Protein 4Y7D (pdb70)

Solvent-accessible surface area: 22156 Å² total

CATH classification: 3.40.50.1820

Structure (mmCIF, N/CA/C/O backbone):
data_4Y7D
#
_entry.id   4Y7D
#
_cell.length_a   67.404
_cell.length_b   75.394
_cell.length_c   126.536
_cell.angle_alpha   90.000
_cell.angle_beta   90.000
_cell.angle_gamma   90.000
#
_symmetry.space_group_name_H-M   'P 21 21 21'
#
loop_
_entity.id
_entity.type
_entity.pdbx_description
1 polymer 'Alpha/beta hydrolase fold protein'
2 non-polymer 'CHLORIDE ION'
3 non-polymer 'SODIUM ION'
4 water water
#
loop_
_atom_site.group_PDB
_atom_site.id
_atom_site.type_symbol
_atom_site.label_atom_id
_atom_site.label_alt_id
_atom_site.label_comp_id
_atom_site.label_asym_id
_atom_site.label_entity_id
_atom_site.label_seq_id
_atom_site.pdbx_PDB_ins_code
_atom_site.Cartn_x
_atom_site.Cartn_y
_atom_site.Cartn_z
_atom_site.occupancy
_atom_site.B_iso_or_equiv
_atom_site.auth_seq_id
_atom_site.auth_comp_id
_atom_site.auth_asym_id
_atom_site.auth_atom_id
_atom_site.pdbx_PDB_model_num
ATOM 1 N N . SER A 1 14 ? 41.213 27.434 56.292 1.00 40.46 11 SER A N 1
ATOM 2 C CA . SER A 1 14 ? 39.880 26.786 56.099 1.00 36.38 11 SER A CA 1
ATOM 3 C C . SER A 1 14 ? 38.694 27.742 55.783 1.00 31.75 11 SER A C 1
ATOM 4 O O . SER A 1 14 ? 37.677 27.282 55.337 1.00 30.89 11 SER A O 1
ATOM 7 N N . VAL A 1 15 ? 38.812 29.038 56.012 1.00 29.04 12 VAL A N 1
ATOM 8 C CA . VAL A 1 15 ? 37.733 29.971 55.625 1.00 27.30 12 VAL A CA 1
ATOM 9 C C . VAL A 1 15 ? 37.609 29.993 54.104 1.00 25.35 12 VAL A C 1
ATOM 10 O O . VAL A 1 15 ? 38.633 30.057 53.403 1.00 27.21 12 VAL A O 1
ATOM 14 N N . GLN A 1 16 ? 36.375 29.890 53.613 1.00 23.27 13 GLN A N 1
ATOM 15 C CA A GLN A 1 16 ? 36.029 29.963 52.196 0.60 23.07 13 GLN A CA 1
ATOM 16 C CA B GLN A 1 16 ? 36.131 30.040 52.192 0.40 23.27 13 GLN A CA 1
ATOM 17 C C . GLN A 1 16 ? 35.100 31.123 51.983 1.00 21.99 13 GLN A C 1
ATOM 18 O O . GLN A 1 16 ? 34.228 31.323 52.815 1.00 22.62 13 GLN A O 1
ATOM 29 N N . THR A 1 17 ? 35.257 31.853 50.879 1.00 22.13 14 THR A N 1
ATOM 30 C CA . THR A 1 17 ? 34.310 32.879 50.529 1.00 23.40 14 THR A CA 1
ATOM 31 C C . THR A 1 17 ? 33.311 32.268 49.556 1.00 23.46 14 THR A C 1
ATOM 32 O O . THR A 1 17 ? 33.722 31.659 48.539 1.00 25.37 14 THR A O 1
ATOM 36 N N . VAL A 1 18 ? 32.038 32.390 49.852 1.00 21.51 15 VAL A N 1
ATOM 37 C CA . VAL A 1 18 ? 31.016 31.899 48.958 1.00 21.73 15 VAL A CA 1
ATOM 38 C C . VAL A 1 18 ? 30.300 33.080 48.350 1.00 21.57 15 VAL A C 1
ATOM 39 O O . VAL A 1 18 ? 29.688 33.862 49.085 1.00 21.49 15 VAL A O 1
ATOM 43 N N . SER A 1 19 ? 30.308 33.159 47.017 1.00 21.94 16 SER A N 1
ATOM 44 C CA . SER A 1 19 ? 29.594 34.250 46.345 1.00 23.58 16 SER A CA 1
ATOM 45 C C . SER A 1 19 ? 28.154 33.860 46.127 1.00 24.32 16 SER A C 1
ATOM 46 O O . SER A 1 19 ? 27.835 33.024 45.275 1.00 23.29 16 SER A O 1
ATOM 49 N N . THR A 1 20 ? 27.278 34.539 46.833 1.00 23.66 17 THR A N 1
ATOM 50 C CA . THR A 1 20 ? 25.832 34.275 46.767 1.00 23.94 17 THR A CA 1
ATOM 51 C C . THR A 1 20 ? 25.135 35.404 46.004 1.00 23.66 17 THR A C 1
ATOM 52 O O . THR A 1 20 ? 25.680 36.472 45.785 1.00 23.00 17 THR A O 1
ATOM 56 N N . ALA A 1 21 ? 23.868 35.175 45.703 1.00 24.68 18 ALA A N 1
ATOM 57 C CA . ALA A 1 21 ? 23.073 36.169 44.999 1.00 25.38 18 ALA A CA 1
ATOM 58 C C . ALA A 1 21 ? 22.872 37.395 45.880 1.00 25.45 18 ALA A C 1
ATOM 59 O O . ALA A 1 21 ? 22.589 38.460 45.339 1.00 26.05 18 ALA A O 1
ATOM 61 N N . ARG A 1 22 ? 23.002 37.224 47.202 1.00 24.86 19 ARG A N 1
ATOM 62 C CA . ARG A 1 22 ? 22.871 38.354 48.151 1.00 25.62 19 ARG A CA 1
ATOM 63 C C . ARG A 1 22 ? 24.205 39.007 48.533 1.00 26.81 19 ARG A C 1
ATOM 64 O O . ARG A 1 22 ? 24.220 39.982 49.320 1.00 25.76 19 ARG A O 1
ATOM 72 N N . GLY A 1 23 ? 25.307 38.512 47.974 1.00 24.68 20 GLY A N 1
ATOM 73 C CA . GLY A 1 23 ? 26.661 39.018 48.247 1.00 25.46 20 GLY A CA 1
ATOM 74 C C . GLY A 1 23 ? 27.588 37.924 48.730 1.00 24.57 20 GLY A C 1
ATOM 75 O O . GLY A 1 23 ? 27.190 36.775 48.917 1.00 23.25 20 GLY A O 1
ATOM 76 N N . GLU A 1 24 ? 28.832 38.299 48.983 1.00 24.68 21 GLU A N 1
ATOM 77 C CA A GLU A 1 24 ? 29.806 37.353 49.479 0.60 24.23 21 GLU A CA 1
ATOM 78 C CA B GLU A 1 24 ? 29.831 37.369 49.498 0.40 24.38 21 GLU A CA 1
ATOM 79 C C . GLU A 1 24 ? 29.592 37.061 50.961 1.00 23.19 21 GLU A C 1
ATOM 80 O O . GLU A 1 24 ? 29.206 37.941 51.726 1.00 22.10 21 GLU A O 1
ATOM 91 N N . VAL A 1 25 ? 29.818 35.812 51.344 1.00 21.63 22 VAL A N 1
ATOM 92 C CA . VAL A 1 25 ? 29.767 35.424 52.764 1.00 20.43 22 VAL A CA 1
ATOM 93 C C . VAL A 1 25 ? 30.874 34.439 53.020 1.00 21.18 22 VAL A C 1
ATOM 94 O O . VAL A 1 25 ? 31.079 33.492 52.222 1.00 20.97 22 VAL A O 1
ATOM 98 N N . ASP A 1 26 ? 31.632 34.643 54.107 1.00 20.35 23 ASP A N 1
ATOM 99 C CA . ASP A 1 26 ? 32.663 33.694 54.463 1.00 21.33 23 ASP A CA 1
ATOM 100 C C . ASP A 1 26 ? 32.106 32.619 55.373 1.00 20.79 23 ASP A C 1
ATOM 101 O O . ASP A 1 26 ? 31.248 32.879 56.253 1.00 20.42 23 ASP A O 1
ATOM 106 N N . CYS A 1 27 ? 32.658 31.428 55.240 1.00 20.30 24 CYS A N 1
ATOM 107 C CA . CYS A 1 27 ? 32.262 30.340 56.105 1.00 21.76 24 CYS A CA 1
ATOM 108 C C . CYS A 1 27 ? 33.347 29.294 56.217 1.00 21.22 24 CYS A C 1
ATOM 109 O O . CYS A 1 27 ? 34.297 29.290 55.448 1.00 21.36 24 CYS A O 1
ATOM 112 N N . VAL A 1 28 ? 33.205 28.389 57.187 1.00 20.75 25 VAL A N 1
ATOM 113 C CA . VAL A 1 28 ? 34.043 27.229 57.308 1.00 20.89 25 VAL A CA 1
ATOM 114 C C . VAL A 1 28 ? 33.096 26.058 57.237 1.00 22.65 25 VAL A C 1
ATOM 115 O O . VAL A 1 28 ? 32.073 26.023 57.917 1.00 22.54 25 VAL A O 1
ATOM 119 N N . ILE A 1 29 ? 33.516 25.088 56.453 1.00 23.51 26 ILE A N 1
ATOM 120 C CA . ILE A 1 29 ? 32.752 23.907 56.121 1.00 26.19 26 ILE A CA 1
ATOM 121 C C . ILE A 1 29 ? 33.513 22.761 56.802 1.00 25.73 26 ILE A C 1
ATOM 122 O O . ILE A 1 29 ? 34.664 22.512 56.467 1.00 25.20 26 ILE A O 1
ATOM 127 N N . VAL A 1 30 ? 32.881 22.091 57.768 1.00 24.78 27 VAL A N 1
ATOM 128 C CA . VAL A 1 30 ? 33.559 21.056 58.507 1.00 25.50 27 VAL A CA 1
ATOM 129 C C . VAL A 1 30 ? 32.630 19.892 58.857 1.00 25.08 27 VAL A C 1
ATOM 130 O O . VAL A 1 30 ? 31.450 20.087 59.097 1.00 22.65 27 VAL A O 1
ATOM 134 N N . GLY A 1 31 ? 33.202 18.692 58.922 1.00 25.46 28 GLY A N 1
ATOM 135 C CA . GLY A 1 31 ? 32.447 17.500 59.309 1.00 26.14 28 GLY A CA 1
ATOM 136 C C . GLY A 1 31 ? 31.745 16.825 58.133 1.00 25.33 28 GLY A C 1
ATOM 137 O O . GLY A 1 31 ? 31.930 17.184 56.959 1.00 24.94 28 GLY A O 1
ATOM 138 N N . ALA A 1 32 ? 30.924 15.838 58.460 1.00 24.58 29 ALA A N 1
ATOM 139 C CA . ALA A 1 32 ? 30.229 15.009 57.477 1.00 25.05 29 ALA A CA 1
ATOM 140 C C . ALA A 1 32 ? 28.959 14.565 58.150 1.00 25.75 29 ALA A C 1
ATOM 141 O O . ALA A 1 32 ? 28.926 14.372 59.379 1.00 24.93 29 ALA A O 1
ATOM 143 N N . GLY A 1 33 ? 27.898 14.411 57.367 1.00 24.54 30 GLY A N 1
ATOM 144 C CA . GLY A 1 33 ? 26.589 14.107 57.928 1.00 24.06 30 GLY A CA 1
ATOM 145 C C . GLY A 1 33 ? 25.562 15.161 57.545 1.00 24.05 30 GLY A C 1
ATOM 146 O O . GLY A 1 33 ? 25.857 16.063 56.764 1.00 22.90 30 GLY A O 1
ATOM 147 N N . PRO A 1 34 ? 24.369 15.062 58.114 1.00 24.42 31 PRO A N 1
ATOM 148 C CA . PRO A 1 34 ? 23.335 16.069 57.942 1.00 23.71 31 PRO A CA 1
ATOM 149 C C . PRO A 1 34 ? 23.845 17.452 58.268 1.00 22.34 31 PRO A C 1
ATOM 150 O O . PRO A 1 34 ? 24.540 17.638 59.274 1.00 19.73 31 PRO A O 1
ATOM 154 N N . PRO A 1 35 ? 23.568 18.410 57.385 1.00 20.94 32 PRO A N 1
ATOM 155 C CA . PRO A 1 35 ? 24.130 19.750 57.588 1.00 20.00 32 PRO A CA 1
ATOM 156 C C . PRO A 1 35 ? 23.406 20.617 58.575 1.00 19.74 32 PRO A C 1
ATOM 157 O O . PRO A 1 35 ? 22.166 20.572 58.680 1.00 19.43 32 PRO A O 1
ATOM 161 N N . VAL A 1 36 ? 24.189 21.443 59.268 1.00 19.38 33 VAL A N 1
ATOM 162 C CA . VAL A 1 36 ? 23.686 22.443 60.215 1.00 18.81 33 VAL A CA 1
ATOM 163 C C . VAL A 1 36 ? 24.369 23.775 59.987 1.00 18.62 33 VAL A C 1
ATOM 164 O O . VAL A 1 36 ? 25.604 23.847 59.998 1.00 18.67 33 VAL A O 1
ATOM 168 N N . LEU A 1 37 ? 23.564 24.811 59.790 1.00 17.31 34 LEU A N 1
ATOM 169 C CA . LEU A 1 37 ? 24.058 26.165 59.743 1.00 17.46 34 LEU A CA 1
ATOM 170 C C . LEU A 1 37 ? 24.248 26.640 61.184 1.00 16.96 34 LEU A C 1
ATOM 171 O O . LEU A 1 37 ? 23.342 26.535 61.985 1.00 17.95 34 LEU A O 1
ATOM 176 N N . VAL A 1 38 ? 25.454 27.069 61.518 1.00 17.16 35 VAL A N 1
ATOM 177 C CA . VAL A 1 38 ? 25.848 27.456 62.899 1.00 16.43 35 VAL A CA 1
ATOM 178 C C . VAL A 1 38 ? 26.063 28.979 62.884 1.00 16.78 35 VAL A C 1
ATOM 179 O O . VAL A 1 38 ? 26.896 29.470 62.098 1.00 17.48 35 VAL A O 1
ATOM 183 N N . VAL A 1 39 ? 25.342 29.676 63.747 1.00 16.49 36 VAL A N 1
ATOM 184 C CA . VAL A 1 39 ? 25.235 31.133 63.693 1.00 16.17 36 VAL A CA 1
ATOM 185 C C . VAL A 1 39 ? 25.695 31.756 65.019 1.00 18.01 36 VAL A C 1
ATOM 186 O O . VAL A 1 39 ? 25.059 31.626 66.082 1.00 18.35 36 VAL A O 1
ATOM 190 N N . HIS A 1 40 ? 26.834 32.423 64.949 1.00 17.87 37 HIS A N 1
ATOM 191 C CA . HIS A 1 40 ? 27.486 33.017 66.114 1.00 18.25 37 HIS A CA 1
ATOM 192 C C . HIS A 1 40 ? 26.763 34.251 66.679 1.00 18.15 37 HIS A C 1
ATOM 193 O O . HIS A 1 40 ? 25.964 34.939 66.012 1.00 17.98 37 HIS A O 1
ATOM 200 N N . GLY A 1 41 ? 27.145 34.577 67.905 1.00 19.66 38 GLY A N 1
ATOM 201 C CA . GLY A 1 41 ? 26.631 35.735 68.600 1.00 18.03 38 GLY A CA 1
ATOM 202 C C . GLY A 1 41 ? 27.368 37.037 68.382 1.00 18.69 38 GLY A C 1
ATOM 203 O O . GLY A 1 41 ? 28.009 37.244 67.346 1.00 19.23 38 GLY A O 1
ATOM 204 N N . SER A 1 42 ? 27.243 37.930 69.358 1.00 19.00 39 SER A N 1
ATOM 205 C CA . SER A 1 42 ? 27.613 39.332 69.169 1.00 20.31 39 SER A CA 1
ATOM 206 C C . SER A 1 42 ? 28.554 39.812 70.271 1.00 22.51 39 SER A C 1
ATOM 207 O O . SER A 1 42 ? 28.104 39.964 71.412 1.00 24.24 39 SER A O 1
ATOM 210 N N . PRO A 1 43 ? 29.840 40.055 69.967 1.00 21.70 40 PRO A N 1
ATOM 211 C CA . PRO A 1 43 ? 30.496 39.775 68.677 1.00 21.77 40 PRO A CA 1
ATOM 212 C C . PRO A 1 43 ? 30.786 38.289 68.545 1.00 21.18 40 PRO A C 1
ATOM 213 O O . PRO A 1 43 ? 30.517 37.510 69.454 1.00 21.20 40 PRO A O 1
ATOM 217 N N . GLY A 1 44 ? 31.365 37.913 67.409 1.00 20.42 41 GLY A N 1
ATOM 218 C CA . GLY A 1 44 ? 31.706 36.530 67.147 1.00 20.57 41 GLY A CA 1
ATOM 219 C C . GLY A 1 44 ? 32.362 36.470 65.787 1.00 20.40 41 GLY A C 1
ATOM 220 O O . GLY A 1 44 ? 32.987 37.421 65.294 1.00 21.45 41 GLY A O 1
ATOM 221 N N . GLY A 1 45 ? 32.277 35.308 65.199 1.00 19.94 42 GLY A N 1
ATOM 222 C CA . GLY A 1 45 ? 32.898 35.032 63.936 1.00 19.74 42 GLY A CA 1
ATOM 223 C C . GLY A 1 45 ? 33.075 33.552 63.813 1.00 19.90 42 GLY A C 1
ATOM 224 O O . GLY A 1 45 ? 32.639 32.805 64.668 1.00 20.14 42 GLY A O 1
ATOM 225 N N . HIS A 1 46 ? 33.793 33.123 62.785 1.00 19.69 43 HIS A N 1
ATOM 226 C CA . HIS A 1 46 ? 33.876 31.675 62.561 1.00 20.25 43 HIS A CA 1
ATOM 227 C C . HIS A 1 46 ? 34.656 30.939 63.655 1.00 20.35 43 HIS A C 1
ATOM 228 O O . HIS A 1 46 ? 34.538 29.745 63.810 1.00 19.47 43 HIS A O 1
ATOM 235 N N . ASP A 1 47 ? 35.506 31.640 64.390 1.00 20.71 44 ASP A N 1
ATOM 236 C CA . ASP A 1 47 ? 36.179 31.016 65.535 1.00 22.31 44 ASP A CA 1
ATOM 237 C C . ASP A 1 47 ? 35.197 30.590 66.620 1.00 21.99 44 ASP A C 1
ATOM 238 O O . ASP A 1 47 ? 35.242 29.452 67.074 1.00 22.07 44 ASP A O 1
ATOM 243 N N . ALA A 1 48 ? 34.310 31.510 67.000 1.00 20.96 45 ALA A N 1
ATOM 244 C CA . ALA A 1 48 ? 33.234 31.197 67.946 1.00 20.27 45 ALA A CA 1
ATOM 245 C C . ALA A 1 48 ? 32.347 30.123 67.383 1.00 19.50 45 ALA A C 1
ATOM 246 O O . ALA A 1 48 ? 31.970 29.193 68.082 1.00 19.08 45 ALA A O 1
ATOM 248 N N . GLY A 1 49 ? 31.953 30.277 66.126 1.00 19.44 46 GLY A N 1
ATOM 249 C CA . GLY A 1 49 ? 31.088 29.284 65.492 1.00 19.09 46 GLY A CA 1
ATOM 250 C C . GLY A 1 49 ? 31.685 27.888 65.475 1.00 18.74 46 GLY A C 1
ATOM 251 O O . GLY A 1 49 ? 30.985 26.916 65.711 1.00 18.77 46 GLY A O 1
ATOM 252 N N . LEU A 1 50 ? 32.965 27.765 65.177 1.00 19.64 47 LEU A N 1
ATOM 253 C CA . LEU A 1 50 ? 33.561 26.448 65.170 1.00 19.99 47 LEU A CA 1
ATOM 254 C C . LEU A 1 50 ? 33.582 25.825 66.556 1.00 19.91 47 LEU A C 1
ATOM 255 O O . LEU A 1 50 ? 33.460 24.592 66.695 1.00 20.05 47 LEU A O 1
ATOM 260 N N . ALA A 1 51 ? 33.784 26.642 67.572 1.00 19.78 48 ALA A N 1
ATOM 261 C CA . ALA A 1 51 ? 33.766 26.161 68.947 1.00 19.99 48 ALA A CA 1
ATOM 262 C C . ALA A 1 51 ? 32.360 25.673 69.312 1.00 20.31 48 ALA A C 1
ATOM 263 O O . ALA A 1 51 ? 32.190 24.581 69.875 1.00 18.80 48 ALA A O 1
ATOM 273 N N . ALA A 1 53 ? 30.283 24.485 67.163 1.00 19.64 50 ALA A N 1
ATOM 274 C CA . ALA A 1 53 ? 29.998 23.364 66.265 1.00 19.98 50 ALA A CA 1
ATOM 275 C C . ALA A 1 53 ? 30.722 22.098 66.638 1.00 21.49 50 ALA A C 1
ATOM 276 O O . ALA A 1 53 ? 30.381 21.028 66.085 1.00 20.01 50 ALA A O 1
ATOM 278 N N . ARG A 1 54 ? 31.743 22.147 67.499 1.00 20.96 51 ARG A N 1
ATOM 279 C CA . ARG A 1 54 ? 32.512 20.897 67.697 1.00 22.69 51 ARG A CA 1
ATOM 280 C C . ARG A 1 54 ? 31.666 19.704 68.102 1.00 22.01 51 ARG A C 1
ATOM 281 O O . ARG A 1 54 ? 31.918 18.567 67.638 1.00 22.32 51 ARG A O 1
ATOM 289 N N . PHE A 1 55 ? 30.703 19.903 68.989 1.00 21.03 52 PHE A N 1
ATOM 290 C CA . PHE A 1 55 ? 29.901 18.745 69.430 1.00 21.54 52 PHE A CA 1
ATOM 291 C C . PHE A 1 55 ? 29.113 18.114 68.254 1.00 21.72 52 PHE A C 1
ATOM 292 O O . PHE A 1 55 ? 28.854 16.917 68.242 1.00 22.73 52 PHE A O 1
ATOM 300 N N . LEU A 1 56 ? 28.721 18.926 67.272 1.00 20.68 53 LEU A N 1
ATOM 301 C CA . LEU A 1 56 ? 27.962 18.458 66.128 1.00 21.82 53 LEU A CA 1
ATOM 302 C C . LEU A 1 56 ? 28.823 17.574 65.248 1.00 22.07 53 LEU A C 1
ATOM 303 O O . LEU A 1 56 ? 28.419 16.460 64.836 1.00 21.87 53 LEU A O 1
ATOM 308 N N . VAL A 1 57 ? 30.043 18.028 65.009 1.00 23.59 54 VAL A N 1
ATOM 309 C CA . VAL A 1 57 ? 30.970 17.269 64.170 1.00 25.17 54 VAL A CA 1
ATOM 310 C C . VAL A 1 57 ? 31.238 15.915 64.824 1.00 25.96 54 VAL A C 1
ATOM 311 O O . VAL A 1 57 ? 31.226 14.825 64.171 1.00 25.27 54 VAL A O 1
ATOM 315 N N . ALA A 1 58 ? 31.393 15.941 66.154 1.00 25.67 55 ALA A N 1
ATOM 316 C CA . ALA A 1 58 ? 31.615 14.713 66.886 1.00 26.92 55 ALA A CA 1
ATOM 317 C C . ALA A 1 58 ? 30.415 13.747 66.836 1.00 26.76 55 ALA A C 1
ATOM 318 O O . ALA A 1 58 ? 30.569 12.526 66.936 1.00 27.16 55 ALA A O 1
ATOM 320 N N . GLU A 1 59 ? 29.222 14.290 66.727 1.00 25.13 56 GLU A N 1
ATOM 321 C CA . GLU A 1 59 ? 27.987 13.541 66.601 1.00 26.49 56 GLU A CA 1
ATOM 322 C C . GLU A 1 59 ? 27.668 13.117 65.159 1.00 26.23 56 GLU A C 1
ATOM 323 O O . GLU A 1 59 ? 26.580 12.577 64.883 1.00 26.90 56 GLU A O 1
ATOM 329 N N . GLY A 1 60 ? 28.580 13.343 64.224 1.00 25.49 57 GLY A N 1
ATOM 330 C CA . GLY A 1 60 ? 28.304 12.901 62.849 1.00 25.07 57 GLY A CA 1
ATOM 331 C C . GLY A 1 60 ? 27.363 13.810 62.058 1.00 23.70 57 GLY A C 1
ATOM 332 O O . GLY A 1 60 ? 26.570 13.326 61.209 1.00 24.31 57 GLY A O 1
ATOM 333 N N . LEU A 1 61 ? 27.431 15.116 62.312 1.00 22.88 58 LEU A N 1
ATOM 334 C CA . LEU A 1 61 ? 26.773 16.107 61.464 1.00 22.72 58 LEU A CA 1
ATOM 335 C C . LEU A 1 61 ? 27.841 17.001 60.818 1.00 22.25 58 LEU A C 1
ATOM 336 O O . LEU A 1 61 ? 29.010 17.033 61.272 1.00 21.43 58 LEU A O 1
ATOM 341 N N . ARG A 1 62 ? 27.468 17.712 59.738 1.00 21.64 59 ARG A N 1
ATOM 342 C CA . ARG A 1 62 ? 28.382 18.629 59.114 1.00 21.92 59 ARG A CA 1
ATOM 343 C C . ARG A 1 62 ? 27.936 20.016 59.470 1.00 20.83 59 ARG A C 1
ATOM 344 O O . ARG A 1 62 ? 26.740 20.259 59.609 1.00 20.93 59 ARG A O 1
ATOM 352 N N . ALA A 1 63 ? 28.885 20.923 59.683 1.00 21.24 60 ALA A N 1
ATOM 353 C CA . ALA A 1 63 ? 28.543 22.304 60.041 1.00 20.11 60 ALA A CA 1
ATOM 354 C C . ALA A 1 63 ? 28.945 23.296 58.952 1.00 21.22 60 ALA A C 1
ATOM 355 O O . ALA A 1 63 ? 29.994 23.138 58.303 1.00 22.34 60 ALA A O 1
ATOM 357 N N . ILE A 1 64 ? 28.099 24.304 58.755 1.00 19.81 61 ILE A N 1
ATOM 358 C CA . ILE A 1 64 ? 28.332 25.404 57.882 1.00 20.04 61 ILE A CA 1
ATOM 359 C C . ILE A 1 64 ? 28.418 26.600 58.834 1.00 19.05 61 ILE A C 1
ATOM 360 O O . ILE A 1 64 ? 27.413 27.051 59.333 1.00 18.89 61 ILE A O 1
ATOM 365 N N . VAL A 1 65 ? 29.632 27.068 59.105 1.00 19.78 62 VAL A N 1
ATOM 366 C CA . VAL A 1 65 ? 29.837 28.059 60.181 1.00 19.47 62 VAL A CA 1
ATOM 367 C C . VAL A 1 65 ? 30.116 29.390 59.509 1.00 19.36 62 VAL A C 1
ATOM 368 O O . VAL A 1 65 ? 31.169 29.531 58.859 1.00 19.72 62 VAL A O 1
ATOM 372 N N . VAL A 1 66 ? 29.160 30.317 59.573 1.00 17.66 63 VAL A N 1
ATOM 373 C CA . VAL A 1 66 ? 29.326 31.594 58.892 1.00 19.04 63 VAL A CA 1
ATOM 374 C C . VAL A 1 66 ? 30.056 32.609 59.726 1.00 19.62 63 VAL A C 1
ATOM 375 O O . VAL A 1 66 ? 30.036 32.522 60.955 1.00 19.97 63 VAL A O 1
ATOM 379 N N . ASP A 1 67 ? 30.649 33.585 59.042 1.00 19.68 64 ASP A N 1
ATOM 380 C CA . ASP A 1 67 ? 30.947 34.905 59.594 1.00 20.04 64 ASP A CA 1
ATOM 381 C C . ASP A 1 67 ? 29.764 35.789 59.190 1.00 20.04 64 ASP A C 1
ATOM 382 O O . ASP A 1 67 ? 29.513 35.978 58.010 1.00 20.15 64 ASP A O 1
ATOM 387 N N . ARG A 1 68 ? 28.993 36.285 60.153 1.00 18.78 65 ARG A N 1
ATOM 388 C CA . ARG A 1 68 ? 27.890 37.177 59.831 1.00 19.30 65 ARG A CA 1
ATOM 389 C C . ARG A 1 68 ? 28.429 38.490 59.302 1.00 19.44 65 ARG A C 1
ATOM 390 O O . ARG A 1 68 ? 29.605 38.843 59.548 1.00 20.42 65 ARG A O 1
ATOM 398 N N . PRO A 1 69 ? 27.612 39.189 58.524 1.00 19.58 66 PRO A N 1
ATOM 399 C CA . PRO A 1 69 ? 28.045 40.486 57.968 1.00 20.67 66 PRO A CA 1
ATOM 400 C C . PRO A 1 69 ? 28.631 41.434 58.995 1.00 21.24 66 PRO A C 1
ATOM 401 O O . PRO A 1 69 ? 28.013 41.638 60.063 1.00 20.74 66 PRO A O 1
ATOM 405 N N . GLY A 1 70 ? 29.795 42.000 58.642 1.00 21.93 67 GLY A N 1
ATOM 406 C CA . GLY A 1 70 ? 30.522 42.895 59.503 1.00 22.46 67 GLY A CA 1
ATOM 407 C C . GLY A 1 70 ? 31.556 42.236 60.366 1.00 21.87 67 GLY A C 1
ATOM 408 O O . GLY A 1 70 ? 32.298 42.937 61.063 1.00 22.57 67 GLY A O 1
ATOM 409 N N . TYR A 1 71 ? 31.610 40.895 60.366 1.00 20.40 68 TYR A N 1
ATOM 410 C CA . TYR A 1 71 ? 32.584 40.162 61.081 1.00 20.87 68 TYR A CA 1
ATOM 411 C C . TYR A 1 71 ? 33.582 39.500 60.142 1.00 22.02 68 TYR A C 1
ATOM 412 O O . TYR A 1 71 ? 33.220 38.831 59.153 1.00 21.28 68 TYR A O 1
ATOM 421 N N . PHE A 1 72 ? 34.851 39.687 60.476 1.00 23.31 69 PHE A N 1
ATOM 422 C CA A PHE A 1 72 ? 35.951 39.190 59.666 0.60 23.74 69 PHE A CA 1
ATOM 423 C CA B PHE A 1 72 ? 35.956 39.211 59.656 0.40 23.36 69 PHE A CA 1
ATOM 424 C C . PHE A 1 72 ? 35.722 39.499 58.191 1.00 24.03 69 PHE A C 1
ATOM 425 O O . PHE A 1 72 ? 35.565 40.655 57.853 1.00 24.08 69 PHE A O 1
ATOM 440 N N . GLY A 1 73 ? 35.699 38.471 57.315 1.00 22.36 70 GLY A N 1
ATOM 441 C CA . GLY A 1 73 ? 35.654 38.760 55.885 1.00 23.23 70 GLY A CA 1
ATOM 442 C C . GLY A 1 73 ? 34.297 38.983 55.237 1.00 22.52 70 GLY A C 1
ATOM 443 O O . GLY A 1 73 ? 34.250 39.291 54.029 1.00 23.22 70 GLY A O 1
ATOM 444 N N . THR A 1 74 ? 33.205 38.811 55.977 1.00 21.42 71 THR A N 1
ATOM 445 C CA . THR A 1 74 ? 31.885 38.985 55.372 1.00 21.56 71 THR A CA 1
ATOM 446 C C . THR A 1 74 ? 31.545 40.461 55.383 1.00 22.84 71 THR A C 1
ATOM 447 O O . THR A 1 74 ? 31.425 41.042 56.455 1.00 23.21 71 THR A O 1
ATOM 451 N N . PRO A 1 75 ? 31.355 41.066 54.215 1.00 23.79 72 PRO A N 1
ATOM 452 C CA . PRO A 1 75 ? 31.057 42.482 54.244 1.00 24.29 72 PRO A CA 1
ATOM 453 C C . PRO A 1 75 ? 29.703 42.789 54.847 1.00 23.38 72 PRO A C 1
ATOM 454 O O . PRO A 1 75 ? 28.760 42.046 54.701 1.00 21.92 72 PRO A O 1
ATOM 458 N N . LEU A 1 76 ? 29.607 43.927 55.541 1.00 24.36 73 LEU A N 1
ATOM 459 C CA . LEU A 1 76 ? 28.330 44.343 56.092 1.00 24.49 73 LEU A CA 1
ATOM 460 C C . LEU A 1 76 ? 27.228 44.411 55.038 1.00 24.14 73 LEU A C 1
ATOM 461 O O . LEU A 1 76 ? 26.064 44.039 55.310 1.00 24.32 73 LEU A O 1
ATOM 466 N N . GLY A 1 77 ? 27.593 44.837 53.827 1.00 24.72 74 GLY A N 1
ATOM 467 C CA . GLY A 1 77 ? 26.659 44.988 52.737 1.00 26.15 74 GLY A CA 1
ATOM 468 C C . GLY A 1 77 ? 25.964 43.702 52.297 1.00 24.67 74 GLY A C 1
ATOM 469 O O . GLY A 1 77 ? 24.937 43.747 51.615 1.00 25.86 74 GLY A O 1
ATOM 470 N N . SER A 1 78 ? 26.493 42.554 52.692 1.00 23.07 75 SER A N 1
ATOM 471 C CA . SER A 1 78 ? 25.834 41.289 52.400 1.00 22.58 75 SER A CA 1
ATOM 472 C C . SER A 1 78 ? 24.555 41.068 53.237 1.00 23.90 75 SER A C 1
ATOM 473 O O . SER A 1 78 ? 23.768 40.142 52.963 1.00 24.45 75 SER A O 1
ATOM 476 N N . GLY A 1 79 ? 24.365 41.890 54.283 1.00 23.43 76 GLY A N 1
ATOM 477 C CA . GLY A 1 79 ? 23.118 41.853 55.028 1.00 23.20 76 GLY A CA 1
ATOM 478 C C . GLY A 1 79 ? 23.210 42.601 56.350 1.00 22.89 76 GLY A C 1
ATOM 479 O O . GLY A 1 79 ? 23.847 42.140 57.292 1.00 22.69 76 GLY A O 1
ATOM 480 N N . VAL A 1 80 ? 22.579 43.772 56.402 1.00 22.60 77 VAL A N 1
ATOM 481 C CA . VAL A 1 80 ? 22.561 44.553 57.621 1.00 23.69 77 VAL A CA 1
ATOM 482 C C . VAL A 1 80 ? 21.514 44.129 58.641 1.00 22.53 77 VAL A C 1
ATOM 483 O O . VAL A 1 80 ? 21.824 43.882 59.834 1.00 23.48 77 VAL A O 1
ATOM 487 N N . THR A 1 81 ? 20.254 43.995 58.225 1.00 22.75 78 THR A N 1
ATOM 488 C CA . THR A 1 81 ? 19.181 43.673 59.145 1.00 21.69 78 THR A CA 1
ATOM 489 C C . THR A 1 81 ? 19.126 42.169 59.436 1.00 21.34 78 THR A C 1
ATOM 490 O O . THR A 1 81 ? 19.629 41.385 58.616 1.00 20.27 78 THR A O 1
ATOM 494 N N . PRO A 1 82 ? 18.490 41.774 60.561 1.00 20.53 79 PRO A N 1
ATOM 495 C CA . PRO A 1 82 ? 18.296 40.349 60.786 1.00 20.75 79 PRO A CA 1
ATOM 496 C C . PRO A 1 82 ? 17.621 39.661 59.592 1.00 22.00 79 PRO A C 1
ATOM 497 O O . PRO A 1 82 ? 18.035 38.516 59.221 1.00 20.07 79 PRO A O 1
ATOM 501 N N . ASP A 1 83 ? 16.618 40.325 59.009 1.00 22.48 80 ASP A N 1
ATOM 502 C CA A ASP A 1 83 ? 15.921 39.761 57.857 0.60 23.31 80 ASP A CA 1
ATOM 503 C CA B ASP A 1 83 ? 15.916 39.772 57.848 0.40 23.02 80 ASP A CA 1
ATOM 504 C C . ASP A 1 83 ? 16.820 39.617 56.629 1.00 22.53 80 ASP A C 1
ATOM 505 O O . ASP A 1 83 ? 16.743 38.585 55.928 1.00 21.44 80 ASP A O 1
ATOM 514 N N . GLU A 1 84 ? 17.679 40.609 56.383 1.00 21.40 81 GLU A N 1
ATOM 515 C CA . GLU A 1 84 ? 18.668 40.508 55.315 1.00 22.17 81 GLU A CA 1
ATOM 516 C C . GLU A 1 84 ? 19.726 39.403 55.573 1.00 21.23 81 GLU A C 1
ATOM 517 O O . GLU A 1 84 ? 20.179 38.759 54.654 1.00 21.35 81 GLU A O 1
ATOM 523 N N . GLN A 1 85 ? 20.133 39.227 56.830 1.00 20.28 82 GLN A N 1
ATOM 524 C CA . GLN A 1 85 ? 21.037 38.136 57.154 1.00 19.25 82 GLN A CA 1
ATOM 525 C C . GLN A 1 85 ? 20.378 36.785 56.916 1.00 19.10 82 GLN A C 1
ATOM 526 O O . GLN A 1 85 ? 21.029 35.894 56.370 1.00 19.41 82 GLN A O 1
ATOM 532 N N . ALA A 1 86 ? 19.104 36.626 57.287 1.00 19.09 83 ALA A N 1
ATOM 533 C CA . ALA A 1 86 ? 18.351 35.413 56.930 1.00 19.23 83 ALA A CA 1
ATOM 534 C C . ALA A 1 86 ? 18.347 35.192 55.399 1.00 19.78 83 ALA A C 1
ATOM 535 O O . ALA A 1 86 ? 18.541 34.050 54.917 1.00 19.07 83 ALA A O 1
ATOM 537 N N . GLU A 1 87 ? 18.116 36.262 54.646 1.00 20.17 84 GLU A N 1
ATOM 538 C CA . GLU A 1 87 ? 18.115 36.196 53.185 1.00 21.67 84 GLU A CA 1
ATOM 539 C C . GLU A 1 87 ? 19.458 35.743 52.670 1.00 20.91 84 GLU A C 1
ATOM 540 O O . GLU A 1 87 ? 19.529 34.929 51.730 1.00 21.49 84 GLU A O 1
ATOM 546 N N . LEU A 1 88 ? 20.526 36.182 53.313 1.00 19.68 85 LEU A N 1
ATOM 547 C CA . LEU A 1 88 ? 21.871 35.753 52.956 1.00 18.86 85 LEU A CA 1
ATOM 548 C C . LEU A 1 88 ? 22.076 34.300 53.229 1.00 19.08 85 LEU A C 1
ATOM 549 O O . LEU A 1 88 ? 22.647 33.612 52.412 1.00 19.58 85 LEU A O 1
ATOM 554 N N . TYR A 1 89 ? 21.577 33.802 54.358 1.00 19.51 86 TYR A N 1
ATOM 555 C CA . TYR A 1 89 ? 21.749 32.390 54.668 1.00 18.88 86 TYR A CA 1
ATOM 556 C C . TYR A 1 89 ? 21.037 31.509 53.640 1.00 18.68 86 TYR A C 1
ATOM 557 O O . TYR A 1 89 ? 21.541 30.454 53.208 1.00 19.16 86 TYR A O 1
ATOM 566 N N . ALA A 1 90 ? 19.848 31.915 53.244 1.00 19.49 87 ALA A N 1
ATOM 567 C CA . ALA A 1 90 ? 19.088 31.132 52.217 1.00 20.18 87 ALA A CA 1
ATOM 568 C C . ALA A 1 90 ? 19.836 31.197 50.898 1.00 21.63 87 ALA A C 1
ATOM 569 O O . ALA A 1 90 ? 19.897 30.202 50.167 1.00 20.64 87 ALA A O 1
ATOM 571 N N . ALA A 1 91 ? 20.400 32.358 50.588 1.00 20.65 88 ALA A N 1
ATOM 572 C CA . ALA A 1 91 ? 21.215 32.490 49.374 1.00 21.88 88 ALA A CA 1
ATOM 573 C C . ALA A 1 91 ? 22.515 31.670 49.444 1.00 21.65 88 ALA A C 1
ATOM 574 O O . ALA A 1 91 ? 22.977 31.119 48.439 1.00 22.86 88 ALA A O 1
ATOM 576 N N . LEU A 1 92 ? 23.086 31.551 50.635 1.00 20.14 89 LEU A N 1
ATOM 577 C CA . LEU A 1 92 ? 24.212 30.673 50.867 1.00 19.47 89 LEU A CA 1
ATOM 578 C C . LEU A 1 92 ? 23.812 29.189 50.613 1.00 19.53 89 LEU A C 1
ATOM 579 O O . LEU A 1 92 ? 24.522 28.469 49.935 1.00 19.28 89 LEU A O 1
ATOM 584 N N . PHE A 1 93 ? 22.652 28.763 51.116 1.00 19.66 90 PHE A N 1
ATOM 585 C CA . PHE A 1 93 ? 22.183 27.405 50.887 1.00 20.02 90 PHE A CA 1
ATOM 586 C C . PHE A 1 93 ? 22.028 27.201 49.373 1.00 20.04 90 PHE A C 1
ATOM 587 O O . PHE A 1 93 ? 22.445 26.205 48.813 1.00 21.38 90 PHE A O 1
ATOM 595 N N . ASP A 1 94 ? 21.459 28.188 48.688 1.00 21.12 91 ASP A N 1
ATOM 596 C CA . ASP A 1 94 ? 21.341 28.101 47.215 1.00 21.16 91 ASP A CA 1
ATOM 597 C C . ASP A 1 94 ? 22.737 27.908 46.569 1.00 21.31 91 ASP A C 1
ATOM 598 O O . ASP A 1 94 ? 22.918 27.060 45.661 1.00 20.20 91 ASP A O 1
ATOM 603 N N . ALA A 1 95 ? 23.715 28.692 47.030 1.00 20.11 92 ALA A N 1
ATOM 604 C CA . ALA A 1 95 ? 25.070 28.621 46.510 1.00 20.72 92 ALA A CA 1
ATOM 605 C C . ALA A 1 95 ? 25.810 27.305 46.815 1.00 20.36 92 ALA A C 1
ATOM 606 O O . ALA A 1 95 ? 26.778 26.969 46.128 1.00 21.08 92 ALA A O 1
ATOM 608 N N . LEU A 1 96 ? 25.351 26.581 47.838 1.00 20.67 93 LEU A N 1
ATOM 609 C CA . LEU A 1 96 ? 25.838 25.245 48.142 1.00 22.05 93 LEU A CA 1
ATOM 610 C C . LEU A 1 96 ? 24.978 24.167 47.546 1.00 22.90 93 LEU A C 1
ATOM 611 O O . LEU A 1 96 ? 25.281 23.025 47.768 1.00 24.29 93 LEU A O 1
ATOM 616 N N . GLY A 1 97 ? 23.948 24.509 46.770 1.00 22.95 94 GLY A N 1
ATOM 617 C CA . GLY A 1 97 ? 23.053 23.508 46.192 1.00 23.89 94 GLY A CA 1
ATOM 618 C C . GLY A 1 97 ? 22.242 22.751 47.211 1.00 24.08 94 GLY A C 1
ATOM 619 O O . GLY A 1 97 ? 21.890 21.579 46.998 1.00 25.82 94 GLY A O 1
ATOM 620 N N . LEU A 1 98 ? 21.968 23.393 48.329 1.00 23.76 95 LEU A N 1
ATOM 621 C CA . LEU A 1 98 ? 21.386 22.774 49.514 1.00 24.23 95 LEU A CA 1
ATOM 622 C C . LEU A 1 98 ? 19.928 23.171 49.687 1.00 23.92 95 LEU A C 1
ATOM 623 O O . LEU A 1 98 ? 19.611 24.369 49.755 1.00 23.72 95 LEU A O 1
ATOM 628 N N . ALA A 1 99 ? 19.045 22.159 49.781 1.00 23.52 96 ALA A N 1
ATOM 629 C CA . ALA A 1 99 ? 17.590 22.400 49.943 1.00 23.89 96 ALA A CA 1
ATOM 630 C C . ALA A 1 99 ? 17.212 22.955 51.323 1.00 22.76 96 ALA A C 1
ATOM 631 O O . ALA A 1 99 ? 16.438 23.929 51.450 1.00 24.69 96 ALA A O 1
ATOM 633 N N . ALA A 1 100 ? 17.875 22.411 52.333 1.00 21.78 97 ALA A N 1
ATOM 634 C CA . ALA A 1 100 ? 17.519 22.737 53.729 1.00 21.77 97 ALA A CA 1
ATOM 635 C C . ALA A 1 100 ? 18.579 22.226 54.692 1.00 21.87 97 ALA A C 1
ATOM 636 O O . ALA A 1 100 ? 19.356 21.307 54.363 1.00 22.92 97 ALA A O 1
ATOM 638 N N . ALA A 1 101 ? 18.593 22.811 55.883 1.00 20.49 98 ALA A N 1
ATOM 639 C CA . ALA A 1 101 ? 19.584 22.468 56.881 1.00 20.08 98 ALA A CA 1
ATOM 640 C C . ALA A 1 101 ? 19.036 22.675 58.256 1.00 20.35 98 ALA A C 1
ATOM 641 O O . ALA A 1 101 ? 18.076 23.412 58.459 1.00 19.35 98 ALA A O 1
ATOM 643 N N . GLY A 1 102 ? 19.660 22.001 59.214 1.00 19.13 99 GLY A N 1
ATOM 644 C CA . GLY A 1 102 ? 19.405 22.364 60.596 1.00 18.58 99 GLY A CA 1
ATOM 645 C C . GLY A 1 102 ? 20.017 23.729 60.894 1.00 17.89 99 GLY A C 1
ATOM 646 O O . GLY A 1 102 ? 20.871 24.231 60.122 1.00 18.32 99 GLY A O 1
ATOM 647 N N . VAL A 1 103 ? 19.570 24.367 61.968 1.00 17.19 100 VAL A N 1
ATOM 648 C CA . VAL A 1 103 ? 20.124 25.632 62.372 1.00 17.65 100 VAL A CA 1
ATOM 649 C C . VAL A 1 103 ? 20.417 25.599 63.889 1.00 17.71 100 VAL A C 1
ATOM 650 O O . VAL A 1 103 ? 19.557 25.235 64.692 1.00 17.28 100 VAL A O 1
ATOM 654 N N . LEU A 1 104 ? 21.632 25.951 64.250 1.00 17.12 101 LEU A N 1
ATOM 655 C CA . LEU A 1 104 ? 22.075 26.136 65.641 1.00 17.17 101 LEU A CA 1
ATOM 656 C C . LEU A 1 104 ? 22.481 27.594 65.784 1.00 18.00 101 LEU A C 1
ATOM 657 O O . LEU A 1 104 ? 23.433 28.056 65.126 1.00 19.07 101 LEU A O 1
ATOM 662 N N . CYS A 1 105 ? 21.822 28.281 66.704 1.00 16.67 102 CYS A N 1
ATOM 663 C CA . CYS A 1 105 ? 22.173 29.664 67.015 1.00 16.84 102 CYS A CA 1
ATOM 664 C C . CYS A 1 105 ? 22.356 29.883 68.505 1.00 17.05 102 CYS A C 1
ATOM 665 O O . CYS A 1 105 ? 21.815 29.151 69.330 1.00 17.30 102 CYS A O 1
ATOM 668 N N . TRP A 1 106 ? 23.117 30.930 68.834 1.00 16.85 103 TRP A N 1
ATOM 669 C CA . TRP A 1 106 ? 23.305 31.309 70.236 1.00 17.32 103 TRP A CA 1
ATOM 670 C C . TRP A 1 106 ? 23.319 32.802 70.298 1.00 18.53 103 TRP A C 1
ATOM 671 O O . TRP A 1 106 ? 23.839 33.423 69.390 1.00 18.28 103 TRP A O 1
ATOM 682 N N . SER A 1 107 ? 22.678 33.376 71.338 1.00 18.44 104 SER A N 1
ATOM 683 C CA . SER A 1 107 ? 22.863 34.785 71.710 1.00 19.28 104 SER A CA 1
ATOM 684 C C . SER A 1 107 ? 22.466 35.743 70.572 1.00 19.72 104 SER A C 1
ATOM 685 O O . SER A 1 107 ? 21.326 35.659 70.033 1.00 18.73 104 SER A O 1
ATOM 688 N N . GLY A 1 108 ? 23.371 36.633 70.149 1.00 17.61 105 GLY A N 1
ATOM 689 C CA . GLY A 1 108 ? 23.097 37.516 69.020 1.00 18.46 105 GLY A CA 1
ATOM 690 C C . GLY A 1 108 ? 22.938 36.832 67.658 1.00 17.76 105 GLY A C 1
ATOM 691 O O . GLY A 1 108 ? 22.512 37.469 66.724 1.00 18.80 105 GLY A O 1
ATOM 692 N N . GLY A 1 109 ? 23.157 35.524 67.565 1.00 16.49 106 GLY A N 1
ATOM 693 C CA . GLY A 1 109 ? 22.759 34.788 66.359 1.00 17.57 106 GLY A CA 1
ATOM 694 C C . GLY A 1 109 ? 21.248 34.526 66.220 1.00 17.71 106 GLY A C 1
ATOM 695 O O . GLY A 1 109 ? 20.771 34.075 65.183 1.00 18.01 106 GLY A O 1
ATOM 696 N N . GLY A 1 110 ? 20.522 34.740 67.305 1.00 17.53 107 GLY A N 1
ATOM 697 C CA . GLY A 1 110 ? 19.090 34.533 67.321 1.00 17.28 107 GLY A CA 1
ATOM 698 C C . GLY A 1 110 ? 18.298 35.265 66.274 1.00 18.00 107 GLY A C 1
ATOM 699 O O . GLY A 1 110 ? 17.541 34.650 65.552 1.00 17.59 107 GLY A O 1
ATOM 700 N N . PRO A 1 111 ? 18.442 36.609 66.206 1.00 17.63 108 PRO A N 1
ATOM 701 C CA . PRO A 1 111 ? 17.508 37.261 65.330 1.00 17.67 108 PRO A CA 1
ATOM 702 C C . PRO A 1 111 ? 17.490 36.827 63.882 1.00 17.65 108 PRO A C 1
ATOM 703 O O . PRO A 1 111 ? 16.421 36.618 63.318 1.00 17.98 108 PRO A O 1
ATOM 707 N N . SER A 1 112 ? 18.659 36.702 63.272 1.00 17.36 109 SER A N 1
ATOM 708 C CA . SER A 1 112 ? 18.768 36.307 61.878 1.00 17.02 109 SER A CA 1
ATOM 709 C C . SER A 1 112 ? 18.336 34.823 61.721 1.00 17.39 109 SER A C 1
ATOM 710 O O . SER A 1 112 ? 17.748 34.460 60.703 1.00 17.99 109 SER A O 1
ATOM 713 N N . SER A 1 113 ? 18.589 34.020 62.722 1.00 16.57 110 SER A N 1
ATOM 714 C CA . SER A 1 113 ? 18.205 32.580 62.649 1.00 17.20 110 SER A CA 1
ATOM 715 C C . SER A 1 113 ? 16.679 32.451 62.757 1.00 17.53 110 SER A C 1
ATOM 716 O O . SER A 1 113 ? 16.046 31.663 61.992 1.00 19.70 110 SER A O 1
ATOM 719 N N . TYR A 1 114 ? 16.072 33.164 63.726 1.00 17.97 111 TYR A N 1
ATOM 720 C CA . TYR A 1 114 ? 14.635 33.196 63.821 1.00 18.18 111 TYR A CA 1
ATOM 721 C C . TYR A 1 114 ? 14.002 33.712 62.527 1.00 19.00 111 TYR A C 1
ATOM 722 O O . TYR A 1 114 ? 12.990 33.126 62.060 1.00 20.34 111 TYR A O 1
ATOM 731 N N . ARG A 1 115 ? 14.553 34.760 61.934 1.00 18.75 112 ARG A N 1
ATOM 732 C CA . ARG A 1 115 ? 14.005 35.229 60.656 1.00 19.18 112 ARG A CA 1
ATOM 733 C C . ARG A 1 115 ? 14.079 34.176 59.520 1.00 19.42 112 ARG A C 1
ATOM 734 O O . ARG A 1 115 ? 13.183 34.098 58.658 1.00 19.71 112 ARG A O 1
ATOM 742 N N . LEU A 1 116 ? 15.167 33.428 59.487 1.00 18.39 113 LEU A N 1
ATOM 743 C CA . LEU A 1 116 ? 15.321 32.375 58.493 1.00 19.09 113 LEU A CA 1
ATOM 744 C C . LEU A 1 116 ? 14.225 31.324 58.706 1.00 19.25 113 LEU A C 1
ATOM 745 O O . LEU A 1 116 ? 13.524 30.926 57.772 1.00 19.62 113 LEU A O 1
ATOM 750 N N . ALA A 1 117 ? 14.042 30.888 59.957 1.00 19.06 114 ALA A N 1
ATOM 751 C CA . ALA A 1 117 ? 13.006 29.898 60.235 1.00 19.00 114 ALA A CA 1
ATOM 752 C C . ALA A 1 117 ? 11.585 30.424 59.966 1.00 19.96 114 ALA A C 1
ATOM 753 O O . ALA A 1 117 ? 10.722 29.665 59.516 1.00 21.75 114 ALA A O 1
ATOM 755 N N . ALA A 1 118 ? 11.348 31.709 60.248 1.00 19.32 115 ALA A N 1
ATOM 756 C CA . ALA A 1 118 ? 10.041 32.347 60.067 1.00 21.08 115 ALA A CA 1
ATOM 757 C C . ALA A 1 118 ? 9.678 32.554 58.623 1.00 23.12 115 ALA A C 1
ATOM 758 O O . ALA A 1 118 ? 8.553 32.250 58.216 1.00 25.38 115 ALA A O 1
ATOM 760 N N . ARG A 1 119 ? 10.594 33.103 57.839 1.00 22.15 116 ARG A N 1
ATOM 761 C CA . ARG A 1 119 ? 10.312 33.516 56.484 1.00 26.11 116 ARG A CA 1
ATOM 762 C C . ARG A 1 119 ? 10.753 32.541 55.422 1.00 25.24 116 ARG A C 1
ATOM 763 O O . ARG A 1 119 ? 10.224 32.580 54.315 1.00 25.60 116 ARG A O 1
ATOM 771 N N . HIS A 1 120 ? 11.674 31.632 55.740 1.00 22.81 117 HIS A N 1
ATOM 772 C CA . HIS A 1 120 ? 12.136 30.579 54.854 1.00 22.91 117 HIS A CA 1
ATOM 773 C C . HIS A 1 120 ? 11.951 29.205 55.520 1.00 22.37 117 HIS A C 1
ATOM 774 O O . HIS A 1 120 ? 12.904 28.420 55.636 1.00 22.63 117 HIS A O 1
ATOM 781 N N . PRO A 1 121 ? 10.736 28.886 55.966 1.00 22.74 118 PRO A N 1
ATOM 782 C CA . PRO A 1 121 ? 10.532 27.611 56.688 1.00 23.04 118 PRO A CA 1
ATOM 783 C C . PRO A 1 121 ? 10.919 26.351 55.909 1.00 24.61 118 PRO A C 1
ATOM 784 O O . PRO A 1 121 ? 11.362 25.368 56.494 1.00 23.94 118 PRO A O 1
ATOM 788 N N . ASP A 1 122 ? 10.790 26.382 54.591 1.00 26.45 119 ASP A N 1
ATOM 789 C CA . ASP A 1 122 ? 11.179 25.226 53.784 1.00 28.00 119 ASP A CA 1
ATOM 790 C C . ASP A 1 122 ? 12.695 24.936 53.827 1.00 25.93 119 ASP A C 1
ATOM 791 O O . ASP A 1 122 ? 13.106 23.866 53.380 1.00 25.91 119 ASP A O 1
ATOM 796 N N . ARG A 1 123 ? 13.494 25.895 54.272 1.00 23.11 120 ARG A N 1
ATOM 797 C CA . ARG A 1 123 ? 14.957 25.789 54.286 1.00 22.61 120 ARG A CA 1
ATOM 798 C C . ARG A 1 123 ? 15.527 25.372 55.655 1.00 21.67 120 ARG A C 1
ATOM 799 O O . ARG A 1 123 ? 16.736 25.132 55.768 1.00 21.02 120 ARG A O 1
ATOM 807 N N . VAL A 1 124 ? 14.661 25.275 56.664 1.00 21.56 121 VAL A N 1
ATOM 808 C CA . VAL A 1 124 ? 15.069 24.957 58.025 1.00 19.67 121 VAL A CA 1
ATOM 809 C C . VAL A 1 124 ? 14.442 23.604 58.486 1.00 20.66 121 VAL A C 1
ATOM 810 O O . VAL A 1 124 ? 13.217 23.489 58.664 1.00 21.52 121 VAL A O 1
ATOM 814 N N . ARG A 1 125 ? 15.288 22.583 58.621 1.00 21.13 122 ARG A N 1
ATOM 815 C CA A ARG A 1 125 ? 14.863 21.254 59.062 0.70 22.59 122 ARG A CA 1
ATOM 816 C CA B ARG A 1 125 ? 14.828 21.265 59.056 0.30 21.85 122 ARG A CA 1
ATOM 817 C C . ARG A 1 125 ? 14.493 21.183 60.543 1.00 21.06 122 ARG A C 1
ATOM 818 O O . ARG A 1 125 ? 13.580 20.425 60.953 1.00 20.76 122 ARG A O 1
ATOM 833 N N . ALA A 1 126 ? 15.223 21.941 61.351 1.00 19.99 123 ALA A N 1
ATOM 834 C CA . ALA A 1 126 ? 15.118 21.953 62.810 1.00 18.98 123 ALA A CA 1
ATOM 835 C C . ALA A 1 126 ? 15.910 23.145 63.321 1.00 18.53 123 ALA A C 1
ATOM 836 O O . ALA A 1 126 ? 16.860 23.612 62.675 1.00 18.30 123 ALA A O 1
ATOM 838 N N . LEU A 1 127 ? 15.539 23.641 64.493 1.00 18.30 124 LEU A N 1
ATOM 839 C CA . LEU A 1 127 ? 16.153 24.803 65.090 1.00 17.98 124 LEU A CA 1
ATOM 840 C C . LEU A 1 127 ? 16.549 24.496 66.542 1.00 18.13 124 LEU A C 1
ATOM 841 O O . LEU A 1 127 ? 15.716 24.118 67.330 1.00 18.88 124 LEU A O 1
ATOM 846 N N . VAL A 1 128 ? 17.812 24.723 66.874 1.00 17.18 125 VAL A N 1
ATOM 847 C CA . VAL A 1 128 ? 18.273 24.747 68.250 1.00 18.28 125 VAL A CA 1
ATOM 848 C C . VAL A 1 128 ? 18.733 26.157 68.568 1.00 18.48 125 VAL A C 1
ATOM 849 O O . VAL A 1 128 ? 19.677 26.672 67.936 1.00 17.16 125 VAL A O 1
ATOM 853 N N . SER A 1 129 ? 18.049 26.759 69.531 1.00 18.21 126 SER A N 1
ATOM 854 C CA . SER A 1 129 ? 18.230 28.165 69.842 1.00 18.70 126 SER A CA 1
ATOM 855 C C . SER A 1 129 ? 18.665 28.311 71.292 1.00 18.76 126 SER A C 1
ATOM 856 O O . SER A 1 129 ? 17.877 28.135 72.241 1.00 18.18 126 SER A O 1
ATOM 859 N N . VAL A 1 130 ? 19.931 28.669 71.464 1.00 17.60 127 VAL A N 1
ATOM 860 C CA . VAL A 1 130 ? 20.570 28.687 72.795 1.00 17.69 127 VAL A CA 1
ATOM 861 C C . VAL A 1 130 ? 20.635 30.139 73.257 1.00 17.36 127 VAL A C 1
ATOM 862 O O . VAL A 1 130 ? 21.261 30.968 72.588 1.00 17.36 127 VAL A O 1
ATOM 866 N N . ALA A 1 131 ? 20.002 30.423 74.401 1.00 17.00 128 ALA A N 1
ATOM 867 C CA . ALA A 1 131 ? 20.042 31.755 75.031 1.00 18.24 128 ALA A CA 1
ATOM 868 C C . ALA A 1 131 ? 20.072 32.851 73.978 1.00 18.26 128 ALA A C 1
ATOM 869 O O . ALA A 1 131 ? 20.979 33.696 73.956 1.00 18.60 128 ALA A O 1
ATOM 871 N N . ALA A 1 132 ? 19.057 32.855 73.116 1.00 18.03 129 ALA A N 1
ATOM 872 C CA . ALA A 1 132 ? 19.071 33.658 71.897 1.00 17.50 129 ALA A CA 1
ATOM 873 C C . ALA A 1 132 ? 18.188 34.878 72.016 1.00 17.30 129 ALA A C 1
ATOM 874 O O . ALA A 1 132 ? 17.059 34.822 72.536 1.00 18.08 129 ALA A O 1
ATOM 876 N N . VAL A 1 133 ? 18.672 35.980 71.457 1.00 17.87 130 VAL A N 1
ATOM 877 C CA . VAL A 1 133 ? 17.878 37.168 71.383 1.00 17.57 130 VAL A CA 1
ATOM 878 C C . VAL A 1 133 ? 16.662 36.947 70.458 1.00 17.84 130 VAL A C 1
ATOM 879 O O . VAL A 1 133 ? 16.810 36.717 69.269 1.00 17.85 130 VAL A O 1
ATOM 883 N N . SER A 1 134 ? 15.481 37.114 71.030 1.00 17.42 131 SER A N 1
ATOM 884 C CA . SER A 1 134 ? 14.205 36.731 70.389 1.00 18.28 131 SER A CA 1
ATOM 885 C C . SER A 1 134 ? 13.252 37.912 70.236 1.00 18.31 131 SER A C 1
ATOM 886 O O . SER A 1 134 ? 12.143 37.761 69.653 1.00 18.00 131 SER A O 1
ATOM 889 N N . HIS A 1 135 ? 13.667 39.090 70.727 1.00 20.08 132 HIS A N 1
ATOM 890 C CA . HIS A 1 135 ? 12.881 40.292 70.585 1.00 19.45 132 HIS A CA 1
ATOM 891 C C . HIS A 1 135 ? 13.801 41.468 70.839 1.00 19.67 132 HIS A C 1
ATOM 892 O O . HIS A 1 135 ? 14.997 41.278 70.961 1.00 19.19 132 HIS A O 1
ATOM 899 N N . ARG A 1 136 ? 13.288 42.696 70.763 1.00 20.52 133 ARG A N 1
ATOM 900 C CA . ARG A 1 136 ? 14.116 43.868 70.936 1.00 21.03 133 ARG A CA 1
ATOM 901 C C . ARG A 1 136 ? 15.018 43.733 72.174 1.00 21.94 133 ARG A C 1
ATOM 902 O O . ARG A 1 136 ? 14.574 43.317 73.246 1.00 20.10 133 ARG A O 1
ATOM 910 N N . TYR A 1 137 ? 16.264 44.158 72.012 1.00 23.19 134 TYR A N 1
ATOM 911 C CA A TYR A 1 137 ? 17.276 44.019 73.051 0.70 24.63 134 TYR A CA 1
ATOM 912 C CA B TYR A 1 137 ? 17.302 43.959 73.023 0.30 23.77 134 TYR A CA 1
ATOM 913 C C . TYR A 1 137 ? 18.140 45.237 73.079 1.00 25.47 134 TYR A C 1
ATOM 914 O O . TYR A 1 137 ? 18.549 45.734 72.023 1.00 25.45 134 TYR A O 1
ATOM 931 N N . HIS A 1 138 ? 18.405 45.737 74.292 1.00 26.39 135 HIS A N 1
ATOM 932 C CA . HIS A 1 138 ? 19.300 46.902 74.495 1.00 30.94 135 HIS A CA 1
ATOM 933 C C . HIS A 1 138 ? 20.568 46.522 75.272 1.00 36.24 135 HIS A C 1
ATOM 934 O O . HIS A 1 138 ? 20.509 45.929 76.349 1.00 39.27 135 HIS A O 1
ATOM 941 N N . PHE A 1 139 ? 21.695 46.777 74.637 1.00 37.51 136 PHE A N 1
ATOM 942 C CA A PHE A 1 139 ? 23.022 46.519 75.201 0.60 40.63 136 PHE A CA 1
ATOM 943 C CA B PHE A 1 139 ? 23.010 46.529 75.203 0.40 40.57 136 PHE A CA 1
ATOM 944 C C . PHE A 1 139 ? 23.307 47.550 76.289 1.00 41.41 136 PHE A C 1
ATOM 945 O O . PHE A 1 139 ? 23.117 48.725 76.077 1.00 42.98 136 PHE A O 1
ATOM 960 N N . ASP A 1 140 ? 23.730 47.088 77.458 1.00 49.19 137 ASP A N 1
ATOM 961 C CA A ASP A 1 140 ? 24.307 47.983 78.463 0.60 53.85 137 ASP A CA 1
ATOM 962 C CA B ASP A 1 140 ? 24.308 48.014 78.443 0.40 52.74 137 ASP A CA 1
ATOM 963 C C . ASP A 1 140 ? 25.799 48.108 78.120 1.00 54.50 137 ASP A C 1
ATOM 964 O O . ASP A 1 140 ? 26.518 47.090 78.021 1.00 57.11 137 ASP A O 1
ATOM 973 N N . GLY A 1 141 ? 26.251 49.326 77.886 1.00 55.41 138 GLY A N 1
ATOM 974 C CA . GLY A 1 141 ? 27.624 49.531 77.523 1.00 57.53 138 GLY A CA 1
ATOM 975 C C . GLY A 1 141 ? 28.581 48.977 78.565 1.00 58.46 138 GLY A C 1
ATOM 976 O O . GLY A 1 141 ? 28.202 48.363 79.582 1.00 57.02 138 GLY A O 1
ATOM 977 N N . GLU A 1 142 ? 29.848 49.204 78.291 1.00 57.05 139 GLU A N 1
ATOM 978 C CA . GLU A 1 142 ? 30.913 48.748 79.160 1.00 55.57 139 GLU A CA 1
ATOM 979 C C . GLU A 1 142 ? 31.593 50.012 79.633 1.00 53.25 139 GLU A C 1
ATOM 980 O O . GLU A 1 142 ? 31.704 50.984 78.872 1.00 50.16 139 GLU A O 1
ATOM 986 N N . LYS A 1 143 ? 32.060 49.987 80.873 1.00 54.54 140 LYS A N 1
ATOM 987 C CA . LYS A 1 143 ? 32.812 51.120 81.422 1.00 57.71 140 LYS A CA 1
ATOM 988 C C . LYS A 1 143 ? 34.147 50.642 81.982 1.00 56.36 140 LYS A C 1
ATOM 989 O O . LYS A 1 143 ? 34.341 49.440 82.263 1.00 48.58 140 LYS A O 1
ATOM 995 N N . GLY A 1 144 ? 35.068 51.603 82.083 1.00 56.17 141 GLY A N 1
ATOM 996 C CA . GLY A 1 144 ? 36.358 51.404 82.719 1.00 56.64 141 GLY A CA 1
ATOM 997 C C . GLY A 1 144 ? 37.188 50.317 82.072 1.00 53.43 141 GLY A C 1
ATOM 998 O O . GLY A 1 144 ? 37.406 50.307 80.846 1.00 48.67 141 GLY A O 1
ATOM 999 N N . ALA A 1 145 ? 37.666 49.411 82.918 1.00 51.96 142 ALA A N 1
ATOM 1000 C CA . ALA A 1 145 ? 38.614 48.387 82.486 1.00 52.66 142 ALA A CA 1
ATOM 1001 C C . ALA A 1 145 ? 37.933 47.396 81.554 1.00 47.88 142 ALA A C 1
ATOM 1002 O O . ALA A 1 145 ? 38.507 47.035 80.530 1.00 45.43 142 ALA A O 1
ATOM 1004 N N . GLU A 1 146 ? 36.708 46.980 81.883 1.00 45.31 143 GLU A N 1
ATOM 1005 C CA . GLU A 1 146 ? 35.973 46.072 80.994 1.00 45.09 143 GLU A CA 1
ATOM 1006 C C . GLU A 1 146 ? 35.854 46.644 79.575 1.00 41.58 143 GLU A C 1
ATOM 1007 O O . GLU A 1 146 ? 35.980 45.935 78.586 1.00 38.74 143 GLU A O 1
ATOM 1013 N N . LYS A 1 147 ? 35.623 47.932 79.467 1.00 39.76 144 LYS A N 1
ATOM 1014 C CA . LYS A 1 147 ? 35.511 48.568 78.163 1.00 39.29 144 LYS A CA 1
ATOM 1015 C C . LYS A 1 147 ? 36.798 48.473 77.348 1.00 37.64 144 LYS A C 1
ATOM 1016 O O . LYS A 1 147 ? 36.765 48.246 76.130 1.00 34.28 144 LYS A O 1
ATOM 1022 N N . VAL A 1 148 ? 37.936 48.741 77.998 1.00 35.89 145 VAL A N 1
ATOM 1023 C CA . VAL A 1 148 ? 39.215 48.620 77.325 1.00 36.06 145 VAL A CA 1
ATOM 1024 C C . VAL A 1 148 ? 39.483 47.169 76.949 1.00 34.41 145 VAL A C 1
ATOM 1025 O O . VAL A 1 148 ? 39.934 46.882 75.844 1.00 35.18 145 VAL A O 1
ATOM 1029 N N . LEU A 1 149 ? 39.190 46.270 77.868 1.00 33.50 146 LEU A N 1
ATOM 1030 C CA . LEU A 1 149 ? 39.456 44.868 77.656 1.00 33.07 146 LEU A CA 1
ATOM 1031 C C . LEU A 1 149 ? 38.655 44.302 76.511 1.00 32.53 146 LEU A C 1
ATOM 1032 O O . LEU A 1 149 ? 39.184 43.510 75.722 1.00 31.54 146 LEU A O 1
ATOM 1045 N N . GLY A 1 151 ? 36.900 46.251 74.153 1.00 31.25 148 GLY A N 1
ATOM 1046 C CA . GLY A 1 151 ? 36.751 47.180 73.044 1.00 32.42 148 GLY A CA 1
ATOM 1047 C C . GLY A 1 151 ? 37.991 47.586 72.274 1.00 33.25 148 GLY A C 1
ATOM 1048 O O . GLY A 1 151 ? 37.863 48.338 71.304 1.00 34.21 148 GLY A O 1
ATOM 1049 N N . THR A 1 152 ? 39.182 47.143 72.698 1.00 31.97 149 THR A N 1
ATOM 1050 C CA . THR A 1 152 ? 40.439 47.603 72.093 1.00 32.40 149 THR A CA 1
ATOM 1051 C C . THR A 1 152 ? 41.338 46.450 71.667 1.00 32.15 149 THR A C 1
ATOM 1052 O O . THR A 1 152 ? 41.207 45.305 72.136 1.00 31.01 149 THR A O 1
ATOM 1056 N N . GLY A 1 153 ? 42.244 46.756 70.750 1.00 33.50 150 GLY A N 1
ATOM 1057 C CA . GLY A 1 153 ? 43.240 45.753 70.271 1.00 33.47 150 GLY A CA 1
ATOM 1058 C C . GLY A 1 153 ? 44.164 45.311 71.415 1.00 33.68 150 GLY A C 1
ATOM 1059 O O . GLY A 1 153 ? 44.505 44.125 71.544 1.00 32.92 150 GLY A O 1
ATOM 1060 N N . LEU A 1 154 ? 44.530 46.249 72.276 1.00 34.99 151 LEU A N 1
ATOM 1061 C CA . LEU A 1 154 ? 45.282 45.902 73.507 1.00 36.16 151 LEU A CA 1
ATOM 1062 C C . LEU A 1 154 ? 44.508 44.895 74.356 1.00 34.20 151 LEU A C 1
ATOM 1063 O O . LEU A 1 154 ? 45.061 43.868 74.790 1.00 34.16 151 LEU A O 1
ATOM 1068 N N . GLY A 1 155 ? 43.221 45.165 74.578 1.00 32.34 152 GLY A N 1
ATOM 1069 C CA . GLY A 1 155 ? 42.354 44.213 75.274 1.00 31.14 152 GLY A CA 1
ATOM 1070 C C . GLY A 1 155 ? 42.327 42.822 74.634 1.00 31.13 152 GLY A C 1
ATOM 1071 O O . GLY A 1 155 ? 42.443 41.774 75.333 1.00 29.98 152 GLY A O 1
ATOM 1072 N N . ARG A 1 156 ? 42.126 42.806 73.313 1.00 30.40 153 ARG A N 1
ATOM 1073 C CA . ARG A 1 156 ? 42.210 41.578 72.526 1.00 31.00 153 ARG A CA 1
ATOM 1074 C C . ARG A 1 156 ? 43.517 40.792 72.784 1.00 30.18 153 ARG A C 1
ATOM 1075 O O . ARG A 1 156 ? 43.469 39.565 73.025 1.00 29.20 153 ARG A O 1
ATOM 1083 N N . ARG A 1 157 ? 44.665 41.468 72.740 1.00 30.80 154 ARG A N 1
ATOM 1084 C CA A ARG A 1 157 ? 45.955 40.820 72.966 0.60 32.75 154 ARG A CA 1
ATOM 1085 C CA B ARG A 1 157 ? 45.940 40.795 72.960 0.40 31.82 154 ARG A CA 1
ATOM 1086 C C . ARG A 1 157 ? 46.069 40.270 74.399 1.00 32.48 154 ARG A C 1
ATOM 1087 O O . ARG A 1 157 ? 46.586 39.171 74.627 1.00 31.48 154 ARG A O 1
ATOM 1110 N N . LEU A 1 159 ? 43.514 39.253 76.291 1.00 28.61 156 LEU A N 1
ATOM 1111 C CA . LEU A 1 159 ? 42.673 38.045 76.351 1.00 27.99 156 LEU A CA 1
ATOM 1112 C C . LEU A 1 159 ? 43.379 36.840 75.729 1.00 27.97 156 LEU A C 1
ATOM 1113 O O . LEU A 1 159 ? 43.286 35.736 76.247 1.00 27.79 156 LEU A O 1
ATOM 1118 N N . GLN A 1 160 ? 44.052 37.059 74.603 1.00 29.16 157 GLN A N 1
ATOM 1119 C CA A GLN A 1 160 ? 44.808 36.003 73.933 0.60 29.42 157 GLN A CA 1
ATOM 1120 C CA B GLN A 1 160 ? 44.806 35.998 73.944 0.40 29.30 157 GLN A CA 1
ATOM 1121 C C . GLN A 1 160 ? 45.912 35.462 74.817 1.00 30.57 157 GLN A C 1
ATOM 1122 O O . GLN A 1 160 ? 46.074 34.251 74.940 1.00 29.52 157 GLN A O 1
ATOM 1133 N N . LEU A 1 161 ? 46.671 36.369 75.442 1.00 31.50 158 LEU A N 1
ATOM 1134 C CA . LEU A 1 161 ? 47.704 35.949 76.396 1.00 33.01 158 LEU A CA 1
ATOM 1135 C C . LEU A 1 161 ? 47.109 35.211 77.570 1.00 31.57 158 LEU A C 1
ATOM 1136 O O . LEU A 1 161 ? 47.644 34.207 78.009 1.00 31.62 158 LEU A O 1
ATOM 1149 N N . ALA A 1 163 ? 44.360 33.458 77.689 1.00 28.78 160 ALA A N 1
ATOM 1150 C CA . ALA A 1 163 ? 43.877 32.160 77.197 1.00 28.33 160 ALA A CA 1
ATOM 1151 C C . ALA A 1 163 ? 45.022 31.201 77.025 1.00 29.50 160 ALA A C 1
ATOM 1152 O O . ALA A 1 163 ? 44.883 30.018 77.302 1.00 29.34 160 ALA A O 1
ATOM 1154 N N . ALA A 1 164 ? 46.157 31.721 76.567 1.00 29.57 161 ALA A N 1
ATOM 1155 C CA . ALA A 1 164 ? 47.345 30.882 76.321 1.00 30.60 161 ALA A CA 1
ATOM 1156 C C . ALA A 1 164 ? 48.074 30.517 77.587 1.00 32.11 161 ALA A C 1
ATOM 1157 O O . ALA A 1 164 ? 48.621 29.404 77.714 1.00 32.95 161 ALA A O 1
ATOM 1159 N N . HIS A 1 165 ? 48.113 31.449 78.539 1.00 32.41 162 HIS A N 1
ATOM 1160 C CA . HIS A 1 165 ? 49.028 31.334 79.647 1.00 33.37 162 HIS A CA 1
ATOM 1161 C C . HIS A 1 165 ? 48.434 31.299 81.046 1.00 32.80 162 HIS A C 1
ATOM 1162 O O . HIS A 1 165 ? 49.084 30.820 81.958 1.00 32.82 162 HIS A O 1
ATOM 1169 N N . THR A 1 166 ? 47.228 31.836 81.216 1.00 32.08 163 THR A N 1
ATOM 1170 C CA . THR A 1 166 ? 46.536 31.840 82.528 1.00 32.01 163 THR A CA 1
ATOM 1171 C C . THR A 1 166 ? 45.095 31.396 82.300 1.00 30.87 163 THR A C 1
ATOM 1172 O O . THR A 1 166 ? 44.133 32.182 82.503 1.00 30.73 163 THR A O 1
ATOM 1176 N N . PRO A 1 167 ? 44.926 30.163 81.770 1.00 30.08 164 PRO A N 1
ATOM 1177 C CA . PRO A 1 167 ? 43.596 29.827 81.298 1.00 29.78 164 PRO A CA 1
ATOM 1178 C C . PRO A 1 167 ? 42.562 29.780 82.443 1.00 30.10 164 PRO A C 1
ATOM 1179 O O . PRO A 1 167 ? 41.410 30.237 82.246 1.00 29.53 164 PRO A O 1
ATOM 1183 N N . GLU A 1 168 ? 42.950 29.263 83.610 1.00 31.07 165 GLU A N 1
ATOM 1184 C CA . GLU A 1 168 ? 41.985 29.182 84.725 1.00 31.38 165 GLU A CA 1
ATOM 1185 C C . GLU A 1 168 ? 41.449 30.563 85.115 1.00 31.39 165 GLU A C 1
ATOM 1186 O O . GLU A 1 168 ? 40.243 30.736 85.369 1.00 29.48 165 GLU A O 1
ATOM 1192 N N . LYS A 1 169 ? 42.336 31.559 85.149 1.00 32.43 166 LYS A N 1
ATOM 1193 C CA . LYS A 1 169 ? 41.919 32.912 85.451 1.00 33.23 166 LYS A CA 1
ATOM 1194 C C . LYS A 1 169 ? 40.937 33.411 84.426 1.00 30.39 166 LYS A C 1
ATOM 1195 O O . LYS A 1 169 ? 39.964 34.061 84.775 1.00 29.70 166 LYS A O 1
ATOM 1201 N N . LEU A 1 170 ? 41.167 33.097 83.147 1.00 28.55 167 LEU A N 1
ATOM 1202 C CA . LEU A 1 170 ? 40.258 33.547 82.093 1.00 27.83 167 LEU A CA 1
ATOM 1203 C C . LEU A 1 170 ? 38.898 32.843 82.207 1.00 26.33 167 LEU A C 1
ATOM 1204 O O . LEU A 1 170 ? 37.839 33.487 82.059 1.00 26.26 167 LEU A O 1
ATOM 1209 N N . VAL A 1 171 ? 38.925 31.531 82.463 1.00 26.18 168 VAL A N 1
ATOM 1210 C CA . V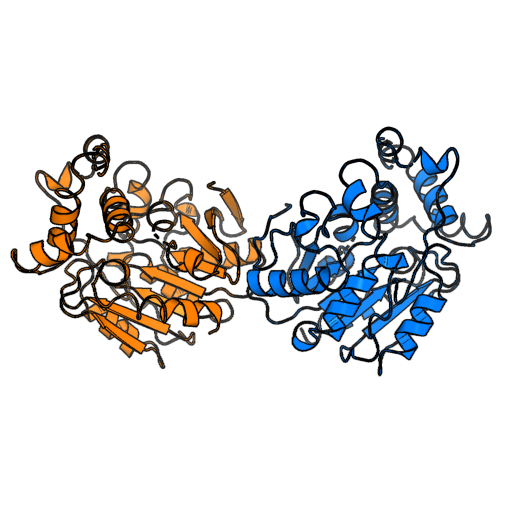AL A 1 171 ? 37.693 30.747 82.642 1.00 25.87 168 VAL A CA 1
ATOM 1211 C C . VAL A 1 171 ? 36.849 31.345 83.814 1.00 26.10 168 VAL A C 1
ATOM 1212 O O . VAL A 1 171 ? 35.656 31.599 83.672 1.00 26.00 168 VAL A O 1
ATOM 1216 N N . SER A 1 172 ? 37.492 31.612 84.929 1.00 26.80 169 SER A N 1
ATOM 1217 C CA . SER A 1 172 ? 36.846 32.207 86.077 1.00 28.01 169 SER A CA 1
ATOM 1218 C C . SER A 1 172 ? 36.207 33.566 85.764 1.00 28.31 169 SER A C 1
ATOM 1219 O O . SER A 1 172 ? 35.063 33.799 86.114 1.00 27.63 169 SER A O 1
ATOM 1222 N N . ALA A 1 173 ? 36.948 34.440 85.106 1.00 27.93 170 ALA A N 1
ATOM 1223 C CA . ALA A 1 173 ? 36.447 35.733 84.725 1.00 28.12 170 ALA A CA 1
ATOM 1224 C C . ALA A 1 173 ? 35.243 35.638 83.816 1.00 27.34 170 ALA A C 1
ATOM 1225 O O . ALA A 1 173 ? 34.272 36.393 83.966 1.00 27.89 170 ALA A O 1
ATOM 1227 N N . THR A 1 174 ? 35.288 34.687 82.884 1.00 26.48 171 THR A N 1
ATOM 1228 C CA . THR A 1 174 ? 34.221 34.500 81.912 1.00 26.06 171 THR A CA 1
ATOM 1229 C C . THR A 1 174 ? 32.939 33.941 82.587 1.00 24.65 171 THR A C 1
ATOM 1230 O O . THR A 1 174 ? 31.843 34.448 82.368 1.00 24.03 171 THR A O 1
ATOM 1234 N N . ILE A 1 175 ? 33.092 32.919 83.421 1.00 25.30 172 ILE A N 1
ATOM 1235 C CA . ILE A 1 175 ? 31.914 32.350 84.130 1.00 25.19 172 ILE A CA 1
ATOM 1236 C C . ILE A 1 175 ? 31.253 33.415 85.019 1.00 26.26 172 ILE A C 1
ATOM 1237 O O . ILE A 1 175 ? 30.020 33.578 85.019 1.00 26.05 172 ILE A O 1
ATOM 1242 N N . ALA A 1 176 ? 32.069 34.183 85.729 1.00 27.19 173 ALA A N 1
ATOM 1243 C CA . ALA A 1 176 ? 31.513 35.289 86.529 1.00 29.13 173 ALA A CA 1
ATOM 1244 C C . ALA A 1 176 ? 30.814 36.362 85.688 1.00 28.62 173 ALA A C 1
ATOM 1245 O O . ALA A 1 176 ? 29.750 36.819 86.071 1.00 29.06 173 ALA A O 1
ATOM 1247 N N . ALA A 1 177 ? 31.385 36.739 84.550 1.00 27.30 174 ALA A N 1
ATOM 1248 C CA . ALA A 1 177 ? 30.795 37.754 83.723 1.00 28.00 174 ALA A CA 1
ATOM 1249 C C . ALA A 1 177 ? 29.487 37.301 83.098 1.00 27.20 174 ALA A C 1
ATOM 1250 O O . ALA A 1 177 ? 28.655 38.135 82.764 1.00 28.94 174 ALA A O 1
ATOM 1252 N N . GLU A 1 178 ? 29.337 36.004 82.851 1.00 25.36 175 GLU A N 1
ATOM 1253 C CA . GLU A 1 178 ? 28.225 35.525 82.025 1.00 25.16 175 GLU A CA 1
ATOM 1254 C C . GLU A 1 178 ? 27.062 34.958 82.805 1.00 24.29 175 GLU A C 1
ATOM 1255 O O . GLU A 1 178 ? 26.113 34.400 82.208 1.00 23.66 175 GLU A O 1
ATOM 1261 N N . GLY A 1 179 ? 27.130 35.112 84.131 1.00 25.43 176 GLY A N 1
ATOM 1262 C CA . GLY A 1 179 ? 26.078 34.618 85.014 1.00 25.81 176 GLY A CA 1
ATOM 1263 C C . GLY A 1 179 ? 25.901 35.483 86.243 1.00 28.22 176 GLY A C 1
ATOM 1264 O O . GLY A 1 179 ? 26.709 36.424 86.505 1.00 27.77 176 GLY A O 1
ATOM 1265 N N . HIS A 1 180 ? 24.843 35.153 86.982 1.00 26.96 177 HIS A N 1
ATOM 1266 C CA . HIS A 1 180 ? 24.525 35.783 88.268 1.00 30.09 177 HIS A CA 1
ATOM 1267 C C . HIS A 1 180 ? 24.903 34.884 89.434 1.00 31.24 177 HIS A C 1
ATOM 1268 O O . HIS A 1 180 ? 24.375 35.060 90.537 1.00 32.41 177 HIS A O 1
ATOM 1275 N N . LEU A 1 181 ? 25.837 33.960 89.231 1.00 30.69 178 LEU A N 1
ATOM 1276 C CA . LEU A 1 181 ? 26.230 33.017 90.266 1.00 31.02 178 LEU A CA 1
ATOM 1277 C C . LEU A 1 181 ? 26.996 33.655 91.421 1.00 32.17 178 LEU A C 1
ATOM 1278 O O . LEU A 1 181 ? 27.710 34.648 91.245 1.00 31.91 178 LEU A O 1
ATOM 1283 N N . SER A 1 182 ? 26.857 33.044 92.599 1.00 32.15 179 SER A N 1
ATOM 1284 C CA . SER A 1 182 ? 27.678 33.365 93.756 1.00 33.37 179 SER A CA 1
ATOM 1285 C C . SER A 1 182 ? 29.140 33.051 93.447 1.00 34.20 179 SER A C 1
ATOM 1286 O O . SER A 1 182 ? 29.434 32.211 92.620 1.00 32.29 179 SER A O 1
ATOM 1289 N N . LYS A 1 183 ? 30.046 33.688 94.174 1.00 35.93 180 LYS A N 1
ATOM 1290 C CA A LYS A 1 183 ? 31.484 33.416 94.098 0.60 37.53 180 LYS A CA 1
ATOM 1291 C CA B LYS A 1 183 ? 31.459 33.410 93.973 0.40 36.89 180 LYS A CA 1
ATOM 1292 C C . LYS A 1 183 ? 31.733 31.916 94.200 1.00 36.62 180 LYS A C 1
ATOM 1293 O O . LYS A 1 183 ? 32.516 31.330 93.450 1.00 35.71 180 LYS A O 1
ATOM 1304 N N . GLU A 1 184 ? 31.053 31.301 95.173 1.00 36.19 181 GLU A N 1
ATOM 1305 C CA A GLU A 1 184 ? 31.235 29.886 95.485 0.60 35.80 181 GLU A CA 1
ATOM 1306 C CA B GLU A 1 184 ? 31.215 29.866 95.490 0.40 36.51 181 GLU A CA 1
ATOM 1307 C C . GLU A 1 184 ? 30.785 29.000 94.302 1.00 34.29 181 GLU A C 1
ATOM 1308 O O . GLU A 1 184 ? 31.479 28.048 93.909 1.00 33.03 181 GLU A O 1
ATOM 1319 N N . HIS A 1 185 ? 29.652 29.344 93.707 1.00 33.22 182 HIS A N 1
ATOM 1320 C CA . HIS A 1 185 ? 29.156 28.594 92.560 1.00 32.57 182 HIS A CA 1
ATOM 1321 C C . HIS A 1 185 ? 29.982 28.807 91.298 1.00 31.00 182 HIS A C 1
ATOM 1322 O O . HIS A 1 185 ? 30.180 27.861 90.531 1.00 30.18 182 HIS A O 1
ATOM 1329 N N . VAL A 1 186 ? 30.468 30.032 91.089 1.00 30.13 183 VAL A N 1
ATOM 1330 C CA . VAL A 1 186 ? 31.421 30.302 89.984 1.00 29.86 183 VAL A CA 1
ATOM 1331 C C . VAL A 1 186 ? 32.614 29.340 90.168 1.00 29.79 183 VAL A C 1
ATOM 1332 O O . VAL A 1 186 ? 33.020 28.663 89.217 1.00 29.42 183 VAL A O 1
ATOM 1336 N N . ALA A 1 187 ? 33.182 29.273 91.378 1.00 30.78 184 ALA A N 1
ATOM 1337 C CA . ALA A 1 187 ? 34.363 28.416 91.612 1.00 31.03 184 ALA A CA 1
ATOM 1338 C C . ALA A 1 187 ? 34.068 26.943 91.353 1.00 30.94 184 ALA A C 1
ATOM 1339 O O . ALA A 1 187 ? 34.890 26.228 90.774 1.00 30.81 184 ALA A O 1
ATOM 1341 N N . GLU A 1 188 ? 32.868 26.504 91.710 1.00 31.09 185 GLU A N 1
ATOM 1342 C CA A GLU A 1 188 ? 32.452 25.125 91.451 0.60 31.37 185 GLU A CA 1
ATOM 1343 C CA B GLU A 1 188 ? 32.451 25.125 91.452 0.40 31.00 185 GLU A CA 1
ATOM 1344 C C . GLU A 1 188 ? 32.393 24.838 89.941 1.00 30.23 185 GLU A C 1
ATOM 1345 O O . GLU A 1 188 ? 32.833 23.777 89.482 1.00 29.17 185 GLU A O 1
ATOM 1356 N N . ARG A 1 189 ? 31.871 25.801 89.174 1.00 28.62 186 ARG A N 1
ATOM 1357 C CA . ARG A 1 189 ? 31.754 25.682 87.727 1.00 27.05 186 ARG A CA 1
ATOM 1358 C C . ARG A 1 189 ? 33.127 25.691 87.087 1.00 27.17 186 ARG A C 1
ATOM 1359 O O . ARG A 1 189 ? 33.409 24.887 86.236 1.00 26.11 186 ARG A O 1
ATOM 1367 N N . VAL A 1 190 ? 34.006 26.577 87.574 1.00 28.18 187 VAL A N 1
ATOM 1368 C CA . VAL A 1 190 ? 35.362 26.676 87.075 1.00 28.90 187 VAL A CA 1
ATOM 1369 C C . VAL A 1 190 ? 36.102 25.338 87.259 1.00 29.16 187 VAL A C 1
ATOM 1370 O O . VAL A 1 190 ? 36.776 24.872 86.340 1.00 28.62 187 VAL A O 1
ATOM 1374 N N . ALA A 1 191 ? 35.970 24.715 88.425 1.00 30.58 188 ALA A N 1
ATOM 1375 C CA . ALA A 1 191 ? 36.681 23.448 88.694 1.00 31.91 188 ALA A CA 1
ATOM 1376 C C . ALA A 1 191 ? 36.204 22.334 87.755 1.00 31.33 188 ALA A C 1
ATOM 1377 O O . ALA A 1 191 ? 37.016 21.569 87.230 1.00 32.38 188 ALA A O 1
ATOM 1379 N N . GLN A 1 192 ? 34.891 22.304 87.486 1.00 30.44 189 GLN A N 1
ATOM 1380 C CA . GLN A 1 192 ? 34.319 21.393 86.493 1.00 29.43 189 GLN A CA 1
ATOM 1381 C C . GLN A 1 192 ? 34.946 21.594 85.104 1.00 28.57 189 GLN A C 1
ATOM 1382 O O . GLN A 1 192 ? 35.323 20.647 84.430 1.00 28.33 189 GLN A O 1
ATOM 1388 N N . ILE A 1 193 ? 35.067 22.846 84.693 1.00 27.23 190 ILE A N 1
ATOM 1389 C CA . ILE A 1 193 ? 35.570 23.172 83.405 1.00 26.24 190 ILE A CA 1
ATOM 1390 C C . ILE A 1 193 ? 37.043 22.817 83.285 1.00 27.59 190 ILE A C 1
ATOM 1391 O O . ILE A 1 193 ? 37.462 22.268 82.291 1.00 26.62 190 ILE A O 1
ATOM 1404 N N . ALA A 1 195 ? 38.414 20.451 84.690 1.00 32.34 192 ALA A N 1
ATOM 1405 C CA . ALA A 1 195 ? 38.508 18.994 84.654 1.00 33.65 192 ALA A CA 1
ATOM 1406 C C . ALA A 1 195 ? 38.039 18.370 83.345 1.00 33.43 192 ALA A C 1
ATOM 1407 O O . ALA A 1 195 ? 38.153 17.165 83.161 1.00 36.17 192 ALA A O 1
ATOM 1409 N N . ASP A 1 196 ? 37.512 19.163 82.438 1.00 32.64 193 ASP A N 1
ATOM 1410 C CA . ASP A 1 196 ? 37.008 18.659 81.157 1.00 32.27 193 ASP A CA 1
ATOM 1411 C C . ASP A 1 196 ? 37.629 19.486 80.047 1.00 31.14 193 ASP A C 1
ATOM 1412 O O . ASP A 1 196 ? 37.178 20.607 79.789 1.00 31.28 193 ASP A O 1
ATOM 1417 N N . PRO A 1 197 ? 38.612 18.926 79.342 1.00 31.39 194 PRO A N 1
ATOM 1418 C CA . PRO A 1 197 ? 39.341 19.664 78.311 1.00 31.61 194 PRO A CA 1
ATOM 1419 C C . PRO A 1 197 ? 38.453 20.297 77.245 1.00 29.40 194 PRO A C 1
ATOM 1420 O O . PRO A 1 197 ? 38.779 21.361 76.744 1.00 29.68 194 PRO A O 1
ATOM 1424 N N . ASP A 1 198 ? 37.313 19.689 76.914 1.00 29.37 195 ASP A N 1
ATOM 1425 C CA . ASP A 1 198 ? 36.427 20.265 75.881 1.00 28.95 195 ASP A CA 1
ATOM 1426 C C . ASP A 1 198 ? 35.760 21.513 76.384 1.00 26.65 195 ASP A C 1
ATOM 1427 O O . ASP A 1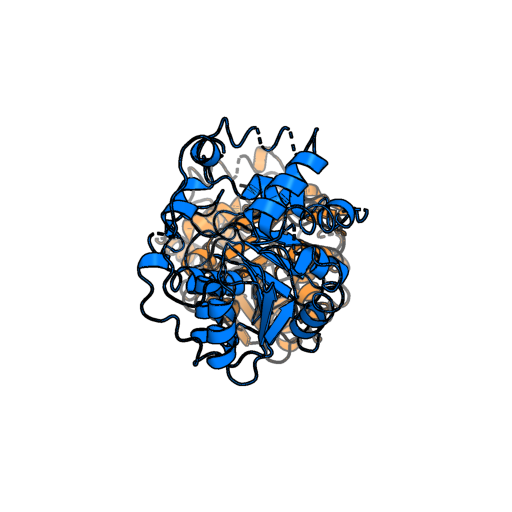 198 ? 35.604 22.500 75.638 1.00 25.90 195 ASP A O 1
ATOM 1432 N N . LYS A 1 199 ? 35.359 21.484 77.656 1.00 25.62 196 LYS A N 1
ATOM 1433 C CA . LYS A 1 199 ? 34.744 22.648 78.269 1.00 23.91 196 LYS A CA 1
ATOM 1434 C C . LYS A 1 199 ? 35.742 23.777 78.409 1.00 23.83 196 LYS A C 1
ATOM 1435 O O . LYS A 1 199 ? 35.389 24.951 78.166 1.00 23.05 196 LYS A O 1
ATOM 1441 N N . GLU A 1 200 ? 36.980 23.437 78.782 1.00 24.70 197 GLU A N 1
ATOM 1442 C CA . GLU A 1 200 ? 38.023 24.465 78.959 1.00 25.49 197 GLU A CA 1
ATOM 1443 C C . GLU A 1 200 ? 38.299 25.137 77.623 1.00 25.23 197 GLU A C 1
ATOM 1444 O O . GLU A 1 200 ? 38.325 26.369 77.523 1.00 24.62 197 GLU A O 1
ATOM 1450 N N . ARG A 1 201 ? 38.517 24.325 76.598 1.00 25.46 198 ARG A N 1
ATOM 1451 C CA A ARG A 1 201 ? 38.813 24.850 75.282 0.60 26.37 198 ARG A CA 1
ATOM 1452 C CA B ARG A 1 201 ? 38.797 24.821 75.263 0.40 26.02 198 ARG A CA 1
ATOM 1453 C C . ARG A 1 201 ? 37.680 25.733 74.781 1.00 25.41 198 ARG A C 1
ATOM 1454 O O . ARG A 1 201 ? 37.942 26.837 74.268 1.00 24.61 198 ARG A O 1
ATOM 1469 N N . PHE A 1 202 ? 36.424 25.271 74.929 1.00 22.62 199 PHE A N 1
ATOM 1470 C CA . PHE A 1 202 ? 35.284 26.069 74.487 1.00 21.91 199 PHE A CA 1
ATOM 1471 C C . PHE A 1 202 ? 35.275 27.425 75.171 1.00 21.77 199 PHE A C 1
ATOM 1472 O O . PHE A 1 202 ? 35.103 28.479 74.506 1.00 20.48 199 PHE A O 1
ATOM 1480 N N . THR A 1 203 ? 35.462 27.419 76.497 1.00 21.90 200 THR A N 1
ATOM 1481 C CA . THR A 1 203 ? 35.369 28.648 77.258 1.00 22.59 200 THR A CA 1
ATOM 1482 C C . THR A 1 203 ? 36.444 29.672 76.857 1.00 22.71 200 THR A C 1
ATOM 1483 O O . THR A 1 203 ? 36.162 30.867 76.744 1.00 22.66 200 THR A O 1
ATOM 1487 N N . LEU A 1 204 ? 37.671 29.194 76.688 1.00 23.53 201 LEU A N 1
ATOM 1488 C CA . LEU A 1 204 ? 38.778 30.057 76.301 1.00 24.35 201 LEU A CA 1
ATOM 1489 C C . LEU A 1 204 ? 38.563 30.656 74.915 1.00 24.22 201 LEU A C 1
ATOM 1490 O O . LEU A 1 204 ? 38.764 31.889 74.705 1.00 24.49 201 LEU A O 1
ATOM 1495 N N . GLU A 1 205 ? 38.090 29.831 73.987 1.00 23.50 202 GLU A N 1
ATOM 1496 C CA . GLU A 1 205 ? 37.835 30.332 72.629 1.00 23.59 202 GLU A CA 1
ATOM 1497 C C . GLU A 1 205 ? 36.757 31.407 72.611 1.00 22.93 202 GLU A C 1
ATOM 1498 O O . GLU A 1 205 ? 36.918 32.427 71.943 1.00 22.43 202 GLU A O 1
ATOM 1504 N N . LEU A 1 206 ? 35.663 31.177 73.347 1.00 22.60 203 LEU A N 1
ATOM 1505 C CA . LEU A 1 206 ? 34.567 32.136 73.382 1.00 21.68 203 LEU A CA 1
ATOM 1506 C C . LEU A 1 206 ? 34.957 33.397 74.137 1.00 23.15 203 LEU A C 1
ATOM 1507 O O . LEU A 1 206 ? 34.539 34.519 73.717 1.00 23.23 203 LEU A O 1
ATOM 1512 N N . ALA A 1 207 ? 35.769 33.247 75.188 1.00 23.00 204 ALA A N 1
ATOM 1513 C CA . ALA A 1 207 ? 36.259 34.450 75.927 1.00 23.09 204 ALA A CA 1
ATOM 1514 C C . ALA A 1 207 ? 37.041 35.418 75.028 1.00 23.75 204 ALA A C 1
ATOM 1515 O O . ALA A 1 207 ? 36.838 36.651 75.051 1.00 24.78 204 ALA A O 1
ATOM 1517 N N . VAL A 1 208 ? 37.938 34.884 74.225 1.00 23.44 205 VAL A N 1
ATOM 1518 C CA . VAL A 1 208 ? 38.693 35.699 73.281 1.00 24.19 205 VAL A CA 1
ATOM 1519 C C . VAL A 1 208 ? 37.776 36.329 72.213 1.00 23.73 205 VAL A C 1
ATOM 1520 O O . VAL A 1 208 ? 37.963 37.499 71.852 1.00 24.05 205 VAL A O 1
ATOM 1524 N N . SER A 1 209 ? 36.748 35.608 71.769 1.00 23.27 206 SER A N 1
ATOM 1525 C CA . SER A 1 209 ? 35.879 36.104 70.714 1.00 23.06 206 SER A CA 1
ATOM 1526 C C . SER A 1 209 ? 34.901 37.174 71.202 1.00 24.61 206 SER A C 1
ATOM 1527 O O . SER A 1 209 ? 34.222 37.801 70.396 1.00 24.38 206 SER A O 1
ATOM 1530 N N . ALA A 1 210 ? 34.856 37.408 72.519 1.00 23.79 207 ALA A N 1
ATOM 1531 C CA . ALA A 1 210 ? 33.955 38.379 73.104 1.00 24.93 207 ALA A CA 1
ATOM 1532 C C . ALA A 1 210 ? 34.423 39.792 72.881 1.00 25.51 207 ALA A C 1
ATOM 1533 O O . ALA A 1 210 ? 33.628 40.724 73.062 1.00 26.68 207 ALA A O 1
ATOM 1535 N N . ASN A 1 211 ? 35.704 39.968 72.555 1.00 25.13 208 ASN A N 1
ATOM 1536 C CA . ASN A 1 211 ? 36.246 41.286 72.312 1.00 25.95 208 ASN A CA 1
ATOM 1537 C C . ASN A 1 211 ? 35.780 41.713 70.919 1.00 25.89 208 ASN A C 1
ATOM 1538 O O . ASN A 1 211 ? 35.963 40.981 69.949 1.00 24.72 208 ASN A O 1
ATOM 1543 N N . HIS A 1 212 ? 35.197 42.906 70.837 1.00 25.82 209 HIS A N 1
ATOM 1544 C CA . HIS A 1 212 ? 34.586 43.384 69.605 1.00 26.90 209 HIS A CA 1
ATOM 1545 C C . HIS A 1 212 ? 35.418 44.417 68.830 1.00 28.37 209 HIS A C 1
ATOM 1546 O O . HIS A 1 212 ? 34.906 45.115 67.949 1.00 30.81 209 HIS A O 1
ATOM 1553 N N . SER A 1 213 ? 36.712 44.494 69.105 1.00 29.29 210 SER A N 1
ATOM 1554 C CA . SER A 1 213 ? 37.551 45.461 68.412 1.00 29.23 210 SER A CA 1
ATOM 1555 C C . SER A 1 213 ? 37.936 44.946 67.034 1.00 27.57 210 SER A C 1
ATOM 1556 O O . SER A 1 213 ? 37.625 43.800 66.655 1.00 26.23 210 SER A O 1
ATOM 1559 N N . GLY A 1 214 ? 38.567 45.818 66.265 1.00 27.73 211 GLY A N 1
ATOM 1560 C CA . GLY A 1 214 ? 39.213 45.434 65.008 1.00 28.92 211 GLY A CA 1
ATOM 1561 C C . GLY A 1 214 ? 38.220 44.827 64.039 1.00 28.73 211 GLY A C 1
ATOM 1562 O O . GLY A 1 214 ? 37.211 45.466 63.700 1.00 27.33 211 GLY A O 1
ATOM 1563 N N . PRO A 1 215 ? 38.464 43.593 63.626 1.00 27.30 212 PRO A N 1
ATOM 1564 C CA . PRO A 1 215 ? 37.597 43.030 62.552 1.00 27.45 212 PRO A CA 1
ATOM 1565 C C . PRO A 1 215 ? 36.241 42.532 62.987 1.00 25.37 212 PRO A C 1
ATOM 1566 O O . PRO A 1 215 ? 35.470 42.041 62.157 1.00 24.26 212 PRO A O 1
ATOM 1570 N N . ARG A 1 216 ? 35.956 42.627 64.280 1.00 24.67 213 ARG A N 1
ATOM 1571 C CA . ARG A 1 216 ? 34.639 42.373 64.782 1.00 24.67 213 ARG A CA 1
ATOM 1572 C C . ARG A 1 216 ? 33.828 43.646 65.039 1.00 24.00 213 ARG A C 1
ATOM 1573 O O . ARG A 1 216 ? 32.660 43.556 65.352 1.00 24.06 213 ARG A O 1
ATOM 1581 N N . LYS A 1 217 ? 34.416 44.822 64.881 1.00 25.24 214 LYS A N 1
ATOM 1582 C CA . LYS A 1 217 ? 33.719 46.041 65.238 1.00 26.35 214 LYS A CA 1
ATOM 1583 C C . LYS A 1 217 ? 32.476 46.398 64.389 1.00 26.04 214 LYS A C 1
ATOM 1584 O O . LYS A 1 217 ? 31.413 46.751 64.928 1.00 23.96 214 LYS A O 1
ATOM 1590 N N . ALA A 1 218 ? 32.597 46.284 63.063 1.00 25.95 215 ALA A N 1
ATOM 1591 C CA . ALA A 1 218 ? 31.488 46.664 62.178 1.00 24.71 215 ALA A CA 1
ATOM 1592 C C . ALA A 1 218 ? 30.242 45.881 62.463 1.00 22.74 215 ALA A C 1
ATOM 1593 O O . ALA A 1 218 ? 29.137 46.429 62.541 1.00 22.29 215 ALA A O 1
ATOM 1595 N N . GLY A 1 219 ? 30.428 44.573 62.613 1.00 21.90 216 GLY A N 1
ATOM 1596 C CA . GLY A 1 219 ? 29.311 43.675 62.819 1.00 21.07 216 GLY A CA 1
ATOM 1597 C C . GLY A 1 219 ? 28.719 43.824 64.206 1.00 21.72 216 GLY A C 1
ATOM 1598 O O . GLY A 1 219 ? 27.502 43.725 64.384 1.00 20.77 216 GLY A O 1
ATOM 1599 N N . PHE A 1 220 ? 29.585 44.079 65.185 1.00 22.38 217 PHE A N 1
ATOM 1600 C CA . PHE A 1 220 ? 29.115 44.251 66.560 1.00 22.06 217 PHE A CA 1
ATOM 1601 C C . PHE A 1 220 ? 28.267 45.518 66.683 1.00 22.88 217 PHE A C 1
ATOM 1602 O O . PHE A 1 220 ? 27.165 45.480 67.221 1.00 22.25 217 PHE A O 1
ATOM 1610 N N . ASP A 1 221 ? 28.772 46.643 66.169 1.00 22.91 218 ASP A N 1
ATOM 1611 C CA . ASP A 1 221 ? 28.027 47.916 66.201 1.00 23.89 218 ASP A CA 1
ATOM 1612 C C . ASP A 1 221 ? 26.698 47.797 65.428 1.00 23.35 218 ASP A C 1
ATOM 1613 O O . ASP A 1 221 ? 25.641 48.248 65.864 1.00 22.74 218 ASP A O 1
ATOM 1618 N N . ASN A 1 222 ? 26.753 47.107 64.290 1.00 22.50 219 ASN A N 1
ATOM 1619 C CA . ASN A 1 222 ? 25.548 46.857 63.518 1.00 22.84 219 ASN A CA 1
ATOM 1620 C C . ASN A 1 222 ? 24.514 46.025 64.316 1.00 21.75 219 ASN A C 1
ATOM 1621 O O . ASN A 1 222 ? 23.320 46.332 64.358 1.00 22.20 219 ASN A O 1
ATOM 1626 N N . ASP A 1 223 ? 24.984 44.978 64.963 1.00 21.09 220 ASP A N 1
ATOM 1627 C CA . ASP A 1 223 ? 24.085 44.112 65.762 1.00 20.68 220 ASP A CA 1
ATOM 1628 C C . ASP A 1 223 ? 23.456 44.937 66.906 1.00 21.15 220 ASP A C 1
ATOM 1629 O O . ASP A 1 223 ? 22.249 44.866 67.177 1.00 20.69 220 ASP A O 1
ATOM 1642 N N . ASP A 1 225 ? 22.916 48.102 67.055 1.00 26.34 222 ASP A N 1
ATOM 1643 C CA . ASP A 1 225 ? 21.962 49.018 66.503 1.00 28.85 222 ASP A CA 1
ATOM 1644 C C . ASP A 1 225 ? 20.675 48.303 66.041 1.00 27.34 222 ASP A C 1
ATOM 1645 O O . ASP A 1 225 ? 19.544 48.754 66.331 1.00 27.14 222 ASP A O 1
ATOM 1650 N N . GLN A 1 226 ? 20.835 47.162 65.370 1.00 25.24 223 GLN A N 1
ATOM 1651 C CA . GLN A 1 226 ? 19.686 46.462 64.847 1.00 23.92 223 GLN A CA 1
ATOM 1652 C C . GLN A 1 226 ? 18.852 45.840 65.950 1.00 23.27 223 GLN A C 1
ATOM 1653 O O . GLN A 1 226 ? 17.633 45.844 65.872 1.00 23.52 223 GLN A O 1
ATOM 1659 N N . PHE A 1 227 ? 19.493 45.265 66.963 1.00 22.90 224 PHE A N 1
ATOM 1660 C CA . PHE A 1 227 ? 18.713 44.587 68.006 1.00 22.11 224 PHE A CA 1
ATOM 1661 C C . PHE A 1 227 ? 17.869 45.580 68.789 1.00 22.25 224 PHE A C 1
ATOM 1662 O O . PHE A 1 227 ? 16.786 45.226 69.258 1.00 22.17 224 PHE A O 1
ATOM 1670 N N . ALA A 1 228 ? 18.348 46.818 68.941 1.00 22.47 225 ALA A N 1
ATOM 1671 C CA . ALA A 1 228 ? 17.594 47.878 69.576 1.00 23.37 225 ALA A CA 1
ATOM 1672 C C . ALA A 1 228 ? 16.389 48.370 68.758 1.00 23.92 225 ALA A C 1
ATOM 1673 O O . ALA A 1 228 ? 15.556 49.141 69.266 1.00 23.61 225 ALA A O 1
ATOM 1675 N N . ARG A 1 229 ? 16.336 47.971 67.489 1.00 24.54 226 ARG A N 1
ATOM 1676 C CA . ARG A 1 229 ? 15.277 48.391 66.583 1.00 27.75 226 ARG A CA 1
ATOM 1677 C C . ARG A 1 229 ? 14.290 47.282 66.198 1.00 26.29 226 ARG A C 1
ATOM 1678 O O . ARG A 1 229 ? 13.340 47.538 65.451 1.00 27.12 226 ARG A O 1
ATOM 1686 N N . ILE A 1 230 ? 14.464 46.071 66.723 1.00 26.24 227 ILE A N 1
ATOM 1687 C CA . ILE A 1 230 ? 13.534 44.993 66.398 1.00 24.65 227 ILE A CA 1
ATOM 1688 C C . ILE A 1 230 ? 12.094 45.358 66.744 1.00 25.19 227 ILE A C 1
ATOM 1689 O O . ILE A 1 230 ? 11.776 45.801 67.851 1.00 25.14 227 ILE A O 1
ATOM 1694 N N . ASP A 1 231 ? 11.210 45.177 65.770 1.00 26.36 228 ASP A N 1
ATOM 1695 C CA . ASP A 1 231 ? 9.765 45.389 65.953 1.00 27.96 228 ASP A CA 1
ATOM 1696 C C . ASP A 1 231 ? 9.175 44.058 66.433 1.00 27.61 228 ASP A C 1
ATOM 1697 O O . ASP A 1 231 ? 8.874 43.879 67.609 1.00 28.24 228 ASP A O 1
ATOM 1702 N N . SER A 1 232 ? 9.101 43.084 65.528 1.00 24.73 229 SER A N 1
ATOM 1703 C CA . SER A 1 232 ? 8.853 41.698 65.880 1.00 23.20 229 SER A CA 1
ATOM 1704 C C . SER A 1 232 ? 9.643 40.832 64.939 1.00 22.42 229 SER A C 1
ATOM 1705 O O . SER A 1 232 ? 9.682 41.092 63.756 1.00 23.44 229 SER A O 1
ATOM 1708 N N . LEU A 1 233 ? 10.180 39.730 65.436 1.00 21.25 230 LEU A N 1
ATOM 1709 C CA . LEU A 1 233 ? 10.802 38.708 64.583 1.00 21.36 230 LEU A CA 1
ATOM 1710 C C . LEU A 1 233 ? 9.796 37.646 64.071 1.00 21.45 230 LEU A C 1
ATOM 1711 O O . LEU A 1 233 ? 10.155 36.792 63.243 1.00 20.65 230 LEU A O 1
ATOM 1716 N N . GLU A 1 234 ? 8.564 37.678 64.571 1.00 21.32 231 GLU A N 1
ATOM 1717 C CA . GLU A 1 234 ? 7.489 36.804 64.116 1.00 22.38 231 GLU A CA 1
ATOM 1718 C C . GLU A 1 234 ? 7.793 35.332 64.344 1.00 20.88 231 GLU A C 1
ATOM 1719 O O . GLU A 1 234 ? 7.593 34.479 63.447 1.00 20.98 231 GLU A O 1
ATOM 1725 N N . LEU A 1 235 ? 8.264 35.017 65.549 1.00 19.71 232 LEU A N 1
ATOM 1726 C CA . LEU A 1 235 ? 8.561 33.630 65.869 1.00 19.68 232 LEU A CA 1
ATOM 1727 C C . LEU A 1 235 ? 7.335 32.739 65.783 1.00 20.82 232 LEU A C 1
ATOM 1728 O O . LEU A 1 235 ? 7.448 31.532 65.590 1.00 21.57 232 LEU A O 1
ATOM 1733 N N . ASP A 1 236 ? 6.147 33.277 65.898 1.00 21.11 233 ASP A N 1
ATOM 1734 C CA A ASP A 1 236 ? 4.938 32.458 65.829 0.60 23.71 233 ASP A CA 1
ATOM 1735 C CA B ASP A 1 236 ? 4.962 32.422 65.837 0.40 23.46 233 ASP A CA 1
ATOM 1736 C C . ASP A 1 236 ? 4.735 31.836 64.459 1.00 23.72 233 ASP A C 1
ATOM 1737 O O . ASP A 1 236 ? 3.958 30.903 64.321 1.00 25.32 233 ASP A O 1
ATOM 1746 N N . ARG A 1 237 ? 5.443 32.340 63.450 1.00 23.17 234 ARG A N 1
ATOM 1747 C CA A ARG A 1 237 ? 5.392 31.764 62.099 0.60 24.01 234 ARG A CA 1
ATOM 1748 C CA B ARG A 1 237 ? 5.362 31.745 62.116 0.40 24.70 234 ARG A CA 1
ATOM 1749 C C . ARG A 1 237 ? 6.215 30.465 61.978 1.00 24.52 234 ARG A C 1
ATOM 1750 O O . ARG A 1 237 ? 6.075 29.711 60.998 1.00 24.37 234 ARG A O 1
ATOM 1765 N N . ILE A 1 238 ? 7.084 30.213 62.937 1.00 21.91 235 ILE A N 1
ATOM 1766 C CA . ILE A 1 238 ? 8.038 29.085 62.841 1.00 22.44 235 ILE A CA 1
ATOM 1767 C C . ILE A 1 238 ? 7.355 27.753 63.029 1.00 23.72 235 ILE A C 1
ATOM 1768 O O . ILE A 1 238 ? 6.628 27.564 64.017 1.00 24.39 235 ILE A O 1
ATOM 1773 N N . THR A 1 239 ? 7.568 26.838 62.068 1.00 23.00 236 THR A N 1
ATOM 1774 C CA . THR A 1 239 ? 7.022 25.486 62.131 1.00 24.21 236 THR A CA 1
ATOM 1775 C C . THR A 1 239 ? 8.054 24.404 62.280 1.00 23.27 236 THR A C 1
ATOM 1776 O O . THR A 1 239 ? 7.682 23.225 62.371 1.00 24.13 236 THR A O 1
ATOM 1780 N N . ALA A 1 240 ? 9.335 24.777 62.310 1.00 21.14 237 ALA A N 1
ATOM 1781 C CA . ALA A 1 240 ? 10.394 23.789 62.520 1.00 20.86 237 ALA A CA 1
ATOM 1782 C C . ALA A 1 240 ? 10.316 23.229 63.912 1.00 19.84 237 ALA A C 1
ATOM 1783 O O . ALA A 1 240 ? 10.017 23.967 64.835 1.00 18.85 237 ALA A O 1
ATOM 1785 N N . PRO A 1 241 ? 10.684 21.943 64.075 1.00 20.41 238 PRO A N 1
ATOM 1786 C CA . PRO A 1 241 ? 10.927 21.355 65.383 1.00 20.70 238 PRO A CA 1
ATOM 1787 C C . PRO A 1 241 ? 12.041 22.120 66.038 1.00 19.87 238 PRO A C 1
ATOM 1788 O O . PRO A 1 241 ? 13.060 22.434 65.371 1.00 20.02 238 PRO A O 1
ATOM 1792 N N . THR A 1 242 ? 11.820 22.555 67.287 1.00 19.58 239 THR A N 1
ATOM 1793 C CA . THR A 1 242 ? 12.632 23.615 67.911 1.00 18.94 239 THR A CA 1
ATOM 1794 C C . THR A 1 242 ? 12.921 23.279 69.339 1.00 19.41 239 THR A C 1
ATOM 1795 O O . THR A 1 242 ? 11.998 22.887 70.087 1.00 20.17 239 THR A O 1
ATOM 1799 N N . LEU A 1 243 ? 14.206 23.385 69.709 1.00 17.57 240 LEU A N 1
ATOM 1800 C CA . LEU A 1 243 ? 14.679 23.208 71.060 1.00 18.48 240 LEU A CA 1
ATOM 1801 C C . LEU A 1 243 ? 15.239 24.551 71.468 1.00 18.38 240 LEU A C 1
ATOM 1802 O O . LEU A 1 243 ? 16.125 25.056 70.809 1.00 18.46 240 LEU A O 1
ATOM 1807 N N . VAL A 1 244 ? 14.732 25.090 72.573 1.00 17.56 241 VAL A N 1
ATOM 1808 C CA . VAL A 1 244 ? 15.165 26.364 73.153 1.00 17.26 241 VAL A CA 1
ATOM 1809 C C . VAL A 1 244 ? 15.862 26.032 74.490 1.00 18.59 241 VAL A C 1
ATOM 1810 O O . VAL A 1 244 ? 15.290 25.302 75.293 1.00 18.91 241 VAL A O 1
ATOM 1814 N N . VAL A 1 245 ? 17.072 26.530 74.687 1.00 17.88 242 VAL A N 1
ATOM 1815 C CA . VAL A 1 245 ? 17.907 26.189 75.854 1.00 18.95 242 VAL A CA 1
ATOM 1816 C C . VAL A 1 245 ? 18.288 27.454 76.601 1.00 19.90 242 VAL A C 1
ATOM 1817 O O . VAL A 1 245 ? 18.879 28.368 75.997 1.00 18.05 242 VAL A O 1
ATOM 1821 N N . SER A 1 246 ? 17.996 27.470 77.915 1.00 19.47 243 SER A N 1
ATOM 1822 C CA . SER A 1 246 ? 18.304 28.602 78.769 1.00 19.58 243 SER A CA 1
ATOM 1823 C C . SER A 1 246 ? 18.947 28.178 80.093 1.00 19.29 243 SER A C 1
ATOM 1824 O O . SER A 1 246 ? 18.479 27.325 80.796 1.00 18.56 243 SER A O 1
ATOM 1827 N N . GLY A 1 247 ? 20.040 28.830 80.434 1.00 18.96 244 GLY A N 1
ATOM 1828 C CA . GLY A 1 247 ? 20.634 28.710 81.758 1.00 19.22 244 GLY A CA 1
ATOM 1829 C C . GLY A 1 247 ? 19.964 29.688 82.689 1.00 19.68 244 GLY A C 1
ATOM 1830 O O . GLY A 1 247 ? 19.824 30.886 82.366 1.00 19.66 244 GLY A O 1
ATOM 1831 N N . THR A 1 248 ? 19.551 29.213 83.876 1.00 19.35 245 THR A N 1
ATOM 1832 C CA . THR A 1 248 ? 18.710 30.057 84.725 1.00 21.29 245 THR A CA 1
ATOM 1833 C C . THR A 1 248 ? 19.438 31.258 85.331 1.00 21.76 245 THR A C 1
ATOM 1834 O O . THR A 1 248 ? 18.779 32.207 85.772 1.00 23.06 245 THR A O 1
ATOM 1838 N N . ALA A 1 249 ? 20.763 31.207 85.350 1.00 22.07 246 ALA A N 1
ATOM 1839 C CA . ALA A 1 249 ? 21.579 32.282 85.902 1.00 22.29 246 ALA A CA 1
ATOM 1840 C C . ALA A 1 249 ? 22.214 33.161 84.809 1.00 21.79 246 ALA A C 1
ATO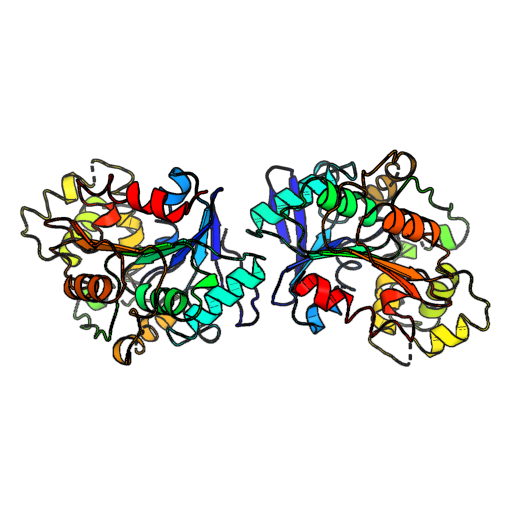M 1841 O O . ALA A 1 249 ? 23.088 33.951 85.128 1.00 22.19 246 ALA A O 1
ATOM 1843 N N . ASP A 1 250 ? 21.702 33.103 83.589 1.00 20.51 247 ASP A N 1
ATOM 1844 C CA . ASP A 1 250 ? 22.291 33.827 82.455 1.00 20.81 247 ASP A CA 1
ATOM 1845 C C . ASP A 1 250 ? 22.114 35.321 82.721 1.00 21.66 247 ASP A C 1
ATOM 1846 O O . ASP A 1 250 ? 20.973 35.788 82.880 1.00 22.09 247 ASP A O 1
ATOM 1851 N N . SER A 1 251 ? 23.224 36.063 82.718 1.00 22.33 248 SER A N 1
ATOM 1852 C CA . SER A 1 251 ? 23.171 37.505 82.921 1.00 23.94 248 SER A CA 1
ATOM 1853 C C . SER A 1 251 ? 23.383 38.271 81.610 1.00 23.96 248 SER A C 1
ATOM 1854 O O . SER A 1 251 ? 23.441 39.502 81.626 1.00 24.05 248 SER A O 1
ATOM 1857 N N . ASP A 1 252 ? 23.532 37.557 80.517 1.00 22.46 249 ASP A N 1
ATOM 1858 C CA . ASP A 1 252 ? 23.851 38.162 79.229 1.00 23.65 249 ASP A CA 1
ATOM 1859 C C . ASP A 1 252 ? 22.562 38.267 78.383 1.00 23.18 249 ASP A C 1
ATOM 1860 O O . ASP A 1 252 ? 22.131 39.372 77.999 1.00 23.15 249 ASP A O 1
ATOM 1865 N N . VAL A 1 253 ? 21.914 37.126 78.134 1.00 21.33 250 VAL A N 1
ATOM 1866 C CA . VAL A 1 253 ? 20.591 37.114 77.501 1.00 20.36 250 VAL A CA 1
ATOM 1867 C C . VAL A 1 253 ? 19.613 36.563 78.523 1.00 20.60 250 VAL A C 1
ATOM 1868 O O . VAL A 1 253 ? 19.684 35.362 78.905 1.00 21.79 250 VAL A O 1
ATOM 1872 N N . ASP A 1 254 ? 18.746 37.421 79.013 1.00 20.84 251 ASP A N 1
ATOM 1873 C CA . ASP A 1 254 ? 17.824 37.002 80.068 1.00 21.71 251 ASP A CA 1
ATOM 1874 C C . ASP A 1 254 ? 17.021 35.750 79.718 1.00 20.68 251 ASP A C 1
ATOM 1875 O O . ASP A 1 254 ? 16.616 35.580 78.576 1.00 19.82 251 ASP A O 1
ATOM 1880 N N . PRO A 1 255 ? 16.834 34.854 80.697 1.00 21.18 252 PRO A N 1
ATOM 1881 C CA . PRO A 1 255 ? 15.965 33.682 80.446 1.00 20.85 252 PRO A CA 1
ATOM 1882 C C . PRO A 1 255 ? 14.581 34.009 79.842 1.00 20.29 252 PRO A C 1
ATOM 1883 O O . PRO A 1 255 ? 13.986 33.157 79.125 1.00 19.80 252 PRO A O 1
ATOM 1887 N N . GLU A 1 256 ? 14.057 35.213 80.102 1.00 19.93 253 GLU A N 1
ATOM 1888 C CA . GLU A 1 256 ? 12.760 35.615 79.547 1.00 21.80 253 GLU A CA 1
AT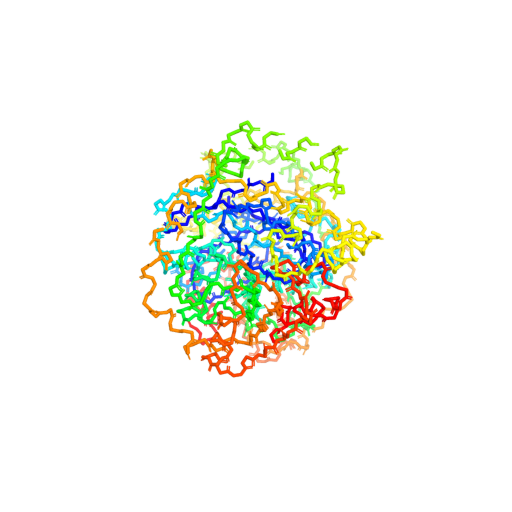OM 1889 C C . GLU A 1 256 ? 12.767 35.567 78.030 1.00 20.28 253 GLU A C 1
ATOM 1890 O O . GLU A 1 256 ? 11.703 35.320 77.394 1.00 20.94 253 GLU A O 1
ATOM 1896 N N . PHE A 1 257 ? 13.927 35.806 77.403 1.00 19.14 254 PHE A N 1
ATOM 1897 C CA . PHE A 1 257 ? 13.971 35.722 75.945 1.00 17.79 254 PHE A CA 1
ATOM 1898 C C . PHE A 1 257 ? 13.637 34.296 75.480 1.00 17.45 254 PHE A C 1
ATOM 1899 O O . PHE A 1 257 ? 12.939 34.108 74.436 1.00 16.84 254 PHE A O 1
ATOM 1907 N N . SER A 1 258 ? 14.160 33.333 76.213 1.00 16.89 255 SER A N 1
ATOM 1908 C CA . SER A 1 258 ? 13.877 31.934 75.849 1.00 17.53 255 SER A CA 1
ATOM 1909 C C . SER A 1 258 ? 12.439 31.467 76.173 1.00 19.50 255 SER A C 1
ATOM 1910 O O . SER A 1 258 ? 11.867 30.654 75.425 1.00 19.50 255 SER A O 1
ATOM 1913 N N . ARG A 1 259 ? 11.883 31.908 77.296 1.00 19.95 256 ARG A N 1
ATOM 1914 C CA . ARG A 1 259 ? 10.492 31.583 77.639 1.00 22.15 256 ARG A CA 1
ATOM 1915 C C . ARG A 1 259 ? 9.562 32.187 76.613 1.00 20.09 256 ARG A C 1
ATOM 1916 O O . ARG A 1 259 ? 8.628 31.548 76.191 1.00 19.75 256 ARG A O 1
ATOM 1924 N N . PHE A 1 260 ? 9.843 33.427 76.187 1.00 19.06 257 PHE A N 1
ATOM 1925 C CA . PHE A 1 260 ? 9.080 34.070 75.149 1.00 18.98 257 PHE A CA 1
ATOM 1926 C C . PHE A 1 260 ? 9.151 33.256 73.863 1.00 18.45 257 PHE A C 1
ATOM 1927 O O . PHE A 1 260 ? 8.136 33.052 73.221 1.00 19.17 257 PHE A O 1
ATOM 1935 N N . ALA A 1 261 ? 10.356 32.877 73.456 1.00 18.15 258 ALA A N 1
ATOM 1936 C CA . ALA A 1 261 ? 10.565 32.165 72.203 1.00 17.42 258 ALA A CA 1
ATOM 1937 C C . ALA A 1 261 ? 9.802 30.846 72.222 1.00 17.76 258 ALA A C 1
ATOM 1938 O O . ALA A 1 261 ? 9.091 30.557 71.259 1.00 17.96 258 ALA A O 1
ATOM 1940 N N . ALA A 1 262 ? 9.894 30.091 73.328 1.00 17.55 259 ALA A N 1
ATOM 1941 C CA . ALA A 1 262 ? 9.196 28.827 73.424 1.00 19.23 259 ALA A CA 1
ATOM 1942 C C . ALA A 1 262 ? 7.676 29.006 73.370 1.00 20.21 259 ALA A C 1
ATOM 1943 O O . ALA A 1 262 ? 6.970 28.180 72.772 1.00 21.44 259 ALA A O 1
ATOM 1945 N N . ALA A 1 263 ? 7.174 30.124 73.928 1.00 19.58 260 ALA A N 1
ATOM 1946 C CA . ALA A 1 263 ? 5.750 30.402 73.934 1.00 19.90 260 ALA A CA 1
ATOM 1947 C C . ALA A 1 263 ? 5.262 30.756 72.564 1.00 19.75 260 ALA A C 1
ATOM 1948 O O . ALA A 1 263 ? 4.093 30.565 72.262 1.00 20.46 260 ALA A O 1
ATOM 1950 N N . GLN A 1 264 ? 6.137 31.293 71.719 1.00 20.16 261 GLN A N 1
ATOM 1951 C CA . GLN A 1 264 ? 5.742 31.683 70.355 1.00 20.37 261 GLN A CA 1
ATOM 1952 C C . GLN A 1 264 ? 5.773 30.513 69.374 1.00 20.73 261 GLN A C 1
ATOM 1953 O O . GLN A 1 264 ? 5.006 30.500 68.414 1.00 21.22 261 GLN A O 1
ATOM 1959 N N . ILE A 1 265 ? 6.725 29.609 69.560 1.00 20.24 262 ILE A N 1
ATOM 1960 C CA . ILE A 1 265 ? 6.986 28.555 68.564 1.00 19.54 262 ILE A CA 1
ATOM 1961 C C . ILE A 1 265 ? 6.223 27.308 68.964 1.00 19.62 262 ILE A C 1
ATOM 1962 O O . ILE A 1 265 ? 6.590 26.604 69.898 1.00 20.03 262 ILE A O 1
ATOM 1967 N N . ALA A 1 266 ? 5.115 27.074 68.261 1.00 21.31 263 ALA A N 1
ATOM 1968 C CA . ALA A 1 266 ? 4.258 25.945 68.545 1.00 21.36 263 ALA A CA 1
ATOM 1969 C C . ALA A 1 266 ? 5.041 24.642 68.498 1.00 21.33 263 ALA A C 1
ATOM 1970 O O . ALA A 1 266 ? 5.846 24.412 67.557 1.00 22.56 263 ALA A O 1
ATOM 1972 N N . GLY A 1 267 ? 4.823 23.798 69.497 1.00 21.15 264 GLY A N 1
ATOM 1973 C CA . GLY A 1 267 ? 5.485 22.470 69.531 1.00 22.07 264 GLY A CA 1
ATOM 1974 C C . GLY A 1 267 ? 6.924 22.507 70.008 1.00 21.11 264 GLY A C 1
ATOM 1975 O O . GLY A 1 267 ? 7.584 21.483 70.078 1.00 21.57 264 GLY A O 1
ATOM 1976 N N . SER A 1 268 ? 7.457 23.698 70.325 1.00 20.90 265 SER A N 1
ATOM 1977 C CA . SER A 1 268 ? 8.836 23.819 70.823 1.00 19.80 265 SER A CA 1
ATOM 1978 C C . SER A 1 268 ? 8.990 23.237 72.192 1.00 20.69 265 SER A C 1
ATOM 1979 O O . SER A 1 268 ? 8.017 23.070 72.945 1.00 20.72 265 SER A O 1
ATOM 1982 N N . GLU A 1 269 ? 10.215 22.855 72.492 1.00 20.70 266 GLU A N 1
ATOM 1983 C CA A GLU A 1 269 ? 10.625 22.352 73.789 0.60 21.75 266 GLU A CA 1
ATOM 1984 C CA B GLU A 1 269 ? 10.529 22.436 73.822 0.40 21.16 266 GLU A CA 1
ATOM 1985 C C . GLU A 1 269 ? 11.578 23.361 74.431 1.00 20.53 266 GLU A C 1
ATOM 1986 O O . GLU A 1 269 ? 12.497 23.845 73.754 1.00 20.96 266 GLU A O 1
ATOM 1997 N N . LEU A 1 270 ? 11.371 23.653 75.703 1.00 19.31 267 LEU A N 1
ATOM 1998 C CA . LEU A 1 270 ? 12.237 24.540 76.468 1.00 19.73 267 LEU A CA 1
ATOM 1999 C C . LEU A 1 270 ? 12.972 23.723 77.522 1.00 18.85 267 LEU A C 1
ATOM 2000 O O . LEU A 1 270 ? 12.352 22.993 78.296 1.00 18.12 267 LEU A O 1
ATOM 2005 N N . VAL A 1 271 ? 14.298 23.843 77.543 1.00 18.97 268 VAL A N 1
ATOM 2006 C CA . VAL A 1 271 ? 15.139 23.177 78.524 1.00 19.18 268 VAL A CA 1
ATOM 2007 C C . VAL A 1 271 ? 15.886 24.232 79.357 1.00 19.34 268 VAL A C 1
ATOM 2008 O O . VAL A 1 271 ? 16.657 25.056 78.822 1.00 20.40 268 VAL A O 1
ATOM 2012 N N . HIS A 1 272 ? 15.671 24.187 80.664 1.00 19.42 269 HIS A N 1
ATOM 2013 C CA . HIS A 1 272 ? 16.366 25.013 81.622 1.00 20.13 269 HIS A CA 1
ATOM 2014 C C . HIS A 1 272 ? 17.566 24.259 82.225 1.00 20.36 269 HIS A C 1
ATOM 2015 O O . HIS A 1 272 ? 17.463 23.082 82.581 1.00 20.79 269 HIS A O 1
ATOM 2022 N N . LEU A 1 273 ? 18.680 24.961 82.398 1.00 19.42 270 LEU A N 1
ATOM 2023 C CA . LEU A 1 273 ? 19.836 24.428 83.057 1.00 20.54 270 LEU A CA 1
ATOM 2024 C C . LEU A 1 273 ? 19.995 25.290 84.320 1.00 21.37 270 LEU A C 1
ATOM 2025 O O . LEU A 1 273 ? 20.313 26.482 84.237 1.00 21.45 270 LEU A O 1
ATOM 2030 N N . ASP A 1 274 ? 19.691 24.684 85.456 1.00 21.06 271 ASP A N 1
ATOM 2031 C CA . ASP A 1 274 ? 19.675 25.350 86.732 1.00 21.86 271 ASP A CA 1
ATOM 2032 C C . ASP A 1 274 ? 21.081 25.859 87.076 1.00 22.10 271 ASP A C 1
ATOM 2033 O O . ASP A 1 274 ? 22.043 25.109 87.048 1.00 22.63 271 ASP A O 1
ATOM 2038 N N . ALA A 1 275 ? 21.180 27.128 87.414 1.00 22.06 272 ALA A N 1
ATOM 2039 C CA . ALA A 1 275 ? 22.455 27.769 87.747 1.00 23.02 272 ALA A CA 1
ATOM 2040 C C . ALA A 1 275 ? 23.365 27.820 86.517 1.00 22.48 272 ALA A C 1
ATOM 2041 O O . ALA A 1 275 ? 24.582 27.923 86.618 1.00 24.75 272 ALA A O 1
ATOM 2043 N N . GLY A 1 276 ? 22.780 27.801 85.337 1.00 21.38 273 GLY A N 1
ATOM 2044 C CA . GLY A 1 276 ? 23.564 27.920 84.106 1.00 19.90 273 GLY A CA 1
ATOM 2045 C C . GLY A 1 276 ? 23.834 29.368 83.745 1.00 20.56 273 GLY A C 1
ATOM 2046 O O . GLY A 1 276 ? 22.953 30.209 83.825 1.00 20.14 273 GLY A O 1
ATOM 2047 N N . THR A 1 277 ? 25.056 29.629 83.317 1.00 20.61 274 THR A N 1
ATOM 2048 C CA . THR A 1 277 ? 25.470 30.926 82.758 1.00 20.81 274 THR A CA 1
ATOM 2049 C C . THR A 1 277 ? 25.087 31.002 81.273 1.00 20.17 274 THR A C 1
ATOM 2050 O O . THR A 1 277 ? 24.456 30.109 80.736 1.00 19.10 274 THR A O 1
ATOM 2054 N N . HIS A 1 278 ? 25.485 32.071 80.606 1.00 20.04 275 HIS A N 1
ATOM 2055 C CA . HIS A 1 278 ? 25.287 32.184 79.163 1.00 19.34 275 HIS A CA 1
ATOM 2056 C C . HIS A 1 278 ? 25.939 31.039 78.357 1.00 18.84 275 HIS A C 1
ATOM 2057 O O . HIS A 1 278 ? 25.482 30.722 77.256 1.00 18.27 275 HIS A O 1
ATOM 2064 N N . LEU A 1 279 ? 26.967 30.387 78.907 1.00 19.50 276 LEU A N 1
ATOM 2065 C CA . LEU A 1 279 ? 27.682 29.294 78.237 1.00 19.54 276 LEU A CA 1
ATOM 2066 C C . LEU A 1 279 ? 27.146 27.910 78.633 1.00 19.40 276 LEU A C 1
ATOM 2067 O O . LEU A 1 279 ? 27.697 26.875 78.226 1.00 19.34 276 LEU A O 1
ATOM 2072 N N . ALA A 1 280 ? 26.078 27.870 79.408 1.00 19.72 277 ALA A N 1
ATOM 2073 C CA . ALA A 1 280 ? 25.578 26.593 79.947 1.00 19.24 277 ALA A CA 1
ATOM 2074 C C . ALA A 1 280 ? 25.433 25.405 78.988 1.00 18.91 277 ALA A C 1
ATOM 2075 O O . ALA A 1 280 ? 25.727 24.276 79.360 1.00 19.89 277 ALA A O 1
ATOM 2077 N N . PHE A 1 281 ? 24.950 25.636 77.782 1.00 18.76 278 PHE A N 1
ATOM 2078 C CA . PHE A 1 281 ? 24.664 24.530 76.851 1.00 19.25 278 PHE A CA 1
ATOM 2079 C C . PHE A 1 281 ? 25.968 23.745 76.574 1.00 19.35 278 PHE A C 1
ATOM 2080 O O . PHE A 1 281 ? 25.889 22.572 76.283 1.00 20.17 278 PHE A O 1
ATOM 2088 N N . TRP A 1 282 ? 27.129 24.410 76.659 1.00 19.04 279 TRP A N 1
ATOM 2089 C CA . TRP A 1 282 ? 28.410 23.772 76.485 1.00 20.25 279 TRP A CA 1
ATOM 2090 C C . TRP A 1 282 ? 29.146 23.436 77.757 1.00 20.74 279 TRP A C 1
ATOM 2091 O O . TRP A 1 282 ? 29.911 22.460 77.754 1.00 22.86 279 TRP A O 1
ATOM 2102 N N . VAL A 1 283 ? 28.966 24.202 78.815 1.00 20.61 280 VAL A N 1
ATOM 2103 C CA . VAL A 1 283 ? 29.801 24.024 80.005 1.00 21.58 280 VAL A CA 1
ATOM 2104 C C . VAL A 1 283 ? 29.085 23.612 81.303 1.00 21.63 280 VAL A C 1
ATOM 2105 O O . VAL A 1 283 ? 29.747 23.321 82.296 1.00 22.18 280 VAL A O 1
ATOM 2109 N N . HIS A 1 284 ? 27.755 23.565 81.306 1.00 21.11 281 HIS A N 1
ATOM 2110 C CA . HIS A 1 284 ? 27.002 23.237 82.541 1.00 21.38 281 HIS A CA 1
ATOM 2111 C C . HIS A 1 284 ? 27.184 21.748 82.803 1.00 22.44 281 HIS A C 1
ATOM 2112 O O . HIS A 1 284 ? 27.272 20.954 81.845 1.00 22.56 281 HIS A O 1
ATOM 2119 N N . PRO A 1 285 ? 27.235 21.329 84.077 1.00 23.95 282 PRO A N 1
ATOM 2120 C CA . PRO A 1 285 ? 27.508 19.901 84.348 1.00 24.53 282 PRO A CA 1
ATOM 2121 C C . PRO A 1 285 ? 26.458 18.931 83.852 1.00 25.71 282 PRO A C 1
ATOM 2122 O O . PRO A 1 285 ? 26.755 17.793 83.705 1.00 26.41 282 PRO A O 1
ATOM 2126 N N . ASP A 1 286 ? 25.236 19.387 83.619 1.00 26.75 283 ASP A N 1
ATOM 2127 C CA . ASP A 1 286 ? 24.143 18.553 83.094 1.00 27.87 283 ASP A CA 1
ATOM 2128 C C . ASP A 1 286 ? 23.824 18.834 81.621 1.00 25.50 283 ASP A C 1
ATOM 2129 O O . ASP A 1 286 ? 22.709 18.474 81.140 1.00 24.26 283 ASP A O 1
ATOM 2134 N N . SER A 1 287 ? 24.760 19.474 80.913 1.00 23.95 284 SER A N 1
ATOM 2135 C CA . SER A 1 287 ? 24.538 19.876 79.520 1.00 23.37 284 SER A CA 1
ATOM 2136 C C . SER A 1 287 ? 24.758 18.777 78.495 1.00 23.40 284 SER A C 1
ATOM 2137 O O . SER A 1 287 ? 24.276 18.890 77.374 1.00 21.31 284 SER A O 1
ATOM 2140 N N . GLY A 1 288 ? 25.426 17.703 78.863 1.00 24.18 285 GLY A N 1
ATOM 2141 C CA . GLY A 1 288 ? 25.725 16.645 77.892 1.00 24.31 285 GLY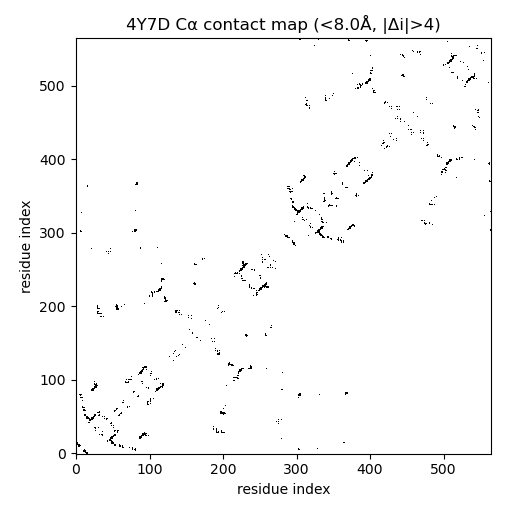 A CA 1
ATOM 2142 C C . GLY A 1 288 ? 24.478 16.073 77.246 1.00 23.94 285 GLY A C 1
ATOM 2143 O O . GLY A 1 288 ? 24.397 16.028 76.027 1.00 22.50 285 GLY A O 1
ATOM 2144 N N . PRO A 1 289 ? 23.459 15.741 78.044 1.00 24.28 286 PRO A N 1
ATOM 2145 C CA . PRO A 1 289 ? 22.217 15.240 77.461 1.00 24.42 286 PRO A CA 1
ATOM 2146 C C . PRO A 1 289 ? 21.491 16.213 76.573 1.00 23.81 286 PRO A C 1
ATOM 2147 O O . PRO A 1 289 ? 20.803 15.800 75.646 1.00 22.62 286 PRO A O 1
ATOM 2151 N N . VAL A 1 290 ? 21.642 17.507 76.851 1.00 21.99 287 VAL A N 1
ATOM 2152 C CA . VAL A 1 290 ? 21.009 18.548 76.053 1.00 21.34 287 VAL A CA 1
ATOM 2153 C C . VAL A 1 290 ? 21.699 18.666 74.689 1.00 20.53 287 VAL A C 1
ATOM 2154 O O . VAL A 1 290 ? 21.011 18.826 73.655 1.00 20.06 287 VAL A O 1
ATOM 2158 N N . ARG A 1 291 ? 23.046 18.634 74.666 1.00 20.27 288 ARG A N 1
ATOM 2159 C CA A ARG A 1 291 ? 23.763 18.606 73.392 0.60 20.62 288 ARG A CA 1
ATOM 2160 C CA B ARG A 1 291 ? 23.774 18.605 73.393 0.40 20.31 288 ARG A CA 1
ATOM 2161 C C . ARG A 1 291 ? 23.416 17.342 72.559 1.00 21.18 288 ARG A C 1
ATOM 2162 O O . ARG A 1 291 ? 23.205 17.421 71.328 1.00 20.90 288 ARG A O 1
ATOM 2177 N N . ARG A 1 292 ? 23.337 16.200 73.209 1.00 23.69 289 ARG A N 1
ATOM 2178 C CA . ARG A 1 292 ? 22.936 14.953 72.515 1.00 25.77 289 ARG A CA 1
ATOM 2179 C C . ARG A 1 292 ? 21.548 15.107 71.899 1.00 24.52 289 ARG A C 1
ATOM 2180 O O . ARG A 1 292 ? 21.337 14.769 70.748 1.00 23.13 289 ARG A O 1
ATOM 2188 N N . ARG A 1 293 ? 20.617 15.662 72.658 1.00 24.10 290 ARG A N 1
ATOM 2189 C CA . ARG A 1 293 ? 19.250 15.906 72.171 1.00 25.64 290 ARG A CA 1
ATOM 2190 C C . ARG A 1 293 ? 19.246 16.894 71.003 1.00 23.07 290 ARG A C 1
ATOM 2191 O O . ARG A 1 293 ? 18.525 16.704 70.027 1.00 22.27 290 ARG A O 1
ATOM 2199 N N . ALA A 1 294 ? 20.010 17.962 71.151 1.00 21.38 291 ALA A N 1
ATOM 2200 C CA . ALA A 1 294 ? 20.169 18.948 70.066 1.00 20.63 291 ALA A CA 1
ATOM 2201 C C . ALA A 1 294 ? 20.660 18.283 68.786 1.00 20.02 291 ALA A C 1
ATOM 2202 O O . ALA A 1 294 ? 20.095 18.489 67.719 1.00 21.17 291 ALA A O 1
ATOM 2204 N N . ALA A 1 295 ? 21.683 17.461 68.898 1.00 19.90 292 ALA A N 1
ATOM 2205 C CA . ALA A 1 295 ? 22.223 16.754 67.743 1.00 21.47 292 ALA A CA 1
ATOM 2206 C C . ALA A 1 295 ? 21.213 15.852 67.106 1.00 23.21 292 ALA A C 1
ATOM 2207 O O . ALA A 1 295 ? 21.104 15.829 65.879 1.00 23.34 292 ALA A O 1
ATOM 2209 N N . GLU A 1 296 ? 20.457 15.117 67.921 1.00 24.29 293 GLU A N 1
ATOM 2210 C CA . GLU A 1 296 ? 19.446 14.222 67.369 1.00 27.20 293 GLU A CA 1
ATOM 2211 C C . GLU A 1 296 ? 18.338 14.998 66.661 1.00 25.33 293 GLU A C 1
ATOM 2212 O O . GLU A 1 296 ? 17.882 14.612 65.554 1.00 23.99 293 GLU A O 1
ATOM 2218 N N . LEU A 1 297 ? 17.907 16.106 67.240 1.00 24.48 294 LEU A N 1
ATOM 2219 C CA . LEU A 1 297 ? 16.975 16.956 66.569 1.00 24.97 294 LEU A CA 1
ATOM 2220 C C . LEU A 1 297 ? 17.529 17.443 65.232 1.00 25.36 294 LEU A C 1
ATOM 2221 O O . LEU A 1 297 ? 16.829 17.409 64.229 1.00 24.84 294 LEU A O 1
ATOM 2226 N N . LEU A 1 298 ? 18.789 17.891 65.222 1.00 22.78 295 LEU A N 1
ATOM 2227 C CA . LEU A 1 298 ? 19.364 18.498 64.014 1.00 23.40 295 LEU A CA 1
ATOM 2228 C C . LEU A 1 298 ? 19.621 17.492 62.900 1.00 24.10 295 LEU A C 1
ATOM 2229 O O . LEU A 1 298 ? 19.696 17.881 61.739 1.00 26.41 295 LEU A O 1
ATOM 2234 N N . ARG A 1 299 ? 19.750 16.223 63.247 1.00 26.02 296 ARG A N 1
ATOM 2235 C CA . ARG A 1 299 ? 19.869 15.142 62.253 1.00 29.51 296 ARG A CA 1
ATOM 2236 C C . ARG A 1 299 ? 18.567 15.018 61.449 1.00 33.39 296 ARG A C 1
ATOM 2237 O O . ARG A 1 299 ? 18.606 14.581 60.320 1.00 32.53 296 ARG A O 1
ATOM 2245 N N . ALA A 1 300 ? 17.435 15.394 62.040 1.00 38.28 297 ALA A N 1
ATOM 2246 C CA . ALA A 1 300 ? 16.140 15.563 61.319 1.00 45.26 297 ALA A CA 1
ATOM 2247 C C . ALA A 1 300 ? 15.859 14.362 60.426 1.00 49.06 297 ALA A C 1
ATOM 2248 O O . ALA A 1 300 ? 15.576 14.505 59.231 1.00 52.39 297 ALA A O 1
ATOM 2250 N N . GLY A 1 301 ? 16.003 13.172 61.007 1.00 52.30 298 GLY A N 1
ATOM 2251 C CA . GLY A 1 301 ? 15.757 11.913 60.294 1.00 55.72 298 GLY A CA 1
ATOM 2252 C C . GLY A 1 301 ? 16.941 11.408 59.479 1.00 60.38 298 GLY A C 1
ATOM 2253 O O . GLY A 1 301 ? 16.827 10.360 58.833 1.00 64.49 298 GLY A O 1
ATOM 2254 N N . GLY A 1 302 ? 18.057 12.157 59.467 1.00 56.84 299 GLY A N 1
ATOM 2255 C CA . GLY A 1 302 ? 19.338 11.702 58.884 1.00 57.26 299 GLY A CA 1
ATOM 2256 C C . GLY A 1 302 ? 20.244 11.007 59.898 1.00 56.16 299 GLY A C 1
ATOM 2257 O O . GLY A 1 302 ? 21.476 10.930 59.736 1.00 57.47 299 GLY A O 1
ATOM 2259 N N . SER B 1 14 ? 43.847 33.548 40.179 1.00 42.89 11 SER B N 1
ATOM 2260 C CA . SER B 1 14 ? 42.551 33.180 40.838 1.00 40.32 11 SER B CA 1
ATOM 2261 C C . SER B 1 14 ? 42.415 31.651 40.974 1.00 35.22 11 SER B C 1
ATOM 2262 O O . SER B 1 14 ? 41.393 31.190 41.474 1.00 34.12 11 SER B O 1
ATOM 2265 N N . VAL B 1 15 ? 43.435 30.903 40.541 1.00 34.21 12 VAL B N 1
ATOM 2266 C CA . VAL B 1 15 ? 43.462 29.434 40.695 1.00 31.98 12 VAL B CA 1
ATOM 2267 C C . VAL B 1 15 ? 43.677 29.075 42.148 1.00 29.93 12 VAL B C 1
ATOM 2268 O O . VAL B 1 15 ? 44.590 29.574 42.815 1.00 32.10 12 VAL B O 1
ATOM 2272 N N . GLN B 1 16 ? 42.809 28.243 42.664 1.00 28.63 13 GLN B N 1
ATOM 2273 C CA . GLN B 1 16 ? 42.937 27.756 44.006 1.00 28.75 13 GLN B CA 1
ATOM 2274 C C . GLN B 1 16 ? 43.109 26.245 44.018 1.00 25.27 13 GLN B C 1
ATOM 2275 O O . GLN B 1 16 ? 42.558 25.534 43.170 1.00 24.90 13 GLN B O 1
ATOM 2281 N N . THR B 1 17 ? 43.959 25.781 44.923 1.00 23.12 14 THR B N 1
ATOM 2282 C CA . THR B 1 17 ? 44.153 24.351 45.069 1.00 22.82 14 THR B CA 1
ATOM 2283 C C . THR B 1 17 ? 43.240 23.951 46.163 1.00 22.41 14 THR B C 1
ATOM 2284 O O . THR B 1 17 ? 43.310 24.509 47.280 1.00 24.29 14 THR B O 1
ATOM 2288 N N . VAL B 1 18 ? 42.426 22.951 45.908 1.00 21.43 15 VAL B N 1
ATOM 2289 C CA . VAL B 1 18 ? 41.547 22.395 46.909 1.00 21.53 15 VAL B CA 1
ATOM 2290 C C . VAL B 1 18 ? 42.049 21.010 47.317 1.00 21.77 15 VAL B C 1
ATOM 2291 O O . VAL B 1 18 ? 42.250 20.149 46.440 1.00 21.02 15 VAL B O 1
ATOM 2295 N N . SER B 1 19 ? 42.279 20.822 48.619 1.00 22.10 16 SER B N 1
ATOM 2296 C CA . SER B 1 19 ? 42.746 19.513 49.111 1.00 23.53 16 SER B CA 1
ATOM 2297 C C . SER B 1 19 ? 41.555 18.605 49.275 1.00 23.49 16 SER B C 1
ATOM 2298 O O . SER B 1 19 ? 40.485 19.035 49.720 1.00 22.19 16 SER B O 1
ATOM 2301 N N . THR B 1 20 ? 41.721 17.308 48.973 1.00 22.10 17 THR B N 1
ATOM 2302 C CA . THR B 1 20 ? 40.621 16.366 49.114 1.00 22.98 17 THR B CA 1
ATOM 2303 C C . THR B 1 20 ? 41.201 15.005 49.462 1.00 22.54 17 THR B C 1
ATOM 2304 O O . THR B 1 20 ? 42.396 14.783 49.310 1.00 20.44 17 THR B O 1
ATOM 2308 N N . ALA B 1 21 ? 40.347 14.115 49.931 1.00 22.38 18 ALA B N 1
ATOM 2309 C CA . ALA B 1 21 ? 40.776 12.795 50.262 1.00 22.94 18 ALA B CA 1
ATOM 2310 C C . ALA B 1 21 ? 41.117 11.977 49.014 1.00 21.28 18 ALA B C 1
ATOM 2311 O O . ALA B 1 21 ? 41.624 10.853 49.169 1.00 21.19 18 ALA B O 1
ATOM 2313 N N . ARG B 1 22 ? 40.817 12.479 47.822 1.00 20.64 19 ARG B N 1
ATOM 2314 C CA . ARG B 1 22 ? 41.224 11.757 46.588 1.00 20.69 19 ARG B CA 1
ATOM 2315 C C . ARG B 1 22 ? 42.472 12.371 45.938 1.00 21.65 19 ARG B C 1
ATOM 2316 O O . ARG B 1 22 ? 43.001 11.820 44.985 1.00 20.23 19 ARG B O 1
ATOM 2324 N N . GLY B 1 23 ? 42.914 13.518 46.441 1.00 19.76 20 GLY B N 1
ATOM 2325 C CA . GLY B 1 23 ? 44.017 14.244 45.847 1.00 20.35 20 GLY B CA 1
ATOM 2326 C C . GLY B 1 23 ? 43.714 15.725 45.785 1.00 20.13 20 GLY B C 1
ATOM 2327 O O . GLY B 1 23 ? 42.592 16.169 45.938 1.00 20.56 20 GLY B O 1
ATOM 2328 N N . GLU B 1 24 ? 44.725 16.500 45.460 1.00 20.56 21 GLU B N 1
ATOM 2329 C CA . GLU B 1 24 ? 44.590 17.941 45.240 1.00 21.54 21 GLU B CA 1
ATOM 2330 C C . GLU B 1 24 ? 43.940 18.192 43.897 1.00 20.03 21 GLU B C 1
ATOM 2331 O O . GLU B 1 24 ? 44.104 17.411 42.973 1.00 19.10 21 GLU B O 1
ATOM 2337 N N . VAL B 1 25 ? 43.139 19.239 43.811 1.00 19.24 22 VAL B N 1
ATOM 2338 C CA . VAL B 1 25 ? 42.518 19.608 42.534 1.00 18.75 22 VAL B CA 1
ATOM 2339 C C . VAL B 1 25 ? 42.453 21.090 42.451 1.00 18.91 22 VAL B C 1
ATOM 2340 O O . VAL B 1 25 ? 42.067 21.758 43.411 1.00 19.27 22 VAL B O 1
ATOM 2344 N N . ASP B 1 26 ? 42.901 21.627 41.326 1.00 18.60 23 ASP B N 1
ATOM 2345 C CA . ASP B 1 26 ? 42.868 23.057 41.102 1.00 19.05 23 ASP B CA 1
ATOM 2346 C C . ASP B 1 26 ? 41.546 23.478 40.447 1.00 18.30 23 ASP B C 1
ATOM 2347 O O . ASP B 1 26 ? 40.990 22.784 39.577 1.00 17.67 23 ASP B O 1
ATOM 2352 N N . CYS B 1 27 ? 41.043 24.645 40.840 1.00 18.98 24 CYS B N 1
ATOM 2353 C CA . CYS B 1 27 ? 39.875 25.184 40.200 1.00 19.82 24 CYS B CA 1
ATOM 2354 C C . CYS B 1 27 ? 39.902 26.667 40.283 1.00 19.69 24 CYS B C 1
ATOM 2355 O O . CYS B 1 27 ? 40.687 27.199 41.032 1.00 21.21 24 CYS B O 1
ATOM 2358 N N . VAL B 1 28 ? 39.042 27.296 39.478 1.00 20.64 25 VAL B N 1
ATOM 2359 C CA . VAL B 1 28 ? 38.742 28.740 39.557 1.00 21.13 25 VAL B CA 1
ATOM 2360 C C . VAL B 1 28 ? 37.233 28.817 39.785 1.00 20.30 25 VAL B C 1
ATOM 2361 O O . VAL B 1 28 ? 36.440 28.201 39.075 1.00 19.71 25 VAL B O 1
ATOM 2365 N N . ILE B 1 29 ? 36.833 29.620 40.768 1.00 20.79 26 ILE B N 1
ATOM 2366 C CA . ILE B 1 29 ? 35.420 29.758 41.043 1.00 21.11 26 ILE B CA 1
ATOM 2367 C C . ILE B 1 29 ? 35.009 31.180 40.704 1.00 21.36 26 ILE B C 1
ATOM 2368 O O . ILE B 1 29 ? 35.607 32.128 41.236 1.00 23.81 26 ILE B O 1
ATOM 2373 N N . VAL B 1 30 ? 34.009 31.326 39.837 1.00 21.22 27 VAL B N 1
ATOM 2374 C CA . VAL B 1 30 ? 33.563 32.670 39.383 1.00 21.58 27 VAL B CA 1
ATOM 2375 C C . VAL B 1 30 ? 32.056 32.801 39.424 1.00 21.69 27 VAL B C 1
ATOM 2376 O O . VAL B 1 30 ? 31.318 31.809 39.369 1.00 21.44 27 VAL B O 1
ATOM 2380 N N . GLY B 1 31 ? 31.557 34.026 39.497 1.00 21.13 28 GLY B N 1
ATOM 2381 C CA . GLY B 1 31 ? 30.134 34.220 39.487 1.00 21.49 28 GLY B CA 1
ATOM 2382 C C . GLY B 1 31 ? 29.552 34.172 40.903 1.00 21.81 28 GLY B C 1
ATOM 2383 O O . GLY B 1 31 ? 30.245 34.288 41.903 1.00 22.85 28 GLY B O 1
ATOM 2384 N N . ALA B 1 32 ? 28.250 34.022 40.951 1.00 21.76 29 ALA B N 1
ATOM 2385 C CA . ALA B 1 32 ? 27.519 34.073 42.235 1.00 22.89 29 ALA B CA 1
ATOM 2386 C C . ALA B 1 32 ? 26.226 33.372 41.978 1.00 23.05 29 ALA B C 1
ATOM 2387 O O . ALA B 1 32 ? 25.674 33.509 40.877 1.00 21.11 29 ALA B O 1
ATOM 2389 N N . GLY B 1 33 ? 25.771 32.582 42.973 1.00 23.46 30 GLY B N 1
ATOM 2390 C CA . GLY B 1 33 ? 24.429 31.954 42.896 1.00 23.37 30 GLY B CA 1
ATOM 2391 C C . GLY B 1 33 ? 24.557 30.455 42.959 1.00 22.51 30 GLY B C 1
ATOM 2392 O O . GLY B 1 33 ? 25.577 29.937 43.435 1.00 22.02 30 GLY B O 1
ATOM 2393 N N . PRO B 1 34 ? 23.545 29.738 42.451 1.00 22.16 31 PRO B N 1
ATOM 2394 C CA . PRO B 1 34 ? 23.580 28.273 42.464 1.00 21.26 31 PRO B CA 1
ATOM 2395 C C . PRO B 1 34 ? 24.804 27.709 41.739 1.00 20.01 31 PRO B C 1
ATOM 2396 O O . PRO B 1 34 ? 25.260 28.293 40.754 1.00 19.80 31 PRO B O 1
ATOM 2400 N N . PRO B 1 35 ? 25.321 26.538 42.179 1.00 19.65 32 PRO B N 1
ATOM 2401 C CA . PRO B 1 35 ? 26.625 26.146 41.711 1.00 18.49 32 PRO B CA 1
ATOM 2402 C C . PRO B 1 35 ? 26.577 25.235 40.488 1.00 18.78 32 PRO B C 1
ATOM 2403 O O . PRO B 1 35 ? 25.660 24.426 40.361 1.00 18.14 32 PRO B O 1
ATOM 2407 N N . VAL B 1 36 ? 27.568 25.375 39.620 1.00 18.07 33 VAL B N 1
ATOM 2408 C CA . VAL B 1 36 ? 27.688 24.534 38.421 1.00 17.84 33 VAL B CA 1
ATOM 2409 C C . VAL B 1 36 ? 29.138 24.111 38.274 1.00 16.70 33 VAL B C 1
ATOM 2410 O O . VAL B 1 36 ? 30.017 24.973 38.164 1.00 17.85 33 VAL B O 1
ATOM 2414 N N . LEU B 1 37 ? 29.408 22.818 38.280 1.00 15.96 34 LEU B N 1
ATOM 2415 C CA . LEU B 1 37 ? 30.688 22.260 37.911 1.00 15.92 34 LEU B CA 1
ATOM 2416 C C . LEU B 1 37 ? 30.907 22.331 36.405 1.00 15.16 34 LEU B C 1
ATOM 2417 O O . LEU B 1 37 ? 30.072 21.891 35.665 1.00 15.76 34 LEU B O 1
ATOM 2422 N N . VAL B 1 38 ? 31.993 22.952 35.960 1.00 15.57 35 VAL B N 1
ATOM 2423 C CA . VAL B 1 38 ? 32.268 23.160 34.527 1.00 15.05 35 VAL B CA 1
ATOM 2424 C C . VAL B 1 38 ? 33.473 22.326 34.172 1.00 14.94 35 VAL B C 1
ATOM 2425 O O . VAL B 1 38 ? 34.550 22.534 34.742 1.00 15.25 35 VAL B O 1
ATOM 2429 N N . VAL B 1 39 ? 33.317 21.382 33.237 1.00 15.15 36 VAL B N 1
ATOM 2430 C CA . VAL B 1 39 ? 34.312 20.372 32.942 1.00 15.04 36 VAL B CA 1
ATOM 2431 C C . VAL B 1 39 ? 34.803 20.490 31.466 1.00 15.19 36 VAL B C 1
ATOM 2432 O O . VAL B 1 39 ? 34.087 20.166 30.509 1.00 16.16 36 VAL B O 1
ATOM 2436 N N . HIS B 1 40 ? 36.058 20.882 31.326 1.00 15.11 37 HIS B N 1
ATOM 2437 C CA . HIS B 1 40 ? 36.670 21.186 30.061 1.00 16.06 37 HIS B CA 1
ATOM 2438 C C . HIS B 1 40 ? 37.025 19.942 29.260 1.00 16.49 37 HIS B C 1
ATOM 2439 O O . HIS B 1 40 ? 37.108 18.798 29.777 1.00 15.70 37 HIS B O 1
ATOM 2446 N N . GLY B 1 41 ? 37.277 20.198 27.968 1.00 16.75 38 GLY B N 1
ATOM 2447 C CA . GLY B 1 41 ? 37.630 19.166 27.033 1.00 17.88 38 GLY B CA 1
ATOM 2448 C C . GLY B 1 41 ? 39.107 18.816 26.890 1.00 18.07 38 GLY B C 1
ATOM 2449 O O . GLY B 1 41 ? 39.897 19.002 27.804 1.00 17.85 38 GLY B O 1
ATOM 2450 N N . SER B 1 42 ? 39.479 18.282 25.725 1.00 18.99 39 SER B N 1
ATOM 2451 C CA . SER B 1 42 ? 40.803 17.680 25.541 1.00 18.96 39 SER B CA 1
ATOM 2452 C C . SER B 1 42 ? 41.517 18.265 24.330 1.00 20.45 39 SER B C 1
ATOM 2453 O O . SER B 1 42 ? 41.064 18.057 23.222 1.00 21.84 39 SER B O 1
ATOM 2456 N N . PRO B 1 43 ? 42.602 19.046 24.510 1.00 21.06 40 PRO B N 1
ATOM 2457 C CA . PRO B 1 43 ? 43.086 19.562 25.741 1.00 20.68 40 PRO B CA 1
ATOM 2458 C C . PRO B 1 43 ? 42.214 20.708 26.240 1.00 21.14 40 PRO B C 1
ATOM 2459 O O . PRO B 1 43 ? 41.269 21.169 25.564 1.00 19.97 40 PRO B O 1
ATOM 2463 N N . GLY B 1 44 ? 42.530 21.147 27.438 1.00 19.48 41 GLY B N 1
ATOM 2464 C CA . GLY B 1 44 ? 41.832 22.259 28.035 1.00 19.95 41 GLY B CA 1
ATOM 2465 C C . GLY B 1 44 ? 42.488 22.592 29.359 1.00 19.50 41 GLY B C 1
ATOM 2466 O O . GLY B 1 44 ? 43.682 22.378 29.568 1.00 20.17 41 GLY B O 1
ATOM 2467 N N . GLY B 1 45 ? 41.673 23.142 30.241 1.00 18.87 42 GLY B N 1
ATOM 2468 C CA . GLY B 1 45 ? 42.099 23.598 31.506 1.00 19.28 42 GLY B CA 1
ATOM 2469 C C . GLY B 1 45 ? 41.199 24.746 31.896 1.00 19.83 42 GLY B C 1
ATOM 2470 O O . GLY B 1 45 ? 40.161 24.951 31.282 1.00 20.94 42 GLY B O 1
ATOM 2471 N N . HIS B 1 46 ? 41.579 25.470 32.932 1.00 20.21 43 HIS B N 1
ATOM 2472 C CA . HIS B 1 46 ? 40.665 26.442 33.538 1.00 20.76 43 HIS B CA 1
ATOM 2473 C C . HIS B 1 46 ? 40.393 27.592 32.567 1.00 20.13 43 HIS B C 1
ATOM 2474 O O . HIS B 1 46 ? 39.326 28.193 32.612 1.00 19.82 43 HIS B O 1
ATOM 2481 N N . ASP B 1 47 ? 41.322 27.900 31.659 1.00 20.76 44 ASP B N 1
ATOM 2482 C CA A ASP B 1 47 ? 41.048 28.963 30.683 0.60 21.47 44 ASP B CA 1
ATOM 2483 C CA B ASP B 1 47 ? 41.063 28.937 30.654 0.40 20.30 44 ASP B CA 1
ATOM 2484 C C . ASP B 1 47 ? 39.908 28.575 29.735 1.00 19.69 44 ASP B C 1
ATOM 2485 O O . ASP B 1 47 ? 38.995 29.395 29.467 1.00 18.76 44 ASP B O 1
ATOM 2494 N N . ALA B 1 48 ? 39.905 27.341 29.243 1.00 18.47 45 ALA B N 1
ATOM 2495 C CA . ALA B 1 48 ? 38.813 26.843 28.427 1.00 18.15 45 ALA B CA 1
ATOM 2496 C C . ALA B 1 48 ? 37.522 26.767 29.245 1.00 17.12 45 ALA B C 1
ATOM 2497 O O . ALA B 1 48 ? 36.460 27.169 28.750 1.00 17.69 45 ALA B O 1
ATOM 2499 N N . GLY B 1 49 ? 37.623 26.319 30.493 1.00 16.77 46 GLY B N 1
ATOM 2500 C CA . GLY B 1 49 ? 36.431 26.169 31.304 1.00 16.74 46 GLY B CA 1
ATOM 2501 C C . GLY B 1 49 ? 35.839 27.541 31.606 1.00 16.73 46 GLY B C 1
ATOM 2502 O O . GLY B 1 49 ? 34.636 27.702 31.638 1.00 16.75 46 GLY B O 1
ATOM 2503 N N . LEU B 1 50 ? 36.678 28.513 31.884 1.00 18.36 47 LEU B N 1
ATOM 2504 C CA . LEU B 1 50 ? 36.196 29.859 32.125 1.00 19.02 47 LEU B CA 1
ATOM 2505 C C . LEU B 1 50 ? 35.444 30.473 30.942 1.00 18.73 47 LEU B C 1
ATOM 2506 O O . LEU B 1 50 ? 34.446 31.186 31.127 1.00 19.23 47 LEU B O 1
ATOM 2511 N N . ALA B 1 51 ? 35.969 30.256 29.740 1.00 18.34 48 ALA B N 1
ATOM 2512 C CA . ALA B 1 51 ? 35.283 30.654 28.520 1.00 18.45 48 ALA B CA 1
ATOM 2513 C C . ALA B 1 51 ? 33.916 29.957 28.404 1.00 18.04 48 ALA B C 1
ATOM 2514 O O . ALA B 1 51 ? 32.912 30.587 28.099 1.00 18.33 48 ALA B O 1
ATOM 2524 N N . ALA B 1 53 ? 32.127 28.984 30.824 1.00 16.57 50 ALA B N 1
ATOM 2525 C CA . ALA B 1 53 ? 31.290 29.378 31.956 1.00 17.89 50 ALA B CA 1
ATOM 2526 C C . ALA B 1 53 ? 30.762 30.813 31.878 1.00 17.72 50 ALA B C 1
ATOM 2527 O O . ALA B 1 53 ? 29.902 31.208 32.687 1.00 16.71 50 ALA B O 1
ATOM 2529 N N . ARG B 1 54 ? 31.254 31.632 30.954 1.00 18.91 51 ARG B N 1
ATOM 2530 C CA A ARG B 1 54 ? 30.854 33.051 30.980 0.60 19.99 51 ARG B CA 1
ATOM 2531 C CA B ARG B 1 54 ? 30.857 33.051 30.952 0.40 20.13 51 ARG B CA 1
ATOM 2532 C C . ARG B 1 54 ? 29.336 33.2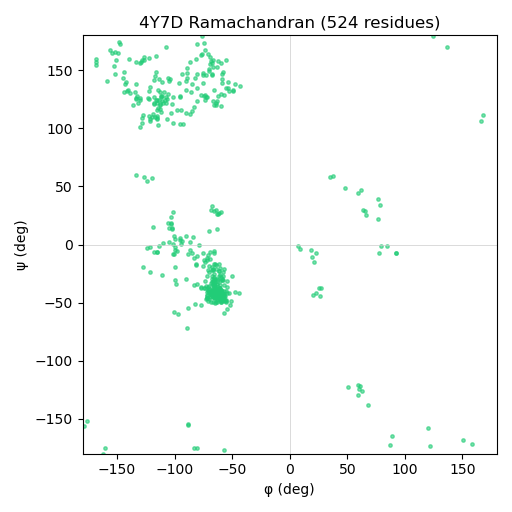15 30.907 1.00 19.73 51 ARG B C 1
ATOM 2533 O O . ARG B 1 54 ? 28.774 34.049 31.589 1.00 18.91 51 ARG B O 1
ATOM 2548 N N . PHE B 1 55 ? 28.651 32.379 30.108 1.00 17.74 52 PHE B N 1
ATOM 2549 C CA . PHE B 1 55 ? 27.221 32.551 29.990 1.00 18.75 52 PHE B CA 1
ATOM 2550 C C . PHE B 1 55 ? 26.505 32.227 31.322 1.00 18.11 52 PHE B C 1
ATOM 2551 O O . PHE B 1 55 ? 25.456 32.799 31.594 1.00 18.78 52 PHE B O 1
ATOM 2559 N N . LEU B 1 56 ? 27.074 31.289 32.091 1.00 17.36 53 LEU B N 1
ATOM 2560 C CA . LEU B 1 56 ? 26.544 30.916 33.429 1.00 17.84 53 LEU B CA 1
ATOM 2561 C C . LEU B 1 56 ? 26.652 32.104 34.412 1.00 18.17 53 LEU B C 1
ATOM 2562 O O . LEU B 1 56 ? 25.716 32.462 35.100 1.00 17.51 53 LEU B O 1
ATOM 2567 N N . VAL B 1 57 ? 27.805 32.735 34.418 1.00 18.39 54 VAL B N 1
ATOM 2568 C CA . VAL B 1 57 ? 28.021 33.890 35.280 1.00 19.83 54 VAL B CA 1
ATOM 2569 C C . VAL B 1 57 ? 27.047 34.961 34.947 1.00 20.58 54 VAL B C 1
ATOM 2570 O O . VAL B 1 57 ? 26.409 35.520 35.850 1.00 21.38 54 VAL B O 1
ATOM 2574 N N . ALA B 1 58 ? 26.840 35.208 33.643 1.00 20.33 55 ALA B N 1
ATOM 2575 C CA . ALA B 1 58 ? 25.899 36.255 33.225 1.00 21.99 55 ALA B CA 1
ATOM 2576 C C . ALA B 1 58 ? 24.436 35.915 33.621 1.00 23.07 55 ALA B C 1
ATOM 2577 O O . ALA B 1 58 ? 23.598 36.807 33.712 1.00 24.67 55 ALA B O 1
ATOM 2579 N N . GLU B 1 59 ? 24.153 34.622 33.763 1.00 22.02 56 GLU B N 1
ATOM 2580 C CA . GLU B 1 59 ? 22.847 34.119 34.179 1.00 23.28 56 GLU B CA 1
ATOM 2581 C C . GLU B 1 59 ? 22.706 33.972 35.692 1.00 23.45 56 GLU B C 1
ATOM 2582 O O . GLU B 1 59 ? 21.686 33.440 36.168 1.00 24.42 56 GLU B O 1
ATOM 2588 N N . GLY B 1 60 ? 23.668 34.439 36.477 1.00 22.49 57 GLY B N 1
ATOM 2589 C CA . GLY B 1 60 ? 23.469 34.400 37.931 1.00 23.33 57 GLY B CA 1
ATOM 2590 C C . GLY B 1 60 ? 23.662 33.042 38.536 1.00 22.93 57 GLY B C 1
ATOM 2591 O O . GLY B 1 60 ? 22.949 32.666 39.485 1.00 23.29 57 GLY B O 1
ATOM 2592 N N . LEU B 1 61 ? 24.666 32.343 38.028 1.00 20.94 58 LEU B N 1
ATOM 2593 C CA . LEU B 1 61 ? 25.129 31.105 38.597 1.00 23.10 58 LEU B CA 1
ATOM 2594 C C . LEU B 1 61 ? 26.608 31.253 38.948 1.00 22.10 58 LEU B C 1
ATOM 2595 O O . LEU B 1 61 ? 27.302 32.125 38.404 1.00 22.94 58 LEU B O 1
ATOM 2600 N N . ARG B 1 62 ? 27.062 30.381 39.825 1.00 21.18 59 ARG B N 1
ATOM 2601 C CA . ARG B 1 62 ? 28.435 30.323 40.243 1.00 21.35 59 ARG B CA 1
ATOM 2602 C C . ARG B 1 62 ? 29.080 29.084 39.618 1.00 20.51 59 ARG B C 1
ATOM 2603 O O . ARG B 1 62 ? 28.595 27.980 39.775 1.00 18.69 59 ARG B O 1
ATOM 2611 N N . ALA B 1 63 ? 30.147 29.310 38.846 1.00 19.21 60 ALA B N 1
ATOM 2612 C CA . ALA B 1 63 ? 30.812 28.238 38.137 1.00 17.71 60 ALA B CA 1
ATOM 2613 C C . ALA B 1 63 ? 32.077 27.807 38.839 1.00 17.45 60 ALA B C 1
ATOM 2614 O O . ALA B 1 63 ? 32.933 28.623 39.201 1.00 19.12 60 ALA B O 1
ATOM 2616 N N . ILE B 1 64 ? 32.193 26.528 39.097 1.00 17.24 61 ILE B N 1
ATOM 2617 C CA . ILE B 1 64 ? 33.377 25.913 39.668 1.00 18.87 61 ILE B CA 1
ATOM 2618 C C . ILE B 1 64 ? 34.119 25.248 38.504 1.00 18.30 61 ILE B C 1
ATOM 2619 O O . ILE B 1 64 ? 33.717 24.202 38.006 1.00 16.85 61 ILE B O 1
ATOM 2624 N N . VAL B 1 65 ? 35.205 25.859 38.063 1.00 17.31 62 VAL B N 1
ATOM 2625 C CA . VAL B 1 65 ? 35.874 25.416 36.833 1.00 17.50 62 VAL B CA 1
ATOM 2626 C C . VAL B 1 65 ? 37.112 24.638 37.222 1.00 17.27 62 VAL B C 1
ATOM 2627 O O . VAL B 1 65 ? 38.051 25.211 37.742 1.00 18.50 62 VAL B O 1
ATOM 2631 N N . VAL B 1 66 ? 37.144 23.341 36.952 1.00 16.81 63 VAL B N 1
ATOM 2632 C CA . VAL B 1 66 ? 38.265 22.521 37.363 1.00 17.42 63 VAL B CA 1
ATOM 2633 C C . VAL B 1 66 ? 39.353 22.496 36.303 1.00 17.89 63 VAL B C 1
ATOM 2634 O O . VAL B 1 66 ? 39.073 22.689 35.114 1.00 18.93 63 VAL B O 1
ATOM 2638 N N . ASP B 1 67 ? 40.579 22.305 36.737 1.00 17.38 64 ASP B N 1
ATOM 2639 C CA . ASP B 1 67 ? 41.653 21.722 35.910 1.00 17.63 64 ASP B CA 1
ATOM 2640 C C . ASP B 1 67 ? 41.635 20.233 36.107 1.00 16.90 64 ASP B C 1
ATOM 2641 O O . ASP B 1 67 ? 41.880 19.760 37.206 1.00 17.05 64 ASP B O 1
ATOM 2646 N N . ARG B 1 68 ? 41.298 19.472 35.067 1.00 16.40 65 ARG B N 1
ATOM 2647 C CA . ARG B 1 68 ? 41.254 18.012 35.226 1.00 15.62 65 ARG B CA 1
ATOM 2648 C C . ARG B 1 68 ? 42.674 17.461 35.424 1.00 16.47 65 ARG B C 1
ATOM 2649 O O . ARG B 1 68 ? 43.652 18.096 35.018 1.00 18.91 65 ARG B O 1
ATOM 2657 N N . PRO B 1 69 ? 42.811 16.281 36.012 1.00 17.22 66 PRO B N 1
ATOM 2658 C CA . PRO B 1 69 ? 44.135 15.697 36.236 1.00 17.20 66 PRO B CA 1
ATOM 2659 C C . PRO B 1 69 ? 45.009 15.707 34.990 1.00 17.64 66 PRO B C 1
ATOM 2660 O O . PRO B 1 69 ? 44.554 15.336 33.882 1.00 17.96 66 PRO B O 1
ATOM 2664 N N . GLY B 1 70 ? 46.250 16.153 35.171 1.00 17.99 67 GLY B N 1
ATOM 2665 C CA . GLY B 1 70 ? 47.222 16.205 34.119 1.00 18.67 67 GLY B CA 1
ATOM 2666 C C . GLY B 1 70 ? 47.231 17.548 33.421 1.00 19.59 67 GLY B C 1
ATOM 2667 O O . GLY B 1 70 ? 48.106 17.787 32.566 1.00 21.30 67 GLY B O 1
ATOM 2668 N N . TYR B 1 71 ? 46.278 18.422 33.739 1.00 18.79 68 TYR B N 1
ATOM 2669 C CA . TYR B 1 71 ? 46.228 19.762 33.181 1.00 18.56 68 TYR B CA 1
ATOM 2670 C C . TYR B 1 71 ? 46.621 20.804 34.207 1.00 19.69 68 TYR B C 1
ATOM 2671 O O . TYR B 1 71 ? 46.064 20.834 35.311 1.00 18.70 68 TYR B O 1
ATOM 2680 N N . PHE B 1 72 ? 47.583 21.647 33.858 1.00 20.91 69 PHE B N 1
ATOM 2681 C CA . PHE B 1 72 ? 48.076 22.682 34.708 1.00 21.79 69 PHE B CA 1
ATOM 2682 C C . PHE B 1 72 ? 48.442 22.131 36.075 1.00 22.11 69 PHE B C 1
ATOM 2683 O O . PHE B 1 72 ? 49.268 21.197 36.173 1.00 23.74 69 PHE B O 1
ATOM 2691 N N . GLY B 1 73 ? 47.846 22.674 37.127 1.00 21.52 70 GLY B N 1
ATOM 2692 C CA . GLY B 1 73 ? 48.293 22.333 38.496 1.00 22.49 70 GLY B CA 1
ATOM 2693 C C . GLY B 1 73 ? 47.700 21.070 39.104 1.00 21.73 70 GLY B C 1
ATOM 2694 O O . GLY B 1 73 ? 48.128 20.685 40.201 1.00 22.00 70 GLY B O 1
ATOM 2695 N N . THR B 1 74 ? 46.715 20.439 38.452 1.00 20.15 71 THR B N 1
ATOM 2696 C CA . THR B 1 74 ? 46.112 19.228 38.999 1.00 19.47 71 THR B CA 1
ATOM 2697 C C . THR B 1 74 ? 46.938 17.982 38.612 1.00 20.27 71 THR B C 1
ATOM 2698 O O . THR B 1 74 ? 47.033 17.650 37.448 1.00 20.23 71 THR B O 1
ATOM 2702 N N . PRO B 1 75 ? 47.531 17.308 39.580 1.00 20.17 72 PRO B N 1
ATOM 2703 C CA . PRO B 1 75 ? 48.366 16.170 39.163 1.00 21.45 72 PRO B CA 1
ATOM 2704 C C . PRO B 1 75 ? 47.543 15.092 38.570 1.00 20.57 72 PRO B C 1
ATOM 2705 O O . PRO B 1 75 ? 46.390 14.860 38.947 1.00 19.47 72 PRO B O 1
ATOM 2709 N N . LEU B 1 76 ? 48.182 14.336 37.697 1.00 22.49 73 LEU B N 1
ATOM 2710 C CA . LEU B 1 76 ? 47.501 13.193 37.127 1.00 20.99 73 LEU B CA 1
ATOM 2711 C C . LEU B 1 76 ? 47.081 12.181 38.175 1.00 20.84 73 LEU B C 1
ATOM 2712 O O . LEU B 1 76 ? 46.036 11.515 38.033 1.00 20.28 73 LEU B O 1
ATOM 2717 N N . GLY B 1 77 ? 47.899 12.028 39.228 1.00 19.94 74 GLY B N 1
ATOM 2718 C CA . GLY B 1 77 ? 47.575 11.025 40.279 1.00 20.26 74 GLY B CA 1
ATOM 2719 C C . GLY B 1 77 ? 46.254 11.290 40.978 1.00 18.80 74 GLY B C 1
ATOM 2720 O O . GLY B 1 77 ? 45.679 10.373 41.577 1.00 18.42 74 GLY B O 1
ATOM 2721 N N . SER B 1 78 ? 45.750 12.517 40.919 1.00 17.95 75 SER B N 1
ATOM 2722 C CA . SER B 1 78 ? 44.419 12.861 41.465 1.00 18.43 75 SER B CA 1
ATOM 2723 C C . SER B 1 78 ? 43.241 12.192 40.774 1.00 19.03 75 SER B C 1
ATOM 2724 O O . SER B 1 78 ? 42.139 12.104 41.333 1.00 18.91 75 SER B O 1
ATOM 2727 N N . GLY B 1 79 ? 43.480 11.656 39.561 1.00 19.08 76 GLY B N 1
ATOM 2728 C CA . GLY B 1 79 ? 42.488 10.822 38.927 1.00 18.77 76 GLY B CA 1
ATOM 2729 C C . GLY B 1 79 ? 42.801 10.553 37.470 1.00 18.54 76 GLY B C 1
ATOM 2730 O O . GLY B 1 79 ? 42.760 11.429 36.627 1.00 18.37 76 GLY B O 1
ATOM 2731 N N . VAL B 1 80 ? 43.132 9.328 37.186 1.00 19.40 77 VAL B N 1
ATOM 2732 C CA . VAL B 1 80 ? 43.604 8.991 35.840 1.00 19.74 77 VAL B CA 1
ATOM 2733 C C . VAL B 1 80 ? 42.447 8.628 34.936 1.00 19.30 77 VAL B C 1
ATOM 2734 O O . VAL B 1 80 ? 42.318 9.142 33.831 1.00 19.13 77 VAL B O 1
ATOM 2738 N N . THR B 1 81 ? 41.641 7.655 35.363 1.00 18.87 78 THR B N 1
ATOM 2739 C CA . THR B 1 81 ? 40.497 7.266 34.565 1.00 19.53 78 THR B CA 1
ATOM 2740 C C . THR B 1 81 ? 39.314 8.255 34.664 1.00 19.15 78 THR B C 1
ATOM 2741 O O . THR B 1 81 ? 39.244 9.040 35.613 1.00 17.92 78 THR B O 1
ATOM 2745 N N . PRO B 1 82 ? 38.354 8.189 33.715 1.00 19.77 79 PRO B N 1
ATOM 2746 C CA . PRO B 1 82 ? 37.150 9.018 33.841 1.00 19.32 79 PRO B CA 1
ATOM 2747 C C . PRO B 1 82 ? 36.431 8.759 35.142 1.00 18.40 79 PRO B C 1
ATOM 2748 O O . PRO B 1 82 ? 36.014 9.715 35.804 1.00 18.85 79 PRO B O 1
ATOM 2752 N N . ASP B 1 83 ? 36.356 7.500 35.572 1.00 18.60 80 ASP B N 1
ATOM 2753 C CA A ASP B 1 83 ? 35.700 7.195 36.833 0.60 18.28 80 ASP B CA 1
ATOM 2754 C CA B ASP B 1 83 ? 35.701 7.179 36.842 0.40 19.53 80 ASP B CA 1
ATOM 2755 C C . ASP B 1 83 ? 36.433 7.771 38.054 1.00 19.64 80 ASP B C 1
ATOM 2756 O O . ASP B 1 83 ? 35.805 8.221 39.017 1.00 17.83 80 ASP B O 1
ATOM 2765 N N . GLU B 1 84 ? 37.770 7.755 38.031 1.00 18.27 81 GLU B N 1
ATOM 2766 C CA . GLU B 1 84 ? 38.597 8.395 39.095 1.00 18.92 81 GLU B CA 1
ATOM 2767 C C . GLU B 1 84 ? 38.439 9.913 39.076 1.00 17.06 81 GLU B C 1
ATOM 2768 O O . GLU B 1 84 ? 38.406 10.550 40.137 1.00 16.50 81 GLU B O 1
ATOM 2774 N N . GLN B 1 85 ? 38.286 10.476 37.885 1.00 16.80 82 GLN B N 1
ATOM 2775 C CA . GLN B 1 85 ? 38.057 11.935 37.790 1.00 16.08 82 GLN B CA 1
ATOM 2776 C C . GLN B 1 85 ? 36.692 12.299 38.382 1.00 16.18 82 GLN B C 1
ATOM 2777 O O . GLN B 1 85 ? 36.539 13.298 39.100 1.00 15.29 82 GLN B O 1
ATOM 2783 N N . ALA B 1 86 ? 35.691 11.469 38.147 1.00 16.54 83 ALA B N 1
ATOM 2784 C CA . ALA B 1 86 ? 34.360 11.672 38.791 1.00 17.00 83 ALA B CA 1
ATOM 2785 C C . ALA B 1 86 ? 34.459 11.621 40.297 1.00 17.91 83 ALA B C 1
ATOM 2786 O O . ALA B 1 86 ? 33.906 12.468 40.992 1.00 16.86 83 ALA B O 1
ATOM 2788 N N . GLU B 1 87 ? 35.212 10.646 40.810 1.00 17.07 84 GLU B N 1
ATOM 2789 C CA . GLU B 1 87 ? 35.409 10.577 42.252 1.00 18.53 84 GLU B CA 1
ATOM 2790 C C . GLU B 1 87 ? 36.105 11.791 42.826 1.00 17.97 84 GLU B C 1
ATOM 2791 O O . GLU B 1 87 ? 35.750 12.262 43.929 1.00 18.83 84 GLU B O 1
ATOM 2797 N N . LEU B 1 88 ? 37.073 12.326 42.082 1.00 16.85 85 LEU B N 1
ATOM 2798 C CA . LEU B 1 88 ? 37.714 13.576 42.454 1.00 17.17 85 LEU B CA 1
ATOM 2799 C C . LEU B 1 88 ? 36.709 14.720 42.502 1.00 18.06 85 LEU B C 1
ATOM 2800 O O . LEU B 1 88 ? 36.760 15.547 43.430 1.00 16.67 85 LEU B O 1
ATOM 2805 N N . TYR B 1 89 ? 35.780 14.771 41.553 1.00 16.76 86 TYR B N 1
ATOM 2806 C CA . TYR B 1 89 ? 34.778 15.860 41.581 1.00 17.55 86 TYR B CA 1
ATOM 2807 C C . TYR B 1 89 ? 33.864 15.727 42.815 1.00 17.83 86 TYR B C 1
ATOM 2808 O O . TYR B 1 89 ? 33.511 16.713 43.436 1.00 18.07 86 TYR B O 1
ATOM 2817 N N . ALA B 1 90 ? 33.454 14.520 43.143 1.00 18.42 87 ALA B N 1
ATOM 2818 C CA . ALA B 1 90 ? 32.641 14.311 44.332 1.00 19.53 87 ALA B CA 1
ATOM 2819 C C . ALA B 1 90 ? 33.410 14.751 45.623 1.00 21.01 87 ALA B C 1
ATOM 2820 O O . ALA B 1 90 ? 32.857 15.447 46.475 1.00 19.68 87 ALA B O 1
ATOM 2822 N N . ALA B 1 91 ? 34.694 14.437 45.706 1.00 19.85 88 ALA B N 1
ATOM 2823 C CA . ALA B 1 91 ? 35.490 14.865 46.829 1.00 19.95 88 ALA B CA 1
ATOM 2824 C C . ALA B 1 91 ? 35.654 16.365 46.870 1.00 19.76 88 ALA B C 1
ATOM 2825 O O . ALA B 1 91 ? 35.709 16.962 47.954 1.00 20.38 88 ALA B O 1
ATOM 2827 N N . LEU B 1 92 ? 35.768 16.981 45.689 1.00 18.35 89 LEU B N 1
ATOM 2828 C CA . LEU B 1 92 ? 35.817 18.419 45.559 1.00 18.58 89 LEU B CA 1
ATOM 2829 C C . LEU B 1 92 ? 34.506 19.057 46.071 1.00 19.80 89 LEU B C 1
ATOM 2830 O O . LEU B 1 92 ? 34.513 20.081 46.791 1.00 21.12 89 LEU B O 1
ATOM 2835 N N . PHE B 1 93 ? 33.383 18.443 45.733 1.00 18.89 90 PHE B N 1
ATOM 2836 C CA . PHE B 1 93 ? 32.081 18.974 46.191 1.00 19.61 90 PHE B CA 1
ATOM 2837 C C . PHE B 1 93 ? 32.094 18.904 47.716 1.00 20.30 90 PHE B C 1
ATOM 2838 O O . PHE B 1 93 ? 31.598 19.828 48.352 1.00 20.97 90 PHE B O 1
ATOM 2846 N N . ASP B 1 94 ? 32.557 17.791 48.272 1.00 21.03 91 ASP B N 1
ATOM 2847 C CA . ASP B 1 94 ? 32.638 17.641 49.731 1.00 23.36 91 ASP B CA 1
ATOM 2848 C C . ASP B 1 94 ? 33.471 18.779 50.349 1.00 23.76 91 ASP B C 1
ATOM 2849 O O . ASP B 1 94 ? 33.068 19.383 51.349 1.00 23.06 91 ASP B O 1
ATOM 2854 N N . ALA B 1 95 ? 34.648 19.055 49.783 1.00 22.94 92 ALA B N 1
ATOM 2855 C CA . ALA B 1 95 ? 35.544 20.100 50.323 1.00 25.44 92 ALA B CA 1
ATOM 2856 C C . ALA B 1 95 ? 34.928 21.491 50.265 1.00 25.36 92 ALA B C 1
ATOM 2857 O O . ALA B 1 95 ? 35.145 22.321 51.143 1.00 28.31 92 ALA B O 1
ATOM 2859 N N . LEU B 1 96 ? 34.134 21.734 49.235 1.00 23.39 93 LEU B N 1
ATOM 2860 C CA . LEU B 1 96 ? 33.474 22.964 49.028 1.00 23.39 93 LEU B CA 1
ATOM 2861 C C . LEU B 1 96 ? 32.162 23.129 49.808 1.00 23.84 93 LEU B C 1
ATOM 2862 O O . LEU B 1 96 ? 31.585 24.229 49.841 1.00 25.29 93 LEU B O 1
ATOM 2867 N N . GLY B 1 97 ? 31.682 22.017 50.384 1.00 23.15 94 GLY B N 1
ATOM 2868 C CA . GLY B 1 97 ? 30.403 21.972 51.100 1.00 24.09 94 GLY B CA 1
ATOM 2869 C C . GLY B 1 97 ? 29.130 21.945 50.262 1.00 23.68 94 GLY B C 1
ATOM 2870 O O . GLY B 1 97 ? 28.029 22.254 50.794 1.00 24.76 94 GLY B O 1
ATOM 2871 N N . LEU B 1 98 ? 29.270 21.512 49.008 1.00 23.07 95 LEU B N 1
ATOM 2872 C CA . LEU B 1 98 ? 28.153 21.491 48.080 1.00 24.65 95 LEU B CA 1
ATOM 2873 C C . LEU B 1 98 ? 27.361 20.245 48.400 1.00 27.53 95 LEU B C 1
ATOM 2874 O O . LEU B 1 98 ? 27.944 19.189 48.528 1.00 29.86 95 LEU B O 1
ATOM 2879 N N . ALA B 1 99 ? 26.051 20.364 48.471 1.00 27.67 96 ALA B N 1
ATOM 2880 C CA . ALA B 1 99 ? 25.205 19.188 48.498 1.00 27.88 96 ALA B CA 1
ATOM 2881 C C . ALA B 1 99 ? 25.090 18.582 47.077 1.00 28.33 96 ALA B C 1
ATOM 2882 O O . ALA B 1 99 ? 25.264 17.379 46.891 1.00 27.94 96 ALA B O 1
ATOM 2884 N N . ALA B 1 100 ? 24.733 19.413 46.123 1.00 26.21 97 ALA B N 1
ATOM 2885 C CA . ALA B 1 100 ? 24.575 19.018 44.688 1.00 25.55 97 ALA B CA 1
ATOM 2886 C C . ALA B 1 100 ? 24.843 20.238 43.853 1.00 25.80 97 ALA B C 1
ATOM 2887 O O . ALA B 1 100 ? 24.578 21.385 44.255 1.00 26.80 97 ALA B O 1
ATOM 2889 N N . ALA B 1 101 ? 25.277 20.004 42.629 1.00 22.86 98 ALA B N 1
ATOM 2890 C CA . ALA B 1 101 ? 25.529 21.093 41.710 1.00 20.95 98 ALA B CA 1
ATOM 2891 C C . ALA B 1 101 ? 25.038 20.713 40.309 1.00 19.77 98 ALA B C 1
ATOM 2892 O O . ALA B 1 101 ? 24.922 19.540 39.985 1.00 21.01 98 ALA B O 1
ATOM 2894 N N . GLY B 1 102 ? 24.816 21.716 39.476 1.00 19.11 99 GLY B N 1
ATOM 2895 C CA . GLY B 1 102 ? 24.711 21.477 38.019 1.00 19.10 99 GLY B CA 1
ATOM 2896 C C . GLY B 1 102 ? 26.062 21.022 37.472 1.00 17.78 99 GLY B C 1
ATOM 2897 O O . GLY B 1 102 ? 27.093 21.203 38.115 1.00 17.51 99 GLY B O 1
ATOM 2898 N N . VAL B 1 103 ? 26.045 20.358 36.313 1.00 17.08 100 VAL B N 1
ATOM 2899 C CA . VAL B 1 103 ? 27.271 19.923 35.657 1.00 16.70 100 VAL B CA 1
ATOM 2900 C C . VAL B 1 103 ? 27.138 20.354 34.207 1.00 17.06 100 VAL B C 1
ATOM 2901 O O . VAL B 1 103 ? 26.166 19.983 33.566 1.00 17.07 100 VAL B O 1
ATOM 2905 N N . LEU B 1 104 ? 28.081 21.165 33.738 1.00 16.36 101 LEU B N 1
ATOM 2906 C CA . LEU B 1 104 ? 28.205 21.497 32.309 1.00 16.07 101 LEU B CA 1
ATOM 2907 C C . LEU B 1 104 ? 29.503 20.878 31.772 1.00 15.32 101 LEU B C 1
ATOM 2908 O O . LEU B 1 104 ? 30.608 21.193 32.327 1.00 15.72 101 LEU B O 1
ATOM 2913 N N . CYS B 1 105 ? 29.422 19.997 30.754 1.00 15.66 102 CYS B N 1
ATOM 2914 C CA . CYS B 1 105 ? 30.592 19.470 30.116 1.00 15.28 102 CYS B CA 1
ATOM 2915 C C . CYS B 1 105 ? 30.547 19.677 28.613 1.00 15.06 102 CYS B C 1
ATOM 2916 O O . CYS B 1 105 ? 29.474 19.855 28.050 1.00 15.96 102 CYS B O 1
ATOM 2919 N N . TRP B 1 106 ? 31.715 19.589 28.008 1.00 15.64 103 TRP B N 1
ATOM 2920 C CA . TRP B 1 106 ? 31.885 19.663 26.569 1.00 15.99 103 TRP B CA 1
ATOM 2921 C C . TRP B 1 106 ? 32.957 18.731 26.171 1.00 16.61 103 TRP B C 1
ATOM 2922 O O . TRP B 1 106 ? 33.971 18.572 26.860 1.00 16.96 103 TRP B O 1
ATOM 2933 N N . SER B 1 107 ? 32.750 18.014 25.075 1.00 16.53 104 SER B N 1
ATOM 2934 C CA . SER B 1 107 ? 33.858 17.324 24.404 1.00 18.89 104 SER B CA 1
ATOM 2935 C C . SER B 1 107 ? 34.497 16.246 25.296 1.00 18.73 104 SER B C 1
ATOM 2936 O O . SER B 1 107 ? 33.798 15.400 25.858 1.00 18.06 104 SER B O 1
ATOM 2939 N N . GLY B 1 108 ? 35.798 16.299 25.489 1.00 18.07 105 GLY B N 1
ATOM 2940 C CA . GLY B 1 108 ? 36.479 15.370 26.382 1.00 19.10 105 GLY B CA 1
ATOM 2941 C C . GLY B 1 108 ? 36.126 15.498 27.863 1.00 18.39 105 GLY B C 1
ATOM 2942 O O . GLY B 1 108 ? 36.607 14.703 28.684 1.00 18.56 105 GLY B O 1
ATOM 2943 N N . GLY B 1 109 ? 35.3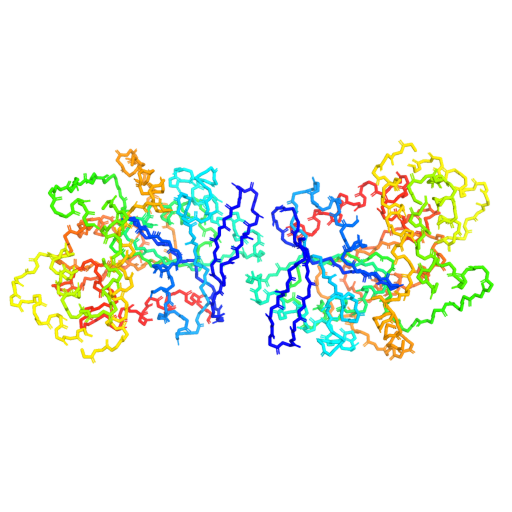54 16.513 28.244 1.00 15.93 106 GLY B N 1
ATOM 2944 C CA . GLY B 1 109 ? 34.786 16.547 29.581 1.00 15.84 106 GLY B CA 1
ATOM 2945 C C . GLY B 1 109 ? 33.669 15.565 29.843 1.00 16.21 106 GLY B C 1
ATOM 2946 O O . GLY B 1 109 ? 33.267 15.400 30.991 1.00 16.40 106 GLY B O 1
ATOM 2947 N N . GLY B 1 110 ? 33.164 14.951 28.765 1.00 16.75 107 GLY B N 1
ATOM 2948 C CA . GLY B 1 110 ? 32.057 14.033 28.835 1.00 16.27 107 GLY B CA 1
ATOM 2949 C C . GLY B 1 110 ? 32.315 12.866 29.782 1.00 16.93 107 GLY B C 1
ATOM 2950 O O . GLY B 1 110 ? 31.499 12.637 30.658 1.00 16.67 107 GLY B O 1
ATOM 2951 N N . PRO B 1 111 ? 33.358 12.076 29.550 1.00 17.04 108 PRO B N 1
ATOM 2952 C CA . PRO B 1 111 ? 33.425 10.774 30.236 1.00 17.12 108 PRO B CA 1
ATOM 2953 C C . PRO B 1 111 ? 33.410 10.905 31.757 1.00 16.43 108 PRO B C 1
ATOM 2954 O O . PRO B 1 111 ? 32.589 10.219 32.433 1.00 15.60 108 PRO B O 1
ATOM 2958 N N . SER B 1 112 ? 34.202 11.837 32.288 1.00 15.35 109 SER B N 1
ATOM 2959 C CA . SER B 1 112 ? 34.215 12.034 33.712 1.00 15.78 109 SER B CA 1
ATOM 2960 C C . SER B 1 112 ? 32.862 12.578 34.235 1.00 15.99 109 SER B C 1
ATOM 2961 O O . SER B 1 112 ? 32.458 12.216 35.357 1.00 15.36 109 SER B O 1
ATOM 2964 N N . SER B 1 113 ? 32.236 13.524 33.506 1.00 16.55 110 SER B N 1
ATOM 2965 C CA . SER B 1 113 ? 30.939 14.071 33.889 1.00 15.66 110 SER B CA 1
ATOM 2966 C C . SER B 1 113 ? 29.866 13.022 33.870 1.00 15.81 110 SER B C 1
ATOM 2967 O O . SER B 1 113 ? 29.037 12.943 34.786 1.00 16.22 110 SER B O 1
ATOM 2970 N N . TYR B 1 114 ? 29.854 12.203 32.843 1.00 15.76 111 TYR B N 1
ATOM 2971 C CA . TYR B 1 114 ? 28.886 11.105 32.823 1.00 16.86 111 TYR B CA 1
ATOM 2972 C C . TYR B 1 114 ? 29.093 10.134 34.005 1.00 17.20 111 TYR B C 1
ATOM 2973 O O . TYR B 1 114 ? 28.093 9.670 34.591 1.00 16.80 111 TYR B O 1
ATOM 2982 N N . ARG B 1 115 ? 30.338 9.800 34.316 1.00 16.76 112 ARG B N 1
ATOM 2983 C CA . ARG B 1 115 ? 30.572 8.921 35.477 1.00 17.85 112 ARG B CA 1
ATOM 2984 C C . ARG B 1 115 ? 30.097 9.568 36.758 1.00 17.63 112 ARG B C 1
ATOM 2985 O O . ARG B 1 115 ? 29.563 8.897 37.638 1.00 18.80 112 ARG B O 1
ATOM 2993 N N . LEU B 1 116 ? 30.308 10.877 36.905 1.00 17.61 113 LEU B N 1
ATOM 2994 C CA . LEU B 1 116 ? 29.812 11.562 38.101 1.00 16.21 113 LEU B CA 1
ATOM 2995 C C . LEU B 1 116 ? 28.289 11.480 38.234 1.00 16.72 113 LEU B C 1
ATOM 2996 O O . LEU B 1 116 ? 27.742 11.167 39.323 1.00 16.20 113 LEU B O 1
ATOM 3001 N N . ALA B 1 117 ? 27.590 11.723 37.147 1.00 16.88 114 ALA B N 1
ATOM 3002 C CA . ALA B 1 117 ? 26.121 11.664 37.167 1.00 17.67 114 ALA B CA 1
ATOM 3003 C C . ALA B 1 117 ? 25.581 10.233 37.385 1.00 18.34 114 ALA B C 1
ATOM 3004 O O . ALA B 1 117 ? 24.585 10.055 38.029 1.00 18.80 114 ALA B O 1
ATOM 3006 N N . ALA B 1 118 ? 26.310 9.242 36.882 1.00 17.63 115 ALA B N 1
ATOM 3007 C CA . ALA B 1 118 ? 25.912 7.848 37.012 1.00 18.64 115 ALA B CA 1
ATOM 3008 C C . ALA B 1 118 ? 26.106 7.343 38.434 1.00 18.89 115 ALA B C 1
ATOM 3009 O O . ALA B 1 118 ? 25.212 6.704 38.990 1.00 22.31 115 ALA B O 1
ATOM 3011 N N . ARG B 1 119 ? 27.263 7.603 39.042 1.00 18.72 116 ARG B N 1
ATOM 3012 C CA . ARG B 1 119 ? 27.629 7.083 40.360 1.00 19.97 116 ARG B CA 1
ATOM 3013 C C . ARG B 1 119 ? 27.240 7.950 41.536 1.00 20.28 116 ARG B C 1
ATOM 3014 O O . ARG B 1 119 ? 27.058 7.435 42.624 1.00 20.78 116 ARG B O 1
ATOM 3022 N N . HIS B 1 120 ? 27.191 9.255 41.339 1.00 19.16 117 HIS B N 1
ATOM 3023 C CA . HIS B 1 120 ? 26.828 10.180 42.377 1.00 20.57 117 HIS B CA 1
ATOM 3024 C C . HIS B 1 120 ? 25.580 11.003 42.013 1.00 20.61 117 HIS B C 1
ATOM 3025 O O . HIS B 1 120 ? 25.608 12.248 42.060 1.00 19.21 117 HIS B O 1
ATOM 3032 N N . PRO B 1 121 ? 24.454 10.332 41.727 1.00 20.71 118 PRO B N 1
ATOM 3033 C CA . PRO B 1 121 ? 23.270 11.087 41.274 1.00 20.53 118 PRO B CA 1
ATOM 3034 C C . PRO B 1 121 ? 22.719 12.087 42.259 1.00 22.48 118 PRO B C 1
ATOM 3035 O O . PRO B 1 121 ? 22.181 13.098 41.832 1.00 21.83 118 PRO B O 1
ATOM 3039 N N . ASP B 1 122 ? 22.925 11.846 43.563 1.00 23.25 119 ASP B N 1
ATOM 3040 C CA A ASP B 1 122 ? 22.441 12.792 44.562 0.60 24.77 119 ASP B CA 1
ATOM 3041 C CA B ASP B 1 122 ? 22.497 12.741 44.621 0.40 24.50 119 ASP B CA 1
ATOM 3042 C C . ASP B 1 122 ? 23.253 14.065 44.583 1.00 23.59 119 ASP B C 1
ATOM 3043 O O . ASP B 1 122 ? 22.835 15.033 45.234 1.00 23.37 119 ASP B O 1
ATOM 3052 N N . ARG B 1 123 ? 24.405 14.085 43.864 1.00 21.53 120 ARG B N 1
ATOM 3053 C CA . ARG B 1 123 ? 25.248 15.253 43.782 1.00 21.40 120 ARG B CA 1
ATOM 3054 C C . ARG B 1 123 ? 25.084 16.086 42.511 1.00 21.11 120 ARG B C 1
ATOM 3055 O O . ARG B 1 123 ? 25.662 17.208 42.401 1.00 19.93 120 ARG B O 1
ATOM 3063 N N . VAL B 1 124 ? 24.220 15.637 41.600 1.00 20.22 121 VAL B N 1
ATOM 3064 C CA . VAL B 1 124 ? 24.075 16.270 40.299 1.00 19.15 121 VAL B CA 1
ATOM 3065 C C . VAL B 1 124 ? 22.670 16.763 40.103 1.00 20.25 121 VAL B C 1
ATOM 3066 O O . VAL B 1 124 ? 21.698 15.977 39.950 1.00 22.65 121 VAL B O 1
ATOM 3070 N N . ARG B 1 125 ? 22.532 18.080 40.116 1.00 20.35 122 ARG B N 1
ATOM 3071 C CA A ARG B 1 125 ? 21.201 18.739 39.984 0.60 21.45 122 ARG B CA 1
ATOM 3072 C CA B ARG B 1 125 ? 21.209 18.700 40.025 0.40 21.29 122 ARG B CA 1
ATOM 3073 C C . ARG B 1 125 ? 20.636 18.617 38.604 1.00 19.96 122 ARG B C 1
ATOM 3074 O O . ARG B 1 125 ? 19.419 18.503 38.430 1.00 21.56 122 ARG B O 1
ATOM 3089 N N . ALA B 1 126 ? 21.517 18.725 37.639 1.00 18.19 123 ALA B N 1
ATOM 3090 C CA . ALA B 1 126 ? 21.212 18.678 36.201 1.00 18.41 123 ALA B CA 1
ATOM 3091 C C . ALA B 1 126 ? 22.515 18.542 35.438 1.00 16.86 123 ALA B C 1
ATOM 3092 O O . ALA B 1 126 ? 23.610 18.882 35.937 1.00 18.23 123 ALA B O 1
ATOM 3094 N N . LEU B 1 127 ? 22.427 18.028 34.228 1.00 17.17 124 LEU B N 1
ATOM 3095 C CA . LEU B 1 127 ? 23.585 17.788 33.387 1.00 17.02 124 LEU B CA 1
ATOM 3096 C C . LEU B 1 127 ? 23.322 18.400 32.014 1.00 17.42 124 LEU B C 1
ATOM 3097 O O . LEU B 1 127 ? 22.291 18.115 31.398 1.00 17.78 124 LEU B O 1
ATOM 3102 N N . VAL B 1 128 ? 24.225 19.273 31.583 1.00 17.08 125 VAL B N 1
ATOM 3103 C CA . VAL B 1 128 ? 24.205 19.838 30.230 1.00 16.99 125 VAL B CA 1
ATOM 3104 C C . VAL B 1 128 ? 25.451 19.334 29.561 1.00 17.47 125 VAL B C 1
ATOM 3105 O O . VAL B 1 128 ? 26.580 19.650 29.982 1.00 16.74 125 VAL B O 1
ATOM 3109 N N . SER B 1 129 ? 25.249 18.524 28.509 1.00 16.48 126 SER B N 1
ATOM 3110 C CA . SER B 1 129 ? 26.336 17.824 27.902 1.00 16.95 126 SER B CA 1
ATOM 3111 C C . SER B 1 129 ? 26.448 18.201 26.458 1.00 16.59 126 SER B C 1
ATOM 3112 O O . SER B 1 129 ? 25.597 17.842 25.617 1.00 16.80 126 SER B O 1
ATOM 3115 N N . VAL B 1 130 ? 27.469 18.999 26.174 1.00 15.45 127 VAL B N 1
ATOM 3116 C CA . VAL B 1 130 ? 27.666 19.610 24.867 1.00 15.48 127 VAL B CA 1
ATOM 3117 C C . VAL B 1 130 ? 28.664 18.816 24.023 1.00 15.30 127 VAL B C 1
ATOM 3118 O O . VAL B 1 130 ? 29.828 18.706 24.409 1.00 15.29 127 VAL B O 1
ATOM 3122 N N . ALA B 1 131 ? 28.214 18.249 22.892 1.00 16.35 128 ALA B N 1
ATOM 3123 C CA . ALA B 1 131 ? 29.108 17.520 21.963 1.00 17.79 128 ALA B CA 1
ATOM 3124 C C . ALA B 1 131 ? 30.180 16.707 22.684 1.00 17.33 128 ALA B C 1
ATOM 3125 O O . ALA B 1 131 ? 31.398 16.900 22.508 1.00 17.36 128 ALA B O 1
ATOM 3127 N N . ALA B 1 132 ? 29.714 15.791 23.530 1.00 17.17 129 ALA B N 1
ATOM 3128 C CA . ALA B 1 132 ? 30.546 15.214 24.540 1.00 16.79 129 ALA B CA 1
ATOM 3129 C C . ALA B 1 132 ? 30.834 13.765 24.263 1.00 17.51 129 ALA B C 1
ATOM 3130 O O . ALA B 1 132 ? 30.006 13.034 23.784 1.00 18.76 129 ALA B O 1
ATOM 3132 N N . VAL B 1 133 ? 32.078 13.372 24.523 1.00 18.00 130 VAL B N 1
ATOM 3133 C CA . VAL B 1 133 ? 32.478 11.980 24.326 1.00 18.14 130 VAL B CA 1
ATOM 3134 C C . VAL B 1 133 ? 31.679 11.087 25.290 1.00 18.43 130 VAL B C 1
ATOM 3135 O O . VAL B 1 133 ? 31.742 11.269 26.519 1.00 18.14 130 VAL B O 1
ATOM 3139 N N . SER B 1 134 ? 30.937 10.111 24.734 1.00 19.66 131 SER B N 1
ATOM 3140 C CA . SER B 1 134 ? 30.000 9.315 25.506 1.00 19.67 131 SER B CA 1
ATOM 3141 C C . SER B 1 134 ? 30.308 7.815 25.363 1.00 21.55 131 SER B C 1
ATOM 3142 O O . SER B 1 134 ? 29.663 6.987 26.010 1.00 21.90 131 SER B O 1
ATOM 3145 N N . HIS B 1 135 ? 31.302 7.481 24.546 1.00 22.46 132 HIS B N 1
ATOM 3146 C CA . HIS B 1 135 ? 31.737 6.086 24.351 1.00 23.98 132 HIS B CA 1
ATOM 3147 C C . HIS B 1 135 ? 33.158 6.106 23.769 1.00 24.35 132 HIS B C 1
ATOM 3148 O O . HIS B 1 135 ? 33.733 7.170 23.670 1.00 22.28 132 HIS B O 1
ATOM 3155 N N . ARG B 1 136 ? 33.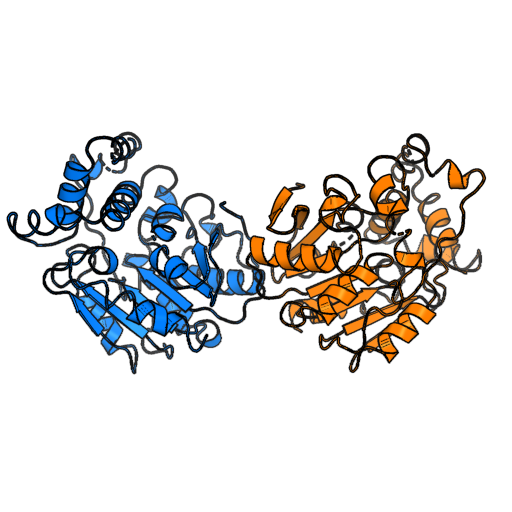744 4.962 23.410 1.00 25.15 133 ARG B N 1
ATOM 3156 C CA . ARG B 1 136 ? 35.086 4.981 22.759 1.00 27.68 133 ARG B CA 1
ATOM 3157 C C . ARG B 1 136 ? 35.307 6.065 21.663 1.00 28.91 133 ARG B C 1
ATOM 3158 O O . ARG B 1 136 ? 34.451 6.298 20.776 1.00 27.95 133 ARG B O 1
ATOM 3166 N N . TYR B 1 137 ? 36.468 6.711 21.718 1.00 28.95 134 TYR B N 1
ATOM 3167 C CA A TYR B 1 137 ? 36.778 7.880 20.875 0.60 29.00 134 TYR B CA 1
ATOM 3168 C CA B TYR B 1 137 ? 36.785 7.838 20.835 0.40 30.58 134 TYR B CA 1
ATOM 3169 C C . TYR B 1 137 ? 38.269 7.860 20.549 1.00 32.04 134 TYR B C 1
ATOM 3170 O O . TYR B 1 137 ? 39.081 7.636 21.439 1.00 31.14 134 TYR B O 1
ATOM 3187 N N . HIS B 1 138 ? 38.599 8.048 19.265 1.00 33.91 135 HIS B N 1
ATOM 3188 C CA . HIS B 1 138 ? 39.978 8.115 18.765 1.00 37.34 135 HIS B CA 1
ATOM 3189 C C . HIS B 1 138 ? 40.241 9.539 18.233 1.00 39.89 135 HIS B C 1
ATOM 3190 O O . HIS B 1 138 ? 39.410 10.087 17.488 1.00 42.24 135 HIS B O 1
ATOM 3197 N N . PHE B 1 139 ? 41.368 10.128 18.613 1.00 42.49 136 PHE B N 1
ATOM 3198 C CA A PHE B 1 139 ? 41.717 11.457 18.128 0.50 43.25 136 PHE B CA 1
ATOM 3199 C CA B PHE B 1 139 ? 41.789 11.454 18.142 0.50 46.26 136 PHE B CA 1
ATOM 3200 C C . PHE B 1 139 ? 42.283 11.305 16.711 1.00 48.27 136 PHE B C 1
ATOM 3201 O O . PHE B 1 139 ? 42.958 10.314 16.394 1.00 46.48 136 PHE B O 1
ATOM 3216 N N . ASP B 1 140 ? 41.975 12.264 15.834 1.00 57.93 137 ASP B N 1
ATOM 3217 C CA . ASP B 1 140 ? 42.650 12.240 14.513 1.00 66.89 137 ASP B CA 1
ATOM 3218 C C . ASP B 1 140 ? 44.084 12.734 14.746 1.00 66.85 137 ASP B C 1
ATOM 3219 O O . ASP B 1 140 ? 44.315 13.687 15.516 1.00 59.35 137 ASP B O 1
ATOM 3224 N N . GLY B 1 141 ? 45.042 12.089 14.091 1.00 69.27 138 GLY B N 1
ATOM 3225 C CA . GLY B 1 141 ? 46.413 12.570 14.124 1.00 71.89 138 GLY B CA 1
ATOM 3226 C C . GLY B 1 141 ? 46.516 14.021 13.671 1.00 70.01 138 GLY B C 1
ATOM 3227 O O . GLY B 1 141 ? 45.622 14.569 13.007 1.00 67.65 138 GLY B O 1
ATOM 3228 N N . GLU B 1 142 ? 47.605 14.657 14.068 1.00 67.69 139 GLU B N 1
ATOM 3229 C CA . GLU B 1 142 ? 47.954 15.951 13.541 1.00 67.60 139 GLU B CA 1
ATOM 3230 C C . GLU B 1 142 ? 49.257 15.739 12.822 1.00 72.06 139 GLU B C 1
ATOM 3231 O O . GLU B 1 142 ? 50.045 14.859 13.194 1.00 76.40 139 GLU B O 1
ATOM 3237 N N . LYS B 1 143 ? 49.463 16.517 11.768 1.00 73.98 140 LYS B N 1
ATOM 3238 C CA . LYS B 1 143 ? 50.707 16.477 11.015 1.00 76.44 140 LYS B CA 1
ATOM 3239 C C . LYS B 1 143 ? 50.932 17.824 10.319 1.00 74.16 140 LYS B C 1
ATOM 3240 O O . LYS B 1 143 ? 50.011 18.649 10.241 1.00 70.47 140 LYS B O 1
ATOM 3246 N N . GLY B 1 144 ? 52.170 18.047 9.862 1.00 72.76 141 GLY B N 1
ATOM 3247 C CA . GLY B 1 144 ? 52.543 19.270 9.149 1.00 71.88 141 GLY B CA 1
ATOM 3248 C C . GLY B 1 144 ? 52.529 20.512 10.015 1.00 67.41 141 GLY B C 1
ATOM 3249 O O . GLY B 1 144 ? 52.984 20.481 11.148 1.00 68.62 141 GLY B O 1
ATOM 3250 N N . ALA B 1 145 ? 52.003 21.606 9.470 1.00 66.15 142 ALA B N 1
ATOM 3251 C CA . ALA B 1 145 ? 51.922 22.892 10.187 1.00 64.57 142 ALA B CA 1
ATOM 3252 C C . ALA B 1 145 ? 51.062 22.800 11.447 1.00 61.75 142 ALA B C 1
ATOM 3253 O O . ALA B 1 145 ? 51.367 23.437 12.458 1.00 56.44 142 ALA B O 1
ATOM 3255 N N . GLU B 1 146 ? 49.978 22.028 11.338 1.00 59.68 143 GLU B N 1
ATOM 3256 C CA . GLU B 1 146 ? 49.037 21.816 12.427 1.00 58.13 143 GLU B CA 1
ATOM 3257 C C . GLU B 1 146 ? 49.722 21.191 13.639 1.00 52.81 143 GLU B C 1
ATOM 3258 O O . GLU B 1 146 ? 49.478 21.609 14.769 1.00 51.27 143 GLU B O 1
ATOM 3264 N N . LYS B 1 147 ? 50.576 20.201 13.407 1.00 49.85 144 LYS B N 1
ATOM 3265 C CA . LYS B 1 147 ? 51.302 19.563 14.496 1.00 48.24 144 LYS B CA 1
ATOM 3266 C C . LYS B 1 147 ? 52.201 20.559 15.231 1.00 44.90 144 LYS B C 1
ATOM 3267 O O . LYS B 1 147 ? 52.271 20.551 16.455 1.00 40.89 144 LYS B O 1
ATOM 3273 N N . VAL B 1 148 ? 52.862 21.446 14.505 1.00 41.51 145 VAL B N 1
ATOM 3274 C CA . VAL B 1 148 ? 53.757 22.428 15.140 1.00 39.87 145 VAL B CA 1
ATOM 3275 C C . VAL B 1 148 ? 52.918 23.415 15.953 1.00 36.54 145 VAL B C 1
ATOM 3276 O O . VAL B 1 148 ? 53.245 23.776 17.076 1.00 34.80 145 VAL B O 1
ATOM 3280 N N . LEU B 1 149 ? 51.812 23.819 15.362 1.00 35.52 146 LEU B N 1
ATOM 3281 C CA . LEU B 1 149 ? 50.973 24.855 15.929 1.00 35.76 146 LEU B CA 1
ATOM 3282 C C . LEU B 1 149 ? 50.247 24.381 17.204 1.00 33.10 146 LEU B C 1
ATOM 3283 O O . LEU B 1 149 ? 50.124 25.133 18.168 1.00 32.34 146 LEU B O 1
ATOM 3296 N N . GLY B 1 151 ? 51.024 21.448 18.844 1.00 28.95 148 GLY B N 1
ATOM 3297 C CA . GLY B 1 151 ? 51.830 20.534 19.663 1.00 29.67 148 GLY B CA 1
ATOM 3298 C C . GLY B 1 151 ? 53.093 21.091 20.317 1.00 31.24 148 GLY B C 1
ATOM 3299 O O . GLY B 1 151 ? 53.793 20.345 21.019 1.00 31.74 148 GLY B O 1
ATOM 3300 N N . THR B 1 152 ? 53.420 22.376 20.090 1.00 30.43 149 THR B N 1
ATOM 3301 C CA . THR B 1 152 ? 54.664 22.957 20.623 1.00 31.63 149 THR B CA 1
ATOM 3302 C C . THR B 1 152 ? 54.407 24.258 21.349 1.00 30.92 149 THR B C 1
ATOM 3303 O O . THR B 1 152 ? 53.418 24.914 21.103 1.00 29.68 149 THR B O 1
ATOM 3307 N N . GLY B 1 153 ? 55.308 24.612 22.249 1.00 31.53 150 GLY B N 1
ATOM 3308 C CA . GLY B 1 153 ? 55.267 25.894 22.923 1.00 31.82 150 GLY B CA 1
ATOM 3309 C C . GLY B 1 153 ? 55.322 27.094 21.960 1.00 32.48 150 GLY B C 1
ATOM 3310 O O . GLY B 1 153 ? 54.584 28.078 22.148 1.00 32.56 150 GLY B O 1
ATOM 3311 N N . LEU B 1 154 ? 56.164 27.031 20.936 1.00 33.35 151 LEU B N 1
ATOM 3312 C CA . LEU B 1 154 ? 56.241 28.116 19.964 1.00 34.89 151 LEU B CA 1
ATOM 3313 C C . LEU B 1 154 ? 54.879 28.244 19.250 1.00 32.79 151 LEU B C 1
ATOM 3314 O O . LEU B 1 154 ? 54.390 29.364 19.007 1.00 29.75 151 LEU B O 1
ATOM 3319 N N . GLY B 1 155 ? 54.278 27.092 18.921 1.00 30.96 152 GLY B N 1
ATOM 3320 C CA . GLY B 1 155 ? 52.951 27.052 18.324 1.00 30.27 152 GLY B CA 1
ATOM 3321 C C . GLY B 1 155 ? 51.903 27.749 19.187 1.00 28.62 152 GLY B C 1
ATOM 3322 O O . GLY B 1 155 ? 51.069 28.506 18.686 1.00 27.56 152 GLY B O 1
ATOM 3323 N N . ARG B 1 156 ? 51.964 27.508 20.490 1.00 27.49 153 ARG B N 1
ATOM 3324 C CA . ARG B 1 156 ? 51.082 28.201 21.454 1.00 28.18 153 ARG B CA 1
ATOM 3325 C C . ARG B 1 156 ? 51.289 29.695 21.398 1.00 27.46 153 ARG B C 1
ATOM 3326 O O . ARG B 1 156 ? 50.342 30.445 21.381 1.00 26.29 153 ARG B O 1
ATOM 3334 N N . ARG B 1 157 ? 52.535 30.109 21.352 1.00 28.76 154 ARG B N 1
ATOM 3335 C CA . ARG B 1 157 ? 52.841 31.546 21.283 1.00 30.43 154 ARG B CA 1
ATOM 3336 C C . ARG B 1 157 ? 52.327 32.171 19.992 1.00 29.57 154 ARG B C 1
ATOM 3337 O O . ARG B 1 157 ? 51.870 33.309 19.975 1.00 28.77 154 ARG B O 1
ATOM 3353 N N . LEU B 1 159 ? 49.637 31.065 18.332 1.00 25.80 156 LEU B N 1
ATOM 3354 C CA . LEU B 1 159 ? 48.181 31.132 18.513 1.00 25.39 156 LEU B CA 1
ATOM 3355 C C . LEU B 1 159 ? 47.806 32.373 19.335 1.00 24.83 156 LEU B C 1
ATOM 3356 O O . LEU B 1 159 ? 46.869 33.067 19.008 1.00 24.33 156 LEU B O 1
ATOM 3361 N N . GLN B 1 160 ? 48.550 32.619 20.399 1.00 26.14 157 GLN B N 1
ATOM 3362 C CA . GLN B 1 160 ? 48.329 33.806 21.231 1.00 27.68 157 GLN B CA 1
ATOM 3363 C C . GLN B 1 160 ? 48.529 35.096 20.479 1.00 27.66 157 GLN B C 1
ATOM 3364 O O . GLN B 1 160 ? 47.711 35.985 20.595 1.00 27.96 157 GLN B O 1
ATOM 3370 N N . LEU B 1 161 ? 49.551 35.191 19.636 1.00 28.27 158 LEU B N 1
ATOM 3371 C CA A LEU B 1 161 ? 49.757 36.390 18.811 0.60 29.65 158 LEU B CA 1
ATOM 3372 C CA B LEU B 1 161 ? 49.752 36.393 18.800 0.40 29.17 158 LEU B CA 1
ATOM 3373 C C . LEU B 1 161 ? 48.604 36.540 17.810 1.00 28.48 158 LEU B C 1
ATOM 3374 O O . LEU B 1 161 ? 48.068 37.632 17.608 1.00 27.93 158 LEU B O 1
ATOM 3391 N N . ALA B 1 163 ? 45.535 35.397 18.136 1.00 25.00 160 ALA B N 1
ATOM 3392 C CA . ALA B 1 163 ? 44.287 35.731 18.885 1.00 24.94 160 ALA B CA 1
ATOM 3393 C C . ALA B 1 163 ? 44.234 37.210 19.238 1.00 26.91 160 ALA B C 1
ATOM 3394 O O . ALA B 1 163 ? 43.183 37.841 19.138 1.00 26.98 160 ALA B O 1
ATOM 3396 N N . ALA B 1 164 ? 45.397 37.765 19.566 1.00 27.58 161 ALA B N 1
ATOM 3397 C CA . ALA B 1 164 ? 45.506 39.180 19.914 1.00 28.67 161 ALA B CA 1
ATOM 3398 C C . ALA B 1 164 ? 45.468 40.071 18.730 1.00 29.50 161 ALA B C 1
ATOM 3399 O O . ALA B 1 164 ? 44.903 41.178 18.803 1.00 30.85 161 ALA B O 1
ATOM 3401 N N . HIS B 1 165 ? 46.072 39.668 17.613 1.00 29.68 162 HIS B N 1
ATOM 3402 C CA . HIS B 1 165 ? 46.341 40.619 16.542 1.00 30.54 162 HIS B CA 1
ATOM 3403 C C . HIS B 1 165 ? 45.865 40.277 15.128 1.00 29.86 162 HIS B C 1
ATOM 3404 O O . HIS B 1 165 ? 45.755 41.173 14.304 1.00 30.49 162 HIS B O 1
ATOM 3411 N N . THR B 1 166 ? 45.587 38.993 14.844 1.00 28.68 163 THR B N 1
ATOM 3412 C CA . THR B 1 166 ? 44.892 38.609 13.617 1.00 28.90 163 THR B CA 1
ATOM 3413 C C . THR B 1 166 ? 43.669 37.731 14.008 1.00 27.32 163 THR B C 1
ATOM 3414 O O . THR B 1 166 ? 43.540 36.576 13.608 1.00 27.88 163 THR B O 1
ATOM 3418 N N . PRO B 1 167 ? 42.763 38.269 14.842 1.00 26.31 164 PRO B N 1
ATOM 3419 C CA . PRO B 1 167 ? 41.667 37.454 15.331 1.00 25.15 164 PRO B CA 1
ATOM 3420 C C . PRO B 1 167 ? 40.738 36.845 14.259 1.00 24.41 164 PRO B C 1
ATOM 3421 O O . PRO B 1 167 ? 40.322 35.668 14.396 1.00 22.71 164 PRO B O 1
ATOM 3425 N N . GLU B 1 168 ? 40.418 37.598 13.225 1.00 24.73 165 GLU B N 1
ATOM 3426 C CA . GLU B 1 168 ? 39.510 37.064 12.216 1.00 25.37 165 GLU B CA 1
ATOM 3427 C C . GLU B 1 168 ? 40.118 35.831 11.528 1.00 25.83 165 GLU B C 1
ATOM 3428 O O . GLU B 1 168 ? 39.408 34.852 11.305 1.00 24.57 165 GLU B O 1
ATOM 3434 N N . LYS B 1 169 ? 41.432 35.849 11.249 1.00 26.68 166 LYS B N 1
ATOM 3435 C CA A LYS B 1 169 ? 42.100 34.661 10.657 0.60 28.04 166 LYS B CA 1
ATOM 3436 C CA B LYS B 1 169 ? 42.106 34.662 10.662 0.40 27.41 166 LYS B CA 1
ATOM 3437 C C . LYS B 1 169 ? 42.021 33.468 11.590 1.00 26.51 166 LYS B C 1
ATOM 3438 O O . LYS B 1 169 ? 41.788 32.324 11.147 1.00 26.46 166 LYS B O 1
ATOM 3449 N N . LEU B 1 170 ? 42.200 33.708 12.882 1.00 24.63 167 LEU B N 1
ATOM 3450 C CA . LEU B 1 170 ? 42.119 32.635 13.832 1.00 23.50 167 LEU B CA 1
ATOM 3451 C C . LEU B 1 170 ? 40.683 32.095 13.982 1.00 22.34 167 LEU B C 1
ATOM 3452 O O . LEU B 1 170 ? 40.463 30.895 14.085 1.00 21.03 167 LEU B O 1
ATOM 3457 N N . VAL B 1 171 ? 39.701 32.997 14.022 1.00 21.22 168 VAL B N 1
ATOM 3458 C CA . VAL B 1 171 ? 38.291 32.548 14.085 1.00 20.85 168 VAL B CA 1
ATOM 3459 C C . VAL B 1 171 ? 37.972 31.690 12.880 1.00 20.98 168 VAL B C 1
ATOM 3460 O O . VAL B 1 171 ? 37.374 30.594 13.024 1.00 21.18 168 VAL B O 1
ATOM 3464 N N . SER B 1 172 ? 38.377 32.152 11.706 1.00 22.04 169 SER B N 1
ATOM 3465 C CA . SER B 1 172 ? 38.095 31.424 10.433 1.00 23.47 169 SER B CA 1
ATOM 3466 C C . SER B 1 172 ? 38.741 30.029 10.461 1.00 23.50 169 SER B C 1
ATOM 3467 O O . SER B 1 172 ? 38.098 29.039 10.176 1.00 23.70 169 SER B O 1
ATOM 3470 N N . ALA B 1 173 ? 39.997 29.966 10.862 1.00 24.23 170 ALA B N 1
ATOM 3471 C CA . ALA B 1 173 ? 40.709 28.671 10.962 1.00 25.03 170 ALA B CA 1
ATOM 3472 C C . ALA B 1 173 ? 40.048 27.743 11.967 1.00 24.00 170 ALA B C 1
ATOM 3473 O O . ALA B 1 173 ? 39.946 26.524 11.731 1.00 25.94 170 ALA B O 1
ATOM 3475 N N . THR B 1 174 ? 39.557 28.299 13.062 1.00 22.89 171 THR B N 1
ATOM 3476 C CA . THR B 1 174 ? 38.869 27.521 14.114 1.00 23.71 171 THR B CA 1
ATOM 3477 C C . THR B 1 174 ? 37.529 26.956 13.659 1.00 23.09 171 THR B C 1
ATOM 3478 O O . THR B 1 174 ? 37.262 25.763 13.797 1.00 21.39 171 THR B O 1
ATOM 3482 N N . ILE B 1 175 ? 36.694 27.807 13.071 1.00 22.55 172 ILE B N 1
ATOM 3483 C CA . ILE B 1 175 ? 35.397 27.361 12.599 1.00 22.11 172 ILE B CA 1
ATOM 3484 C C . ILE B 1 175 ? 35.589 26.296 11.491 1.00 23.26 172 ILE B C 1
ATOM 3485 O O . ILE B 1 175 ? 34.886 25.284 11.501 1.00 23.32 172 ILE B O 1
ATOM 3490 N N . ALA B 1 176 ? 36.562 26.472 10.596 1.00 23.20 173 ALA B N 1
ATOM 3491 C CA . ALA B 1 176 ? 36.800 25.502 9.541 1.00 24.92 173 ALA B CA 1
ATOM 3492 C C . ALA B 1 176 ? 37.219 24.168 10.134 1.00 25.55 173 ALA B C 1
ATOM 3493 O O . ALA B 1 176 ? 36.801 23.102 9.657 1.00 26.52 173 ALA B O 1
ATOM 3495 N N . ALA B 1 177 ? 38.134 24.235 11.084 1.00 24.72 174 ALA B N 1
ATOM 3496 C CA . ALA B 1 177 ? 38.729 23.022 11.677 1.00 25.35 174 ALA B CA 1
ATOM 3497 C C . ALA B 1 177 ? 37.714 22.214 12.455 1.00 25.13 174 ALA B C 1
ATOM 3498 O O . ALA B 1 177 ? 37.874 20.965 12.627 1.00 26.26 174 ALA B O 1
ATOM 3500 N N . GLU B 1 178 ? 36.705 22.902 13.011 1.00 22.39 175 GLU B N 1
ATOM 3501 C CA . GLU B 1 178 ? 35.751 22.303 13.973 1.00 22.84 175 GLU B CA 1
ATOM 3502 C C . GLU B 1 178 ? 34.399 21.881 13.383 1.00 22.16 175 GLU B C 1
ATOM 3503 O O . GLU B 1 178 ? 33.488 21.429 14.107 1.00 21.66 175 GLU B O 1
ATOM 3509 N N . GLY B 1 179 ? 34.269 21.997 12.070 1.00 22.84 176 GLY B N 1
ATOM 3510 C CA . GLY B 1 179 ? 33.064 21.534 11.408 1.00 24.30 176 GLY B CA 1
ATOM 3511 C C . GLY B 1 179 ? 33.296 21.025 10.006 1.00 26.76 176 GLY B C 1
ATOM 3512 O O . GLY B 1 179 ? 34.406 21.122 9.478 1.00 28.16 176 GLY B O 1
ATOM 3513 N N . HIS B 1 180 ? 32.236 20.485 9.405 1.00 27.24 177 HIS B N 1
ATOM 3514 C CA . HIS B 1 180 ? 32.262 19.999 8.023 1.00 28.95 177 HIS B CA 1
ATOM 3515 C C . HIS B 1 180 ? 31.611 21.010 7.125 1.00 29.78 177 HIS B C 1
ATOM 3516 O O . HIS B 1 180 ? 31.090 20.653 6.085 1.00 31.07 177 HIS B O 1
ATOM 3523 N N . LEU B 1 181 ? 31.656 22.279 7.492 1.00 28.22 178 LEU B N 1
ATOM 3524 C CA . LEU B 1 181 ? 31.036 23.328 6.667 1.00 28.22 178 LEU B CA 1
ATOM 3525 C C . LEU B 1 181 ? 31.756 23.612 5.350 1.00 29.10 178 LEU B C 1
ATOM 3526 O O . LEU B 1 181 ? 32.987 23.462 5.237 1.00 29.26 178 LEU B O 1
ATOM 3531 N N . SER B 1 182 ? 30.971 24.013 4.345 1.00 30.17 179 SER B N 1
ATOM 3532 C CA . SER B 1 182 ? 31.480 24.638 3.138 1.00 31.60 179 SER B CA 1
ATOM 3533 C C . SER B 1 182 ? 32.237 25.913 3.456 1.00 30.70 179 SER B C 1
ATOM 3534 O O . SER B 1 182 ? 31.973 26.552 4.478 1.00 28.81 179 SER B O 1
ATOM 3537 N N . LYS B 1 183 ? 33.146 26.302 2.552 1.00 31.64 180 LYS B N 1
ATOM 3538 C CA A LYS B 1 183 ? 33.917 27.523 2.726 0.60 32.11 180 LYS B CA 1
ATOM 3539 C CA B LYS B 1 183 ? 33.912 27.521 2.762 0.40 31.49 180 LYS B CA 1
ATOM 3540 C C . LYS B 1 183 ? 32.967 28.710 2.855 1.00 30.98 180 LYS B C 1
ATOM 3541 O O . LYS B 1 183 ? 33.192 29.614 3.649 1.00 29.75 180 LYS B O 1
ATOM 3552 N N . GLU B 1 184 ? 31.900 28.682 2.069 1.00 30.57 181 GLU B N 1
ATOM 3553 C CA A GLU B 1 184 ? 30.884 29.750 2.114 0.60 30.95 181 GLU B CA 1
ATOM 3554 C CA B GLU B 1 184 ? 30.898 29.740 2.102 0.40 29.74 181 GLU B CA 1
ATOM 3555 C C . GLU B 1 184 ? 30.183 29.810 3.488 1.00 28.75 181 GLU B C 1
ATOM 3556 O O . GLU B 1 184 ? 30.003 30.889 4.057 1.00 28.38 181 GLU B O 1
ATOM 3567 N N . HIS B 1 185 ? 29.782 28.667 4.048 1.00 27.81 182 HIS B N 1
ATOM 3568 C CA A HIS B 1 185 ? 29.114 28.620 5.358 0.60 27.25 182 HIS B CA 1
ATOM 3569 C CA B HIS B 1 185 ? 29.079 28.722 5.350 0.40 26.84 182 HIS B CA 1
ATOM 3570 C C . HIS B 1 185 ? 30.072 28.989 6.504 1.00 25.24 182 HIS B C 1
ATOM 3571 O O . HIS B 1 185 ? 29.704 29.640 7.479 1.00 23.94 182 HIS B O 1
ATOM 3584 N N . VAL B 1 186 ? 31.339 28.559 6.380 1.00 25.35 183 VAL B N 1
ATOM 3585 C CA . VAL B 1 186 ? 32.372 28.951 7.359 1.00 23.78 183 VAL B CA 1
ATOM 3586 C C . VAL B 1 186 ? 32.445 30.506 7.358 1.00 23.46 183 VAL B C 1
ATOM 3587 O O . VAL B 1 186 ? 32.409 31.125 8.435 1.00 22.29 183 VAL B O 1
ATOM 3591 N N . ALA B 1 187 ? 32.511 31.090 6.171 1.00 23.99 184 ALA B N 1
ATOM 3592 C CA . ALA B 1 187 ? 32.672 32.577 6.072 1.00 24.56 184 ALA B CA 1
ATOM 3593 C C . ALA B 1 187 ? 31.465 33.290 6.699 1.00 23.89 184 ALA B C 1
ATOM 3594 O O . ALA B 1 187 ? 31.613 34.308 7.404 1.00 23.84 184 ALA B O 1
ATOM 3596 N N . GLU B 1 188 ? 30.278 32.760 6.447 1.00 23.61 185 GLU B N 1
ATOM 3597 C CA . GLU B 1 188 ? 29.063 33.296 7.067 1.00 23.85 185 GLU B CA 1
ATOM 3598 C C . GLU B 1 188 ? 29.104 33.234 8.612 1.00 23.04 185 GLU B C 1
ATOM 3599 O O . GLU B 1 188 ? 28.780 34.197 9.322 1.00 22.86 185 GLU B O 1
ATOM 3605 N N . ARG B 1 189 ? 29.483 32.081 9.159 1.00 21.17 186 ARG B N 1
ATOM 3606 C CA . ARG B 1 189 ? 29.596 31.908 10.578 1.00 21.03 186 ARG B CA 1
ATOM 3607 C C . ARG B 1 189 ? 30.647 32.861 11.135 1.00 21.29 186 ARG B C 1
ATOM 3608 O O . ARG B 1 189 ? 30.433 33.487 12.187 1.00 21.47 186 ARG B O 1
ATOM 3616 N N . VAL B 1 190 ? 31.756 32.997 10.431 1.00 21.46 187 VAL B N 1
ATOM 3617 C CA . VAL B 1 190 ? 32.830 33.871 10.891 1.00 21.53 187 VAL B CA 1
ATOM 3618 C C . VAL B 1 190 ? 32.317 35.295 10.939 1.00 22.51 187 VAL B C 1
ATOM 3619 O O . VAL B 1 190 ? 32.576 36.013 11.886 1.00 22.34 187 VAL B O 1
ATOM 3623 N N . ALA B 1 191 ? 31.566 35.692 9.922 1.00 22.73 188 ALA B N 1
ATOM 3624 C CA . ALA B 1 191 ? 31.039 37.068 9.907 1.00 23.37 188 ALA B CA 1
ATOM 3625 C C . ALA B 1 191 ? 30.092 37.298 11.093 1.00 22.74 188 ALA B C 1
ATOM 3626 O O . ALA B 1 191 ? 30.095 38.391 11.703 1.00 23.39 188 ALA B O 1
ATOM 3628 N N . GLN B 1 192 ? 29.242 36.312 11.395 1.00 21.69 189 GLN B N 1
ATOM 3629 C CA . GLN B 1 192 ? 28.354 36.392 12.566 1.00 21.37 189 GLN B CA 1
ATOM 3630 C C . GLN B 1 192 ? 29.143 36.525 13.879 1.00 21.47 189 GLN B C 1
ATOM 3631 O O . GLN B 1 192 ? 28.804 37.317 14.744 1.00 21.82 189 GLN B O 1
ATOM 3637 N N . ILE B 1 193 ? 30.244 35.789 13.986 1.00 20.38 190 ILE B N 1
ATOM 3638 C CA . ILE B 1 193 ? 31.070 35.805 15.182 1.00 20.09 190 ILE B CA 1
ATOM 3639 C C . ILE B 1 193 ? 31.747 37.169 15.316 1.00 20.88 190 ILE B C 1
ATOM 3640 O O . ILE B 1 193 ? 31.769 37.748 16.397 1.00 21.14 190 ILE B O 1
ATOM 3653 N N . ALA B 1 195 ? 30.761 39.863 14.363 1.00 26.19 192 ALA B N 1
ATOM 3654 C CA . ALA B 1 195 ? 29.753 40.878 14.698 1.00 27.87 192 ALA B CA 1
ATOM 3655 C C . ALA B 1 195 ? 29.291 40.821 16.153 1.00 27.40 192 ALA B C 1
ATOM 3656 O O . ALA B 1 195 ? 28.566 41.689 16.591 1.00 27.93 192 ALA B O 1
ATOM 3658 N N . ASP B 1 196 ? 29.709 39.802 16.897 1.00 25.19 193 ASP B N 1
ATOM 3659 C CA . ASP B 1 196 ? 29.254 39.608 18.265 1.00 25.57 193 ASP B CA 1
ATOM 3660 C C . ASP B 1 196 ? 30.501 39.402 19.130 1.00 26.22 193 ASP B C 1
ATOM 3661 O O . ASP B 1 196 ? 31.076 38.289 19.175 1.00 22.63 193 ASP B O 1
ATOM 3666 N N . PRO B 1 197 ? 30.920 40.437 19.844 1.00 25.90 194 PRO B N 1
ATOM 3667 C CA . PRO B 1 197 ? 32.171 40.268 20.591 1.00 26.78 194 PRO B CA 1
ATOM 3668 C C . PRO B 1 197 ? 32.200 39.152 21.645 1.00 25.08 194 PRO B C 1
ATOM 3669 O O . PRO B 1 197 ? 33.284 38.678 21.967 1.00 26.17 194 PRO B O 1
ATOM 3673 N N . ASP B 1 198 ? 31.066 38.761 22.214 1.00 24.89 195 ASP B N 1
ATOM 3674 C CA A ASP B 1 198 ? 31.025 37.631 23.157 0.60 25.68 195 ASP B CA 1
ATOM 3675 C CA B ASP B 1 198 ? 31.055 37.644 23.181 0.40 25.29 195 ASP B CA 1
ATOM 3676 C C . ASP B 1 198 ? 31.454 36.365 22.437 1.00 23.98 195 ASP B C 1
ATOM 3677 O O . ASP B 1 198 ? 32.180 35.557 22.981 1.00 23.13 195 ASP B O 1
ATOM 3686 N N . LYS B 1 199 ? 30.950 36.188 21.219 1.00 22.83 196 LYS B N 1
ATOM 3687 C CA . LYS B 1 199 ? 31.243 34.963 20.438 1.00 21.73 196 LYS B CA 1
ATOM 3688 C C . LYS B 1 199 ? 32.689 34.981 19.965 1.00 20.84 196 LYS B C 1
ATOM 3689 O O . LYS B 1 199 ? 33.351 33.970 19.958 1.00 20.27 196 LYS B O 1
ATOM 3695 N N . GLU B 1 200 ? 33.160 36.151 19.530 1.00 19.47 197 GLU B N 1
ATOM 3696 C CA . GLU B 1 200 ? 34.547 36.288 19.076 1.00 19.90 197 GLU B CA 1
ATOM 3697 C C . GLU B 1 200 ? 35.507 35.891 20.234 1.00 20.06 197 GLU B C 1
ATOM 3698 O O . GLU B 1 200 ? 36.464 35.159 20.062 1.00 20.70 197 GLU B O 1
ATOM 3704 N N . ARG B 1 201 ? 35.250 36.429 21.431 1.00 20.48 198 ARG B N 1
ATOM 3705 C CA . ARG B 1 201 ? 36.060 36.178 22.595 1.00 21.24 198 ARG B CA 1
ATOM 3706 C C . ARG B 1 201 ? 36.072 34.675 22.903 1.00 19.26 198 ARG B C 1
ATOM 3707 O O . ARG B 1 201 ? 37.110 34.111 23.190 1.00 19.43 198 ARG B O 1
ATOM 3715 N N . PHE B 1 202 ? 34.910 34.071 22.921 1.00 18.98 199 PHE B N 1
ATOM 3716 C CA . PHE B 1 202 ? 34.873 32.630 23.198 1.00 17.29 199 PHE B CA 1
ATOM 3717 C C . PHE B 1 202 ? 35.752 31.876 22.184 1.00 17.65 199 PHE B C 1
ATOM 3718 O O . PHE B 1 202 ? 36.545 30.965 22.546 1.00 17.87 199 PHE B O 1
ATOM 3726 N N . THR B 1 203 ? 35.562 32.180 20.906 1.00 17.61 200 THR B N 1
ATOM 3727 C CA . THR B 1 203 ? 36.257 31.430 19.831 1.00 18.18 200 THR B CA 1
ATOM 3728 C C . THR B 1 203 ? 37.770 31.567 20.001 1.00 18.20 200 THR B C 1
ATOM 3729 O O . THR B 1 203 ? 38.507 30.599 19.871 1.00 19.18 200 THR B O 1
ATOM 3733 N N . LEU B 1 204 ? 38.233 32.778 20.257 1.00 18.10 201 LEU B N 1
ATOM 3734 C CA . LEU B 1 204 ? 39.661 33.032 20.355 1.00 18.81 201 LEU B CA 1
ATOM 3735 C C . LEU B 1 204 ? 40.219 32.316 21.570 1.00 19.16 201 LEU B C 1
ATOM 3736 O O . LEU B 1 204 ? 41.293 31.734 21.483 1.00 19.88 201 LEU B O 1
ATOM 3741 N N . GLU B 1 205 ? 39.512 32.354 22.696 1.00 18.53 202 GLU B N 1
ATOM 3742 C CA . GLU B 1 205 ? 40.002 31.678 23.890 1.00 19.11 202 GLU B CA 1
ATOM 3743 C C . GLU B 1 205 ? 40.114 30.186 23.684 1.00 19.16 202 GLU B C 1
ATOM 3744 O O . GLU B 1 205 ? 41.148 29.559 24.043 1.00 18.73 202 GLU B O 1
ATOM 3750 N N . LEU B 1 206 ? 39.121 29.633 23.027 1.00 19.50 203 LEU B N 1
ATOM 3751 C CA . LEU B 1 206 ? 39.145 28.152 22.788 1.00 19.00 203 LEU B CA 1
ATOM 3752 C C . LEU B 1 206 ? 40.157 27.756 21.716 1.00 19.50 203 LEU B C 1
ATOM 3753 O O . LEU B 1 206 ? 40.769 26.663 21.796 1.00 19.81 203 LEU B O 1
ATOM 3758 N N . ALA B 1 207 ? 40.385 28.630 20.747 1.00 19.33 204 ALA B N 1
ATOM 3759 C CA . ALA B 1 207 ? 41.454 28.380 19.758 1.00 20.54 204 ALA B CA 1
ATOM 3760 C C . ALA B 1 207 ? 42.837 28.183 20.395 1.00 21.57 204 ALA B C 1
ATOM 3761 O O . ALA B 1 207 ? 43.611 27.273 20.041 1.00 23.22 204 ALA B O 1
ATOM 3763 N N . VAL B 1 208 ? 43.146 29.040 21.340 1.00 21.47 205 VAL B N 1
ATOM 3764 C CA . VAL B 1 208 ? 44.430 29.005 22.023 1.00 22.59 205 VAL B CA 1
ATOM 3765 C C . VAL B 1 208 ? 44.534 27.795 22.918 1.00 21.59 205 VAL B C 1
ATOM 3766 O O . VAL B 1 208 ? 45.596 27.145 22.973 1.00 22.60 205 VAL B O 1
ATOM 3770 N N . SER B 1 209 ? 43.426 27.442 23.578 1.00 20.91 206 SER B N 1
ATOM 3771 C CA A SER B 1 209 ? 43.352 26.318 24.502 0.60 22.11 206 SER B CA 1
ATOM 3772 C CA B SER B 1 209 ? 43.433 26.326 24.516 0.40 20.37 206 SER B CA 1
ATOM 3773 C C . SER B 1 209 ? 43.483 24.974 23.816 1.00 21.18 206 SER B C 1
ATOM 3774 O O . SER B 1 209 ? 43.674 23.969 24.484 1.00 21.47 206 SER B O 1
ATOM 3779 N N . ALA B 1 210 ? 43.346 24.947 22.498 1.00 20.89 207 ALA B N 1
ATOM 3780 C CA . ALA B 1 210 ? 43.459 23.693 21.744 1.00 22.02 207 ALA B CA 1
ATOM 3781 C C . ALA B 1 210 ? 44.877 23.183 21.628 1.00 23.70 207 ALA B C 1
ATOM 3782 O O . ALA B 1 210 ? 45.098 22.012 21.239 1.00 25.11 207 ALA B O 1
ATOM 3784 N N . ASN B 1 211 ? 45.866 24.034 21.928 1.00 23.44 208 ASN B N 1
ATOM 3785 C CA . ASN B 1 211 ? 47.239 23.589 21.897 1.00 24.69 208 ASN B CA 1
ATOM 3786 C C . ASN B 1 211 ? 47.518 22.725 23.108 1.00 23.64 208 ASN B C 1
ATOM 3787 O O . ASN B 1 211 ? 47.276 23.134 24.236 1.00 23.11 208 ASN B O 1
ATOM 3792 N N . HIS B 1 212 ? 48.066 21.516 22.889 1.00 24.49 209 HIS B N 1
ATOM 3793 C CA . HIS B 1 212 ? 48.219 20.533 23.978 1.00 24.29 209 HIS B CA 1
ATOM 3794 C C . HIS B 1 212 ? 49.674 20.398 24.481 1.00 25.06 209 HIS B C 1
ATOM 3795 O O . HIS B 1 212 ? 50.024 19.436 25.168 1.00 25.84 209 HIS B O 1
ATOM 3802 N N . SER B 1 213 ? 50.536 21.332 24.132 1.00 24.97 210 SER B N 1
ATOM 3803 C CA . SER B 1 213 ? 51.914 21.321 24.627 1.00 25.60 210 SER B CA 1
ATOM 3804 C C . SER B 1 213 ? 52.003 21.743 26.103 1.00 25.01 210 SER B C 1
ATOM 3805 O O . SER B 1 213 ? 51.041 22.235 26.704 1.00 23.19 210 SER B O 1
ATOM 3808 N N . GLY B 1 214 ? 53.175 21.490 26.651 1.00 26.11 211 GLY B N 1
ATOM 3809 C CA . GLY B 1 214 ? 53.582 21.977 27.962 1.00 26.29 211 GLY B CA 1
ATOM 3810 C C . GLY B 1 214 ? 52.684 21.471 29.065 1.00 25.26 211 GLY B C 1
ATOM 3811 O O . GLY B 1 214 ? 52.553 20.252 29.259 1.00 24.43 211 GLY B O 1
ATOM 3812 N N . PRO B 1 215 ? 52.057 22.400 29.817 1.00 25.47 212 PRO B N 1
ATOM 3813 C CA . PRO B 1 215 ? 51.235 22.024 30.966 1.00 25.27 212 PRO B CA 1
ATOM 3814 C C . PRO B 1 215 ? 49.921 21.309 30.645 1.00 24.43 212 PRO B C 1
ATOM 3815 O O . PRO B 1 215 ? 49.215 20.910 31.581 1.00 23.61 212 PRO B O 1
ATOM 3819 N N . ARG B 1 216 ? 49.558 21.191 29.357 1.00 23.18 213 ARG B N 1
ATOM 3820 C CA . ARG B 1 216 ? 48.376 20.442 28.970 1.00 21.87 213 ARG B CA 1
ATOM 3821 C C . ARG B 1 216 ? 48.745 19.037 28.458 1.00 21.82 213 ARG B C 1
ATOM 3822 O O . ARG B 1 216 ? 47.845 18.214 28.202 1.00 21.47 213 ARG B O 1
ATOM 3830 N N . LYS B 1 217 ? 50.037 18.768 28.279 1.00 21.94 214 LYS B N 1
ATOM 3831 C CA . LYS B 1 217 ? 50.448 17.532 27.601 1.00 23.30 214 LYS B CA 1
ATOM 3832 C C . LYS B 1 217 ? 50.084 16.289 28.384 1.00 22.46 214 LYS B C 1
ATOM 3833 O O . LYS B 1 217 ? 49.543 15.326 27.796 1.00 21.29 214 LYS B O 1
ATOM 3839 N N . ALA B 1 218 ? 50.333 16.278 29.697 1.00 21.67 215 ALA B N 1
ATOM 3840 C CA . ALA B 1 218 ? 50.084 15.026 30.459 1.00 21.45 215 ALA B CA 1
ATOM 3841 C C . ALA B 1 218 ? 48.610 14.634 30.433 1.00 20.21 215 ALA B C 1
ATOM 3842 O O . ALA B 1 218 ? 48.255 13.455 30.263 1.00 20.10 215 ALA B O 1
ATOM 3844 N N . GLY B 1 219 ? 47.771 15.606 30.641 1.00 18.51 216 GLY B N 1
ATOM 3845 C CA . GLY B 1 219 ? 46.282 15.433 30.667 1.00 18.18 216 GLY B CA 1
ATOM 3846 C C . GLY B 1 219 ? 45.764 15.028 29.291 1.00 18.60 216 GLY B C 1
ATOM 3847 O O . GLY B 1 219 ? 44.871 14.154 29.175 1.00 18.50 216 GLY B O 1
ATOM 3848 N N . PHE B 1 220 ? 46.296 15.661 28.245 1.00 18.59 217 PHE B N 1
ATOM 3849 C CA . PHE B 1 220 ? 45.888 15.363 26.862 1.00 19.47 217 PHE B CA 1
ATOM 3850 C C . PHE B 1 220 ? 46.283 13.910 26.476 1.00 20.40 217 PHE B C 1
ATOM 3851 O O . PHE B 1 220 ? 45.433 13.155 26.051 1.00 20.76 217 PHE B O 1
ATOM 3859 N N . ASP B 1 221 ? 47.524 13.528 26.706 1.00 21.64 218 ASP B N 1
ATOM 3860 C CA . ASP B 1 221 ? 47.981 12.162 26.433 1.00 22.85 218 ASP B CA 1
ATOM 3861 C C . ASP B 1 221 ? 47.154 11.159 27.216 1.00 21.88 218 ASP B C 1
ATOM 3862 O O . ASP B 1 221 ? 46.787 10.091 26.696 1.00 23.21 218 ASP B O 1
ATOM 3867 N N . ASN B 1 222 ? 46.886 11.463 28.477 1.00 20.35 219 ASN B N 1
ATOM 3868 C CA . ASN B 1 222 ? 46.064 10.600 29.310 1.00 20.51 219 ASN B CA 1
ATOM 3869 C C . ASN B 1 222 ? 44.633 10.463 28.791 1.00 20.22 219 ASN B C 1
ATOM 3870 O O . ASN B 1 222 ? 44.099 9.366 28.706 1.00 20.65 219 ASN B O 1
ATOM 3875 N N . ASP B 1 223 ? 44.053 11.565 28.351 1.00 19.47 220 ASP B N 1
ATOM 3876 C CA . ASP B 1 223 ? 42.700 11.547 27.777 1.00 19.85 220 ASP B CA 1
ATOM 3877 C C . ASP B 1 223 ? 42.663 10.702 26.496 1.00 20.71 220 ASP B C 1
ATOM 3878 O O . ASP B 1 223 ? 41.757 9.895 26.345 1.00 21.21 220 ASP B O 1
ATOM 3896 N N . ASP B 1 225 ? 44.610 8.246 25.677 1.00 23.65 222 ASP B N 1
ATOM 3897 C CA A ASP B 1 225 ? 44.761 6.853 26.117 0.60 24.72 222 ASP B CA 1
ATOM 3898 C CA B ASP B 1 225 ? 44.786 6.874 26.138 0.40 24.79 222 ASP B CA 1
ATOM 3899 C C . ASP B 1 225 ? 43.465 6.328 26.717 1.00 24.15 222 ASP B C 1
ATOM 3900 O O . ASP B 1 225 ? 43.019 5.221 26.378 1.00 23.86 222 ASP B O 1
ATOM 3909 N N . GLN B 1 226 ? 42.857 7.090 27.613 1.00 22.71 223 GLN B N 1
ATOM 3910 C CA . GLN B 1 226 ? 41.649 6.634 28.290 1.00 22.48 223 GLN B CA 1
ATOM 3911 C C . GLN B 1 226 ? 40.472 6.525 27.328 1.00 22.43 223 GLN B C 1
ATOM 3912 O O . GLN B 1 226 ? 39.728 5.578 27.367 1.00 22.29 223 GLN B O 1
ATOM 3918 N N . PHE B 1 227 ? 40.282 7.521 26.457 1.00 21.44 224 PHE B N 1
ATOM 3919 C CA . PHE B 1 227 ? 39.088 7.512 25.578 1.00 22.22 224 PHE B CA 1
ATOM 3920 C C . PHE B 1 227 ? 39.105 6.370 24.603 1.00 23.71 224 PHE B C 1
ATOM 3921 O O . PHE B 1 227 ? 38.043 5.842 24.266 1.00 24.35 224 PHE B O 1
ATOM 3929 N N . ALA B 1 228 ? 40.301 5.973 24.181 1.00 24.92 225 ALA B N 1
ATOM 3930 C CA . ALA B 1 228 ? 40.427 4.842 23.272 1.00 27.18 225 ALA B CA 1
ATOM 3931 C C . ALA B 1 228 ? 39.976 3.559 23.880 1.00 28.05 225 ALA B C 1
ATOM 3932 O O . ALA B 1 228 ? 39.769 2.567 23.163 1.00 31.45 225 ALA B O 1
ATOM 3934 N N . ARG B 1 229 ? 39.872 3.489 25.193 1.00 26.18 226 ARG B N 1
ATOM 3935 C CA . ARG B 1 229 ? 39.544 2.253 25.908 1.00 27.58 226 ARG B CA 1
ATOM 3936 C C . ARG B 1 229 ? 38.248 2.317 26.734 1.00 26.74 226 ARG B C 1
ATOM 3937 O O . ARG B 1 229 ? 38.117 1.571 27.684 1.00 28.20 226 ARG B O 1
ATOM 3945 N N . ILE B 1 230 ? 37.405 3.333 26.486 1.00 28.22 227 ILE B N 1
ATOM 3946 C CA . ILE B 1 230 ? 36.085 3.438 27.176 1.00 29.13 227 ILE B CA 1
ATOM 3947 C C . ILE B 1 230 ? 35.236 2.235 26.756 1.00 35.69 227 ILE B C 1
ATOM 3948 O O . ILE B 1 230 ? 35.104 2.015 25.495 1.00 36.26 227 ILE B O 1
ATOM 3953 N N . ASP B 1 231 ? 34.792 1.377 27.703 1.00 39.10 228 ASP B N 1
ATOM 3954 C CA A ASP B 1 231 ? 33.767 0.325 27.395 0.60 40.92 228 ASP B CA 1
ATOM 3955 C CA B ASP B 1 231 ? 33.777 0.352 27.354 0.40 39.86 228 ASP B CA 1
ATOM 3956 C C . ASP B 1 231 ? 32.367 0.946 27.547 1.00 39.74 228 ASP B C 1
ATOM 3957 O O . ASP B 1 231 ? 31.789 1.420 26.593 1.00 49.28 228 ASP B O 1
ATOM 3966 N N . SER B 1 232 ? 31.834 0.997 28.756 1.00 34.45 229 SER B N 1
ATOM 3967 C CA . SER B 1 232 ? 30.521 1.572 28.954 1.00 29.42 229 SER B CA 1
ATOM 3968 C C . SER B 1 232 ? 30.601 2.497 30.126 1.00 25.01 229 SER B C 1
ATOM 3969 O O . SER B 1 232 ? 30.982 2.093 31.235 1.00 25.18 229 SER B O 1
ATOM 3972 N N . LEU B 1 233 ? 30.190 3.742 29.895 1.00 23.38 230 LEU B N 1
ATOM 3973 C CA . LEU B 1 233 ? 30.136 4.686 30.987 1.00 21.31 230 LEU B CA 1
ATOM 3974 C C . LEU B 1 233 ? 28.795 4.614 31.757 1.00 21.78 230 LEU B C 1
ATOM 3975 O O . LEU B 1 233 ? 28.600 5.365 32.702 1.00 20.16 230 LEU B O 1
ATOM 3980 N N . GLU B 1 234 ? 27.902 3.702 31.385 1.00 22.86 231 GLU B N 1
ATOM 3981 C CA . GLU B 1 234 ? 26.621 3.509 32.098 1.00 23.36 231 GLU B CA 1
ATOM 3982 C C . GLU B 1 234 ? 25.738 4.748 32.128 1.00 23.85 231 GLU B C 1
ATOM 3983 O O . GLU B 1 234 ? 25.170 5.100 33.190 1.00 22.41 231 GLU B O 1
ATOM 3989 N N . LEU B 1 235 ? 25.632 5.402 30.977 1.00 22.23 232 LEU B N 1
ATOM 3990 C CA . LEU B 1 235 ? 24.794 6.591 30.869 1.00 22.99 232 LEU B CA 1
ATOM 3991 C C . LEU B 1 235 ? 23.360 6.234 31.249 1.00 23.36 232 LEU B C 1
ATOM 3992 O O . LEU B 1 235 ? 22.620 7.065 31.711 1.00 22.65 232 LEU B O 1
ATOM 3997 N N . ASP B 1 236 ? 22.956 4.982 31.072 1.00 23.78 233 ASP B N 1
ATOM 3998 C CA A ASP B 1 236 ? 21.597 4.628 31.407 0.60 25.93 233 ASP B CA 1
ATOM 3999 C CA B ASP B 1 236 ? 21.618 4.528 31.427 0.40 25.84 233 ASP B CA 1
ATOM 4000 C C . ASP B 1 236 ? 21.272 4.665 32.912 1.00 26.14 233 ASP B C 1
ATOM 4001 O O . ASP B 1 236 ? 20.086 4.654 33.270 1.00 28.01 233 ASP B O 1
ATOM 4010 N N . ARG B 1 237 ? 22.280 4.760 33.774 1.00 24.73 234 ARG B N 1
ATOM 4011 C CA . ARG B 1 237 ? 22.039 4.957 35.196 1.00 25.60 234 ARG B CA 1
ATOM 4012 C C . ARG B 1 237 ? 21.734 6.401 35.566 1.00 23.60 234 ARG B C 1
ATOM 4013 O O . ARG B 1 237 ? 21.314 6.636 36.720 1.00 24.47 234 ARG B O 1
ATOM 4021 N N . ILE B 1 238 ? 21.916 7.336 34.640 1.00 22.08 235 ILE B N 1
ATOM 4022 C CA . ILE B 1 238 ? 21.801 8.772 34.948 1.00 20.45 235 ILE B CA 1
ATOM 4023 C C . ILE B 1 238 ? 20.340 9.111 35.117 1.00 21.93 235 ILE B C 1
ATOM 4024 O O . ILE B 1 238 ? 19.501 8.809 34.225 1.00 23.12 235 ILE B O 1
ATOM 4029 N N . THR B 1 239 ? 20.025 9.771 36.236 1.00 22.57 236 THR B N 1
ATOM 4030 C CA . THR B 1 239 ? 18.658 10.186 36.519 1.00 23.63 236 THR B CA 1
ATOM 4031 C C . THR B 1 239 ? 18.498 11.698 36.551 1.00 23.65 236 THR B C 1
ATOM 4032 O O . THR B 1 239 ? 17.360 12.197 36.665 1.00 24.20 236 THR B O 1
ATOM 4036 N N . ALA B 1 240 ? 19.602 12.420 36.462 1.00 21.72 237 ALA B N 1
ATOM 4037 C CA . ALA B 1 240 ? 19.553 13.891 36.375 1.00 21.36 237 ALA B CA 1
ATOM 4038 C C . ALA B 1 240 ? 18.749 14.374 35.167 1.00 22.02 237 ALA B C 1
ATOM 4039 O O . ALA B 1 240 ? 18.856 13.803 34.077 1.00 22.89 237 ALA B O 1
ATOM 4041 N N . PRO B 1 241 ? 17.995 15.463 35.327 1.00 22.99 238 PRO B N 1
ATOM 4042 C CA . PRO B 1 241 ? 17.537 16.164 34.100 1.00 23.08 238 PRO B CA 1
ATOM 4043 C C . PRO B 1 241 ? 18.755 16.475 33.225 1.00 22.26 238 PRO B C 1
ATOM 4044 O O . PRO B 1 241 ? 19.777 16.987 33.732 1.00 21.10 238 PRO B O 1
ATOM 4048 N N . THR B 1 242 ? 18.656 16.209 31.918 1.00 21.87 239 THR B N 1
ATOM 4049 C CA . THR B 1 242 ? 19.827 16.260 31.071 1.00 20.43 239 THR B CA 1
ATOM 4050 C C . THR B 1 242 ? 19.439 16.869 29.738 1.00 20.32 239 THR B C 1
ATOM 4051 O O . THR B 1 242 ? 18.422 16.495 29.141 1.00 20.91 239 THR B O 1
ATOM 4055 N N . LEU B 1 243 ? 20.254 17.822 29.315 1.00 19.56 240 LEU B N 1
ATOM 4056 C CA . LEU B 1 243 ? 20.150 18.474 28.000 1.00 18.54 240 LEU B CA 1
ATOM 4057 C C . LEU B 1 243 ? 21.413 18.100 27.246 1.00 18.60 240 LEU B C 1
ATOM 4058 O O . LEU B 1 243 ? 22.510 18.366 27.711 1.00 18.49 240 LEU B O 1
ATOM 4063 N N . VAL B 1 244 ? 21.246 17.510 26.059 1.00 18.99 241 VAL B N 1
ATOM 4064 C CA . VAL B 1 244 ? 22.333 17.098 25.204 1.00 18.63 241 VAL B CA 1
ATOM 4065 C C . VAL B 1 244 ? 22.317 17.998 23.978 1.00 19.26 241 VAL B C 1
ATOM 4066 O O . VAL B 1 244 ? 21.249 18.143 23.326 1.00 20.61 241 VAL B O 1
ATOM 4070 N N . VAL B 1 245 ? 23.450 18.606 23.668 1.00 17.54 242 VAL B N 1
ATOM 4071 C CA . VAL B 1 245 ? 23.489 19.616 22.576 1.00 18.73 242 VAL B CA 1
ATOM 4072 C C . VAL B 1 245 ? 24.482 19.236 21.524 1.00 18.35 242 VAL B C 1
ATOM 4073 O O . VAL B 1 245 ? 25.662 18.999 21.840 1.00 19.20 242 VAL B O 1
ATOM 4077 N N . SER B 1 246 ? 24.018 19.171 20.277 1.00 18.50 243 SER B N 1
ATOM 4078 C CA . SER B 1 246 ? 24.899 18.803 19.182 1.00 19.36 243 SER B CA 1
ATOM 4079 C C . SER B 1 246 ? 24.742 19.717 17.996 1.00 19.83 243 SER B C 1
ATOM 4080 O O . SER B 1 246 ? 23.625 19.991 17.569 1.00 19.72 243 SER B O 1
ATOM 4083 N N . GLY B 1 247 ? 25.868 20.088 17.404 1.00 19.63 244 GLY B N 1
ATOM 4084 C CA . GLY B 1 247 ? 25.885 20.750 16.105 1.00 20.80 244 GLY B CA 1
ATOM 4085 C C . GLY B 1 247 ? 25.962 19.732 15.000 1.00 20.85 244 GLY B C 1
ATOM 4086 O O . GLY B 1 247 ? 26.835 18.874 15.019 1.00 20.91 244 GLY B O 1
ATOM 4087 N N . THR B 1 248 ? 25.124 19.888 13.971 1.00 21.55 245 THR B N 1
ATOM 4088 C CA . THR B 1 248 ? 24.946 18.841 12.968 1.00 22.54 245 THR B CA 1
ATOM 4089 C C . THR B 1 248 ? 26.199 18.691 12.098 1.00 22.50 245 THR B C 1
ATOM 4090 O O . THR B 1 248 ? 26.397 17.666 11.479 1.00 23.28 245 THR B O 1
ATOM 4094 N N . ALA B 1 249 ? 27.017 19.742 12.000 1.00 22.11 246 ALA B N 1
ATOM 4095 C CA . ALA B 1 249 ? 28.223 19.720 11.207 1.00 22.55 246 ALA B CA 1
ATOM 4096 C C . ALA B 1 249 ? 29.494 19.542 12.026 1.00 21.89 246 ALA B C 1
ATOM 4097 O O . ALA B 1 249 ? 30.583 19.775 11.520 1.00 24.28 246 ALA B O 1
ATOM 4099 N N . ASP B 1 250 ? 29.362 19.141 13.279 1.00 20.89 247 ASP B N 1
ATOM 4100 C CA . ASP B 1 250 ? 30.500 18.920 14.171 1.00 21.10 247 ASP B CA 1
ATOM 4101 C C . ASP B 1 250 ? 31.427 17.836 13.580 1.00 23.08 247 ASP B C 1
ATOM 4102 O O . ASP B 1 250 ? 31.019 16.717 13.350 1.00 23.24 247 ASP B O 1
ATOM 4107 N N . SER B 1 251 ? 32.675 18.212 13.317 1.00 22.97 248 SER B N 1
ATOM 4108 C CA . SER B 1 251 ? 33.679 17.284 12.846 1.00 24.34 248 SER B CA 1
ATOM 4109 C C . SER B 1 251 ? 34.646 16.824 13.918 1.00 24.11 248 SER B C 1
ATOM 4110 O O . SER B 1 251 ? 35.552 16.070 13.628 1.00 24.43 248 SER B O 1
ATOM 4113 N N . ASP B 1 252 ? 34.485 17.289 15.130 1.00 22.21 249 ASP B N 1
ATOM 4114 C CA . ASP B 1 252 ? 35.437 17.014 16.221 1.00 22.73 249 ASP B CA 1
ATOM 4115 C C . ASP B 1 252 ? 34.885 15.834 17.047 1.00 22.22 249 ASP B C 1
ATOM 4116 O O . ASP B 1 252 ? 35.518 14.730 17.145 1.00 23.04 249 ASP B O 1
ATOM 4121 N N . VAL B 1 253 ? 33.684 16.048 17.593 1.00 20.98 250 VAL B N 1
ATOM 4122 C CA . VAL B 1 253 ? 32.906 14.977 18.224 1.00 20.43 250 VAL B CA 1
ATOM 4123 C C . VAL B 1 253 ? 31.617 14.758 17.427 1.00 21.59 250 VAL B C 1
ATOM 4124 O O . VAL B 1 253 ? 30.703 15.586 17.410 1.00 20.96 250 VAL B O 1
ATOM 4128 N N . ASP B 1 254 ? 31.557 13.633 16.723 1.00 21.18 251 ASP B N 1
ATOM 4129 C CA . ASP B 1 254 ? 30.473 13.404 15.776 1.00 23.53 251 ASP B CA 1
ATOM 4130 C C . ASP B 1 254 ? 29.111 13.462 16.499 1.00 21.89 251 ASP B C 1
ATOM 4131 O O . ASP B 1 254 ? 29.015 13.018 17.669 1.00 21.94 251 ASP B O 1
ATOM 4136 N N . PRO B 1 255 ? 28.059 13.953 15.821 1.00 22.48 252 PRO B N 1
ATOM 4137 C CA . PRO B 1 255 ? 26.727 14.002 16.459 1.00 21.84 252 PRO B CA 1
ATOM 4138 C C . PRO B 1 255 ? 26.243 12.621 16.939 1.00 22.00 252 PRO B C 1
ATOM 4139 O O . PRO B 1 255 ? 25.376 12.568 17.824 1.00 21.66 252 PRO B O 1
ATOM 4143 N N . GLU B 1 256 ? 26.793 11.528 16.391 1.00 23.29 253 GLU B N 1
ATOM 4144 C CA . GLU B 1 256 ? 26.391 10.193 16.884 1.00 25.20 253 GLU B CA 1
ATOM 4145 C C . GLU B 1 256 ? 26.644 10.055 18.387 1.00 23.53 253 GLU B C 1
ATOM 4146 O O . GLU B 1 256 ? 25.893 9.331 19.095 1.00 23.39 253 GLU B O 1
ATOM 4152 N N . PHE B 1 257 ? 27.717 10.673 18.908 1.00 21.48 254 PHE B N 1
ATOM 4153 C CA . PHE B 1 257 ? 27.964 10.575 20.344 1.00 21.18 254 PHE B CA 1
ATOM 4154 C C . PHE B 1 257 ? 26.797 11.150 21.162 1.00 20.70 254 PHE B C 1
ATOM 4155 O O . PHE B 1 257 ? 26.449 10.636 22.250 1.00 20.26 254 PHE B O 1
ATOM 4163 N N . SER B 1 258 ? 26.236 12.257 20.675 1.00 21.13 255 SER B N 1
ATOM 4164 C CA . SER B 1 258 ? 25.107 12.896 21.337 1.00 20.73 255 SER B CA 1
ATOM 4165 C C . SER B 1 258 ? 23.807 12.123 21.145 1.00 21.63 255 SER B C 1
ATOM 4166 O O . SER B 1 258 ? 22.988 12.065 22.057 1.00 22.19 255 SER B O 1
ATOM 4169 N N . ARG B 1 259 ? 23.595 11.535 19.965 1.00 22.92 256 ARG B N 1
ATOM 4170 C CA . ARG B 1 259 ? 22.448 10.658 19.728 1.00 25.07 256 ARG B CA 1
ATOM 4171 C C . ARG B 1 259 ? 22.467 9.478 20.698 1.00 24.07 256 ARG B C 1
ATOM 4172 O O . ARG B 1 259 ? 21.449 9.119 21.291 1.00 23.93 256 ARG B O 1
ATOM 4180 N N . PHE B 1 260 ? 23.642 8.893 20.854 1.00 23.77 257 PHE B N 1
ATOM 4181 C CA . PHE B 1 260 ? 23.856 7.799 21.806 1.00 23.10 257 PHE B CA 1
ATOM 4182 C C . PHE B 1 260 ? 23.550 8.220 23.234 1.00 22.01 257 PHE B C 1
ATOM 4183 O O . PHE B 1 260 ? 22.773 7.575 23.926 1.00 23.11 257 PHE B O 1
ATOM 4191 N N . ALA B 1 261 ? 24.095 9.358 23.665 1.00 21.35 258 ALA B N 1
ATOM 4192 C CA . ALA B 1 261 ? 23.904 9.811 25.046 1.00 21.12 258 ALA B CA 1
ATOM 4193 C C . ALA B 1 261 ? 22.393 10.037 25.284 1.00 22.24 258 ALA B C 1
ATOM 4194 O O . ALA B 1 261 ? 21.853 9.628 26.310 1.00 24.14 258 ALA B O 1
ATOM 4196 N N . ALA B 1 262 ? 21.704 10.665 24.335 1.00 22.85 259 ALA B N 1
ATOM 4197 C CA . ALA B 1 262 ? 20.287 10.974 24.527 1.00 25.01 259 ALA B CA 1
ATOM 4198 C C . ALA B 1 262 ? 19.450 9.725 24.559 1.00 27.03 259 ALA B C 1
ATOM 4199 O O . ALA B 1 262 ? 18.443 9.697 25.261 1.00 29.52 259 ALA B O 1
ATOM 4201 N N . ALA B 1 263 ? 19.801 8.753 23.724 1.00 26.33 260 ALA B N 1
ATOM 4202 C CA . ALA B 1 263 ? 19.161 7.427 23.743 1.00 27.49 260 ALA B CA 1
ATOM 4203 C C . ALA B 1 263 ? 19.302 6.712 25.054 1.00 27.59 260 ALA B C 1
ATOM 4204 O O . ALA B 1 263 ? 18.382 6.019 25.490 1.00 29.38 260 ALA B O 1
ATOM 4206 N N . GLN B 1 264 ? 20.457 6.826 25.665 1.00 25.83 261 GLN B N 1
ATOM 4207 C CA . GLN B 1 264 ? 20.757 6.111 26.889 1.00 25.14 261 GLN B CA 1
ATOM 4208 C C . GLN B 1 264 ? 20.189 6.758 28.141 1.00 24.72 261 GLN B C 1
ATOM 4209 O O . GLN B 1 264 ? 19.835 6.051 29.092 1.00 24.78 261 GLN B O 1
ATOM 4215 N N . ILE B 1 265 ? 20.133 8.081 28.165 1.00 23.79 262 ILE B N 1
ATOM 4216 C CA . ILE B 1 265 ? 19.754 8.810 29.383 1.00 23.72 262 ILE B CA 1
ATOM 4217 C C . ILE B 1 265 ? 18.245 9.055 29.324 1.00 24.29 262 ILE B C 1
ATOM 4218 O O . ILE B 1 265 ? 17.772 9.920 28.572 1.00 23.56 262 ILE B O 1
ATOM 4223 N N . ALA B 1 266 ? 17.491 8.271 30.099 1.00 24.85 263 ALA B N 1
ATOM 4224 C CA . ALA B 1 266 ? 16.026 8.350 30.066 1.00 27.43 263 ALA B CA 1
ATOM 4225 C C . ALA B 1 266 ? 15.618 9.785 30.429 1.00 27.30 263 ALA B C 1
ATOM 4226 O O . ALA B 1 266 ? 16.195 10.371 31.333 1.00 27.04 263 ALA B O 1
ATOM 4228 N N . GLY B 1 267 ? 14.633 10.315 29.731 1.00 27.84 264 GLY B N 1
ATOM 4229 C CA . GLY B 1 267 ? 14.176 11.701 30.013 1.00 27.95 264 GLY B CA 1
ATOM 4230 C C . GLY B 1 267 ? 15.035 12.831 29.478 1.00 25.65 264 GLY B C 1
ATOM 4231 O O . GLY B 1 267 ? 14.630 14.023 29.580 1.00 24.97 264 GLY B O 1
ATOM 4232 N N . SER B 1 268 ? 16.213 12.526 28.913 1.00 24.07 265 SER B N 1
ATOM 4233 C CA . SER B 1 268 ? 17.075 13.579 28.307 1.00 24.15 265 SER B CA 1
ATOM 4234 C C . SER B 1 268 ? 16.422 14.278 27.125 1.00 24.78 265 SER B C 1
ATOM 4235 O O . SER B 1 268 ? 15.504 13.751 26.467 1.00 26.57 265 SER B O 1
ATOM 4238 N N . GLU B 1 269 ? 16.815 15.515 26.898 1.00 24.16 266 GLU B N 1
ATOM 4239 C CA . GLU B 1 269 ? 16.324 16.281 25.741 1.00 26.59 266 GLU B CA 1
ATOM 4240 C C . GLU B 1 269 ? 17.536 16.459 24.851 1.00 24.87 266 GLU B C 1
ATOM 4241 O O . GLU B 1 269 ? 18.593 16.870 25.329 1.00 24.15 266 GLU B O 1
ATOM 4247 N N . LEU B 1 270 ? 17.379 16.169 23.563 1.00 24.52 267 LEU B N 1
ATOM 4248 C CA . LEU B 1 270 ? 18.450 16.406 22.583 1.00 23.72 267 LEU B CA 1
ATOM 4249 C C . LEU B 1 270 ? 18.090 17.621 21.746 1.00 23.13 267 LEU B C 1
ATOM 4250 O O . LEU B 1 270 ? 17.001 17.653 21.187 1.00 23.93 267 LEU B O 1
ATOM 4255 N N . VAL B 1 271 ? 19.019 18.555 21.628 1.00 21.81 268 VAL B N 1
ATOM 4256 C CA . VAL B 1 271 ? 18.893 19.747 20.810 1.00 23.36 268 VAL B CA 1
ATOM 4257 C C . VAL B 1 271 ? 19.951 19.731 19.730 1.00 22.94 268 VAL B C 1
ATOM 4258 O O . VAL B 1 271 ? 21.124 19.566 20.008 1.00 22.30 268 VAL B O 1
ATOM 4262 N N . HIS B 1 272 ? 19.518 19.900 18.473 1.00 24.03 269 HIS B N 1
ATOM 4263 C CA . HIS B 1 272 ? 20.447 20.038 17.380 1.00 24.17 269 HIS B CA 1
ATOM 4264 C C . HIS B 1 272 ? 20.529 21.482 16.940 1.00 24.89 269 HIS B C 1
ATOM 4265 O O . HIS B 1 272 ? 19.515 22.174 16.849 1.00 26.17 269 HIS B O 1
ATOM 4272 N N . LEU B 1 273 ? 21.727 21.895 16.597 1.00 21.98 270 LEU B N 1
ATOM 4273 C CA . LEU B 1 273 ? 21.954 23.182 16.014 1.00 22.40 270 LEU B CA 1
ATOM 4274 C C . LEU B 1 273 ? 22.383 22.994 14.552 1.00 22.65 270 LEU B C 1
ATOM 4275 O O . LEU B 1 273 ? 23.436 22.478 14.261 1.00 20.93 270 LEU B O 1
ATOM 4280 N N . ASP B 1 274 ? 21.513 23.468 13.648 1.00 23.30 271 ASP B N 1
ATOM 4281 C CA . ASP B 1 274 ? 21.616 23.194 12.215 1.00 24.94 271 ASP B CA 1
ATOM 4282 C C . ASP B 1 274 ? 22.904 23.794 11.677 1.00 23.79 271 ASP B C 1
ATOM 4283 O O . ASP B 1 274 ? 23.169 24.986 11.832 1.00 24.70 271 ASP B O 1
ATOM 4288 N N . ALA B 1 275 ? 23.717 22.971 11.066 1.00 23.83 272 ALA B N 1
ATOM 4289 C CA . ALA B 1 275 ? 24.995 23.416 10.507 1.00 23.34 272 ALA B CA 1
ATOM 4290 C C . ALA B 1 275 ? 25.960 23.914 11.562 1.00 21.98 272 ALA B C 1
ATOM 4291 O O . ALA B 1 275 ? 26.787 24.834 11.325 1.00 22.75 272 ALA B O 1
ATOM 4293 N N . GLY B 1 276 ? 25.856 23.358 12.765 1.00 20.53 273 GLY B N 1
ATOM 4294 C CA . GLY B 1 276 ? 26.703 23.802 13.824 1.00 21.02 273 GLY B CA 1
ATOM 4295 C C . GLY B 1 276 ? 27.999 23.020 13.883 1.00 21.39 273 GLY B C 1
ATOM 4296 O O . GLY B 1 276 ? 28.033 21.794 13.716 1.00 20.65 273 GLY B O 1
ATOM 4297 N N . THR B 1 277 ? 29.051 23.767 14.167 1.00 20.86 274 THR B N 1
ATOM 4298 C CA . THR B 1 277 ? 30.394 23.206 14.444 1.00 20.42 274 THR B CA 1
ATOM 4299 C C . THR B 1 277 ? 30.499 22.711 15.892 1.00 18.58 274 THR B C 1
ATOM 4300 O O . THR B 1 277 ? 29.548 22.774 16.679 1.00 17.81 274 THR B O 1
ATOM 4304 N N . HIS B 1 278 ? 31.681 22.270 16.296 1.00 19.11 275 HIS B N 1
ATOM 4305 C CA . HIS B 1 278 ? 31.892 21.798 17.666 1.00 17.97 275 HIS B CA 1
ATOM 4306 C C . HIS B 1 278 ? 31.642 22.905 18.672 1.00 17.46 275 HIS B C 1
ATOM 4307 O O . HIS B 1 278 ? 31.429 22.646 19.824 1.00 17.20 275 HIS B O 1
ATOM 4314 N N . LEU B 1 279 ? 31.746 24.147 18.242 1.00 17.87 276 LEU B N 1
ATOM 4315 C CA . LEU B 1 279 ? 31.552 25.297 19.143 1.00 18.02 276 LEU B CA 1
ATOM 4316 C C . LEU B 1 279 ? 30.116 25.837 19.144 1.00 18.46 276 LEU B C 1
ATOM 4317 O O . LEU B 1 279 ? 29.872 26.907 19.757 1.00 17.49 276 LEU B O 1
ATOM 4322 N N . ALA B 1 280 ? 29.220 25.185 18.399 1.00 17.39 277 ALA B N 1
ATOM 4323 C CA . ALA B 1 280 ? 27.840 25.658 18.190 1.00 16.88 277 ALA B CA 1
ATOM 4324 C C . ALA B 1 280 ? 27.075 26.173 19.384 1.00 17.36 277 ALA B C 1
ATOM 4325 O O . ALA B 1 280 ? 26.389 27.214 19.322 1.00 16.82 277 ALA B O 1
ATOM 4327 N N . PHE B 1 281 ? 27.190 25.507 20.521 1.00 17.00 278 PHE B N 1
ATOM 4328 C CA . PHE B 1 281 ? 26.424 25.893 21.712 1.00 17.38 278 PHE B CA 1
ATOM 4329 C C . PHE B 1 281 ? 26.730 27.339 22.142 1.00 16.79 278 PHE B C 1
ATOM 4330 O O . PHE B 1 281 ? 25.854 27.994 22.688 1.00 17.37 278 PHE B O 1
ATOM 4338 N N . TRP B 1 282 ? 27.948 27.775 21.863 1.00 16.37 279 TRP B N 1
ATOM 4339 C CA . TRP B 1 282 ? 28.346 29.136 22.173 1.00 16.46 279 TRP B CA 1
ATOM 4340 C C . TRP B 1 282 ? 28.297 30.127 20.982 1.00 17.56 279 TRP B C 1
ATOM 4341 O O . TRP B 1 282 ? 28.142 31.328 21.221 1.00 18.47 279 TRP B O 1
ATOM 4352 N N . VAL B 1 283 ? 28.576 29.693 19.766 1.00 18.28 280 VAL B N 1
ATOM 4353 C CA . VAL B 1 283 ? 28.741 30.604 18.634 1.00 18.03 280 VAL B CA 1
ATOM 4354 C C . VAL B 1 283 ? 27.713 30.499 17.495 1.00 19.35 280 VAL B C 1
ATOM 4355 O O . VAL B 1 283 ? 27.693 31.362 16.589 1.00 19.73 280 VAL B O 1
ATOM 4359 N N . HIS B 1 284 ? 26.813 29.522 17.528 1.00 20.07 281 HIS B N 1
ATOM 4360 C CA . HIS B 1 284 ? 25.831 29.372 16.461 1.00 20.01 281 HIS B CA 1
ATOM 4361 C C . HIS B 1 284 ? 24.748 30.456 16.610 1.00 21.21 281 HIS B C 1
ATOM 4362 O O . HIS B 1 284 ? 24.434 30.884 17.738 1.00 20.03 281 HIS B O 1
ATOM 4369 N N . PRO B 1 285 ? 24.180 30.929 15.479 1.00 22.86 282 PRO B N 1
ATOM 4370 C CA . PRO B 1 285 ? 23.267 32.068 15.585 1.00 23.22 282 PRO B CA 1
ATOM 4371 C C . PRO B 1 285 ? 21.962 31.730 16.315 1.00 23.36 282 PRO B C 1
ATOM 4372 O O . PRO B 1 285 ? 21.324 32.618 16.784 1.00 23.83 282 PRO B O 1
ATOM 4376 N N . ASP B 1 286 ? 21.597 30.466 16.426 1.00 23.40 283 ASP B N 1
ATOM 4377 C CA . ASP B 1 286 ? 20.386 30.067 17.137 1.00 24.19 283 ASP B CA 1
ATOM 4378 C C . ASP B 1 286 ? 20.681 29.508 18.539 1.00 23.46 283 ASP B C 1
ATOM 4379 O O . ASP B 1 286 ? 19.807 28.887 19.127 1.00 24.59 283 ASP B O 1
ATOM 4384 N N . SER B 1 287 ? 21.909 29.702 19.042 1.00 21.70 284 SER B N 1
ATOM 4385 C CA . SER B 1 287 ? 22.289 29.081 20.326 1.00 20.94 284 SER B CA 1
ATOM 4386 C C . SER B 1 287 ? 21.815 29.847 21.553 1.00 20.89 284 SER B C 1
ATOM 4387 O O . SER B 1 287 ? 21.872 29.319 22.659 1.00 19.52 284 SER B O 1
ATOM 4390 N N . GLY B 1 288 ? 21.443 31.114 21.399 1.00 21.60 285 GLY B N 1
ATOM 4391 C CA . GLY B 1 288 ? 21.043 31.940 22.553 1.00 22.96 285 GLY B CA 1
ATOM 4392 C C . GLY B 1 288 ? 19.976 31.296 23.424 1.00 22.65 285 GLY B C 1
ATOM 4393 O O . GLY B 1 288 ? 20.166 31.106 24.644 1.00 22.46 285 GLY B O 1
ATOM 4394 N N . PRO B 1 289 ? 18.893 30.863 22.813 1.00 23.49 286 PRO B N 1
ATOM 4395 C CA . PRO B 1 289 ? 17.831 30.105 23.538 1.00 23.17 286 PRO B CA 1
ATOM 4396 C C . PRO B 1 289 ? 18.262 28.792 24.183 1.00 21.83 286 PRO B C 1
ATOM 4397 O O . PRO B 1 289 ? 17.724 28.405 25.212 1.00 21.83 286 PRO B O 1
ATOM 4401 N N . VAL B 1 290 ? 19.235 28.117 23.583 1.00 21.01 287 VAL B N 1
ATOM 4402 C CA . VAL B 1 290 ? 19.753 26.847 24.084 1.00 21.30 287 VAL B CA 1
ATOM 4403 C C . VAL B 1 290 ? 20.568 27.122 25.348 1.00 19.91 287 VAL B C 1
ATOM 4404 O O . VAL B 1 290 ? 20.417 26.433 26.352 1.00 20.76 287 VAL B O 1
ATOM 4408 N N . ARG B 1 291 ? 21.409 28.158 25.332 1.00 20.17 288 ARG B N 1
ATOM 4409 C CA A ARG B 1 291 ? 22.156 28.526 26.536 0.60 19.79 288 ARG B CA 1
ATOM 4410 C CA B ARG B 1 291 ? 22.156 28.523 26.537 0.40 19.65 288 ARG B CA 1
ATOM 4411 C C . ARG B 1 291 ? 21.209 28.977 27.663 1.00 20.52 288 ARG B C 1
ATOM 4412 O O . ARG B 1 291 ? 21.475 28.697 28.826 1.00 20.37 288 ARG B O 1
ATOM 4427 N N . ARG B 1 292 ? 20.126 29.677 27.323 1.00 21.84 289 ARG B N 1
ATOM 4428 C CA A ARG B 1 292 ? 19.154 30.129 28.317 0.60 23.35 289 ARG B CA 1
ATOM 4429 C CA B ARG B 1 292 ? 19.177 30.138 28.333 0.40 23.17 289 ARG B CA 1
ATOM 4430 C C . ARG B 1 292 ? 18.477 28.928 28.937 1.00 23.25 289 ARG B C 1
ATOM 4431 O O . ARG B 1 292 ? 18.293 28.843 30.161 1.00 22.91 289 ARG B O 1
ATOM 4446 N N . ARG B 1 293 ? 18.105 27.983 28.095 1.00 24.19 290 ARG B N 1
ATOM 4447 C CA . ARG B 1 293 ? 17.510 26.719 28.557 1.00 24.91 290 ARG B CA 1
ATOM 4448 C C . ARG B 1 293 ? 18.493 25.962 29.473 1.00 23.53 290 ARG B C 1
ATOM 4449 O O . ARG B 1 293 ? 18.106 25.451 30.558 1.00 23.05 290 ARG B O 1
ATOM 4457 N N . ALA B 1 294 ? 19.757 25.900 29.061 1.00 19.80 291 ALA B N 1
ATOM 4458 C CA . ALA B 1 294 ? 20.752 25.171 29.818 1.00 19.09 291 ALA B CA 1
ATOM 4459 C C . ALA B 1 294 ? 20.890 25.842 31.176 1.00 18.77 291 ALA B C 1
ATOM 4460 O O . ALA B 1 294 ? 20.975 25.184 32.203 1.00 19.54 291 ALA B O 1
ATOM 4462 N N . ALA B 1 295 ? 20.958 27.172 31.223 1.00 18.25 292 ALA B N 1
ATOM 4463 C CA . ALA B 1 295 ? 21.121 27.813 32.500 1.00 19.25 292 ALA B CA 1
ATOM 4464 C C . ALA B 1 295 ? 19.936 27.585 33.423 1.00 20.75 292 ALA B C 1
ATOM 4465 O O . ALA B 1 295 ? 20.107 27.370 34.653 1.00 21.28 292 ALA B O 1
ATOM 4467 N N . GLU B 1 296 ? 18.729 27.617 32.884 1.00 22.43 293 GLU B N 1
ATOM 4468 C CA . GLU B 1 296 ? 17.546 27.363 33.706 1.00 25.19 293 GLU B CA 1
ATOM 4469 C C . GLU B 1 296 ? 17.553 25.965 34.251 1.00 23.62 293 GLU B C 1
ATOM 4470 O O . GLU B 1 296 ? 17.217 25.725 35.421 1.00 22.97 293 GLU B O 1
ATOM 4476 N N . LEU B 1 297 ? 17.980 25.030 33.438 1.00 22.83 294 LEU B N 1
ATOM 4477 C CA . LEU B 1 297 ? 18.051 23.651 33.938 1.00 23.15 294 LEU B CA 1
ATOM 4478 C C . LEU B 1 297 ? 19.102 23.501 35.069 1.00 21.95 294 LEU B C 1
ATOM 4479 O O . LEU B 1 297 ? 18.884 22.884 36.122 1.00 21.49 294 LEU B O 1
ATOM 4484 N N . LEU B 1 298 ? 20.265 24.069 34.843 1.00 20.59 295 LEU B N 1
ATOM 4485 C CA . LEU B 1 298 ? 21.338 24.025 35.840 1.00 20.40 295 LEU B CA 1
ATOM 4486 C C . LEU B 1 298 ? 21.009 24.773 37.143 1.00 22.20 295 LEU B C 1
ATOM 4487 O O . LEU B 1 298 ? 21.504 24.394 38.226 1.00 23.58 295 LEU B O 1
ATOM 4492 N N . ARG B 1 299 ? 20.228 25.843 37.056 1.00 23.17 296 ARG B N 1
ATOM 4493 C CA . ARG B 1 299 ? 19.814 26.633 38.214 1.00 26.14 296 ARG B CA 1
ATOM 4494 C C . ARG B 1 299 ? 18.811 25.877 39.050 1.00 26.86 296 ARG B C 1
ATOM 4495 O O . ARG B 1 299 ? 18.862 25.887 40.281 1.00 26.86 296 ARG B O 1
ATOM 4503 N N . ALA B 1 300 ? 17.832 25.285 38.384 1.00 29.04 297 ALA B N 1
ATOM 4504 C CA . ALA B 1 300 ? 16.659 24.779 39.066 1.00 33.04 297 ALA B CA 1
ATOM 4505 C C . ALA B 1 300 ? 16.509 23.286 39.121 1.00 32.71 297 ALA B C 1
ATOM 4506 O O . ALA B 1 300 ? 15.813 22.832 40.007 1.00 34.91 297 ALA B O 1
ATOM 4508 N N . GLY B 1 301 ? 17.059 22.523 38.180 1.00 33.14 298 GLY B N 1
ATOM 4509 C CA . GLY B 1 301 ? 16.643 21.087 37.989 1.00 35.70 298 GLY B CA 1
ATOM 4510 C C . GLY B 1 301 ? 15.436 20.902 37.052 1.00 37.99 298 GLY B C 1
ATOM 4511 O O . GLY B 1 301 ? 15.148 21.769 36.204 1.00 44.15 298 GLY B O 1
#

Foldseek 3Di:
DWDWFQFPLGIWIWDKDAAAAEEEFFEAFQFAQLLRVLCPLLNVVRYIYTYTGQDLFDPHHCSSALALLSSLVSVVRVCVSVVHQAFAYEYAALRPLNRLLNLQVVVRRHQAYEYELYQFAQDDDDADDDPVVCCLDPVVLVLVVVVPPLLVLQLVQLVVFFPDDSVVSVVLSVQCVDPSSSVSSSSVSSSNRCHDSNVRVNVSSVNSNVGPGSQLLSGAHAYEYEEECGGPRRHCVSRVVNQVRHPNYHYYYQYRAGSCCCRRRPPNPVVSVVVSVSRSSVD/DWDWFQFPLGIWIWDKDAAAAEEEFFEAFQFARLLSVLCPLLRVVRYIYTYTGFDLFAPHHCSSAQALLSSLVSVVRVCVRVVHQAFAYEYAALSALNVLLNLQPPVRRHQAYEYALYQFAADDADDDDDPRVPCLDPVVLCLVVCVPPLLVLQLVQQVVFFPDDSVVSVVLSVQCVPPSSSVSSSSVSSSNRCHDSNVRVNVSSCNSNPGHHSQLLSRDHAYEYEEECGGPGRHCVSSVVSQVRHPNYHYYYQYNDGSCCCRRPPPNPVVSVVSSVSRNHD

Sequence (565 aa):
SVQQTVSTARGEEVDCVIVGAGPPVLVVHGSPGGHDAGLAARFLVAEGLRAIVVDRPGYFFGTPLGSGVTPDDEQAELYAALFDALGLAAAGVLCWSGGGPSSYRLAARHPDRVRRALVSVAAVSHRYYHFFDDGEKGAEKVLGTGLGRRRLQQLAAHTPEKLVSATIAAEGHLSKKEEHVAEERVAQIADPDKERRFTLELAVSANHSGPRKAGFDNDDQFARIDSLELDDRRITAPTLVVSGTADSDVDPEFSRFAAAQIAGSEELVHLDAGTHLAFWVHPDSGPVRRRRAAELLRAGGSVQTVSTARGEVDCVIVGAGPPVLVVHGSPGGHDDAGLAARRFLVAEGLRAIVVDRPGYFGTPLGSGVTPDDEQAELYAALFDALGLAAAGVLCWSGGGPSSYRLAARHPDDRVRRALVSVAAVSHRYYHFFDGEKGAEKVLGTGLGRRLQLLAAHTPEKKLVSATIAAEGHLSKKEEHHVAERVAQIADPDDKERFTLELAVSSANHSGPRKAGFDNDDDQFARIDDSLELDDRITAPTLVVSGTADSDVDPEFSRFAAAQIAGSELVHLDAGTHLAFWVHPDSGPVRRRRRAAELLRAG

Organism: Nakamurella multipartita (strain ATCC 700099 / DSM 44233 / CIP 104796 / JCM 9543 / NBRC 105858 / Y-104) (NCBI:txid479431)

Radius of gyration: 27.72 Å; Cα contacts (8 Å, |Δi|>4): 1355; chains: 2; bounding box: 52×51×93 Å

InterPro domains:
  IPR000073 Alpha/beta hydrolase fold-1 [PF00561] (31-282)
  IPR029058 Alpha/Beta hydrolase fold [G3DSA:3.40.50.1820] (1-299)
  IPR029058 Alpha/Beta hydrolase fold [SSF53474] (12-283)
  IPR050471 AB hydrolase [PTHR43433] (27-284)

Nearest PDB structures (foldseek):
  4y7d-assembly1_A  TM=1.003E+00  e=1.571E-58  Nakamurella multipartita DSM 44233
  7jqz-assembly1_J  TM=5.784E-01  e=5.622E-13  Burkholderia orbicola MC0-3
  3wi7-assembly2_B  TM=5.483E-01  e=1.447E-12  Agrobacterium fabrum str. C58
  6zvw-assembly2_B  TM=5.480E-01  e=6.340E-12  Rhodococcus sp. (in: high G+C Gram-positive bacteria)
  3wib-assembly1_A  TM=5.504E-01  e=6.726E-12  Agrobacterium fabrum str. C58

Secondary structure (DSSP, 8-state):
--EEEEETTEEEEEEEEESSSEEEEE--SS--HHHHH--HHHHHTT-EEEEE--TTSTTS-GGG--SHHHHHHHHHHHHHHTT-S-EEEEEEGGGHHHHHHHHHH-GGGEEEEEEES---S--------HHHHH---HHHH------S-HHHHHHHHHHHTB---HHHHHHHHHH---HHHHHHHHHHHHHT---GGGHHHHHH---GGG-----GGG--S-EEEEEETTBSSS-HHHHHHHHHHSTT-EEEEETT--TTHHHHSTT-HHHHHHHHHHHHTT-/--EEE--TT--EEEEEEESSSEEEEE--SS--HHHHH--HHHHHTT-EEEEE--TTSTTS-GGG--SHHHHHHHHHHHHHHHT-S-EEEEEEGGGHHHHHHHHHH-GGGEEEEEEES---S---PPP--THHHH---HHHH------S-HHHHHHHHHHHTB---HHHHHHHHHH---HHHHHHHHHHHHHT--SGGGHHHHHH---GGG-----GGG--S-EEEEEETTBSSS-HHHHHHHHHHSTT-EEEEETT--TTHHHHSTT-HHHHHHHHHHHHH-

B-factor: mean 27.38, std 9.72, range [11.62, 87.38]